Protein AF-A0A925LPU5-F1 (afdb_monomer)

Solvent-accessible surface area (backbone atoms only — not comparable to full-atom values): 39253 Å² total; per-residue (Å²): 142,77,83,46,75,65,58,56,45,50,60,49,49,61,54,56,73,70,46,54,72,48,54,43,48,53,47,34,47,30,20,54,40,55,28,72,38,41,56,64,62,49,24,53,23,36,39,66,48,67,43,41,38,95,88,70,44,72,41,41,58,76,67,44,48,67,52,48,54,50,36,37,73,66,61,53,26,48,76,59,95,74,18,40,24,35,29,72,83,50,20,57,61,41,35,53,50,28,49,77,69,68,46,38,66,55,41,53,50,21,40,49,72,70,66,54,65,43,85,50,96,90,39,80,41,59,95,46,68,50,58,44,49,22,54,31,50,49,25,55,78,68,67,36,62,71,54,30,58,52,39,52,48,48,40,46,71,79,31,49,69,56,34,72,77,60,35,66,53,65,73,71,55,39,84,77,49,63,59,72,66,44,66,75,46,58,65,74,58,40,50,53,48,33,50,50,45,52,53,49,18,60,56,67,36,37,65,39,66,49,41,53,52,50,52,51,52,60,62,70,77,42,96,74,76,57,67,67,59,50,50,51,50,40,52,48,27,48,43,31,46,41,39,55,61,31,52,54,51,56,66,75,37,73,92,49,96,48,35,42,59,52,13,38,50,28,43,33,57,63,38,35,68,63,12,48,56,29,34,52,53,35,50,52,51,51,29,66,77,67,70,41,92,79,80,76,64,73,57,73,46,34,54,47,48,39,48,27,27,43,68,64,61,44,70,71,39,19,51,48,24,33,56,52,29,58,53,45,60,71,39,84,90,46,68,63,42,67,31,39,46,52,50,19,37,48,20,37,35,77,72,67,37,64,67,38,42,52,55,46,55,55,56,44,58,41,79,72,99,61,47,52,68,38,42,50,44,44,42,50,53,32,66,76,42,86,91,59,54,56,67,55,43,48,60,52,28,52,52,39,23,54,30,18,51,72,30,53,24,42,36,54,15,25,47,26,27,42,52,40,18,69,68,38,67,92,44,44,75,62,20,53,65,27,52,49,50,27,63,75,47,63,38,46,54,91,81,48,80,71,97,79,69,68,62,62,55,51,55,47,50,56,51,53,74,67,68,76,74,79,86,72,80,82,75,87,73,78,90,64,62,44,43,68,35,38,29,39,44,76,58,60,89,47,69,49,80,46,47,31,40,25,41,63,49,101,90,42,72,45,98,50,44,80,55,56,59,61,53,42,60,78,44,40,90,76,43,85,58,56,51,76,58,52,49,53,31,39,67,28,50,42,82,45,68,49,95,57,104,76,43,58,78,45,66,46,70,42,52,69,63,25,52,60,46,37,39,76,41,92,53,30,26,24,60,91,43,80,86,42,62,29,49,32,41,79,46,76,54,29,39,38,37,41,82,52,97,77,22,41,37,38,30,56,39,70,75,78,59,93,88,54,79,54,50,45,45,70,56,75,88,44,30,41,28,44,36,66,73,48,76,63,48,51,51,52,38,70,73,40,52,89,58,34,78,41,56,66,92,49,46,72,63,49,52,54,52,50,62,73,44,48,93,73,36,50,77,48,60,80,65,84,72,94,81,63,100,61,87,88,71,86,79,70,83,65,75,44,72,51,77,42,87,50,101,88,50,76,46,79,47,81,46,81,118

Secondary structure (DSSP, 8-state):
----HHHHHHHHHHHHHTS-HHHHHHHHHHHHH-S-EEHHHHHHHHHHTT-B-TTSSBP-HHHHHHHHHHHHHTTSEEEETTEEEE-HHHHHHHHHHHHHTT-HHHHHHHHHHHSPPEEETTEEE-SSHHHHHHHHHHHHHTT-HHHHHHHHHHHHHH-HHHHHHS-HHHHHSPSSP-HHHHHTS-HHHHHHHHHHHHHHHHHHT---HHHHHHHHHHHHS-SS--HHHHHHHHHHHHHHT-HHHHHHHHHT-TTS--HHHHHHHHHHHT-HHHHHHHHHHHHHHHHHHH--SS----STHHHHHHHHHHHH--HHHHHHHHHHHHHHHTSTT-TTHHHHHHHHHHHHHHTT-HHHHHHHHHHHTS-----HHHHHHHHHHHHHSTT--HHHHHHHHHHHHHHHHHHT-HHHHHHHHHHHHHH-GGGGGGGHHHHHHHHHHT---TT-S-SSSHHHHHHHHHHHHH-------PPPPP--SEEEEEEEEE-SS-EEEEEEEEEEETTEE---EEPPHHHHHHHGGG-TT--HHHHHHHHTEEEEE-SSTT--EEEEE-HHHHHHHTTT-TTEEETTEEEEE-EEEE---EEEEEEETTEEEEEEESPPPTT-S-EEEEETTTEEEEE---HHHHHHHHHHTT-EEEEGGGHHHHHHHHHHHTTTSEEEESS--SS--S---------EEEEEEETTEEEEEEE--

Radius of gyration: 37.73 Å; Cα contacts (8 Å, |Δi|>4): 933; chains: 1; bounding box: 90×63×110 Å

Structure (mmCIF, N/CA/C/O backbone):
data_AF-A0A925LPU5-F1
#
_entry.id   AF-A0A925LPU5-F1
#
loop_
_atom_site.group_PDB
_atom_site.id
_atom_site.type_symbol
_atom_site.label_atom_id
_atom_site.label_alt_id
_atom_site.label_comp_id
_atom_site.label_asym_id
_atom_site.label_entity_id
_atom_site.label_seq_id
_atom_site.pdbx_PDB_ins_code
_atom_site.Cartn_x
_atom_site.Cartn_y
_atom_site.Cartn_z
_atom_site.occupancy
_atom_site.B_iso_or_equiv
_atom_site.auth_seq_id
_atom_site.auth_comp_id
_atom_site.auth_asym_id
_atom_site.auth_atom_id
_atom_site.pdbx_PDB_model_num
ATOM 1 N N . MET A 1 1 ? 3.453 -19.784 24.836 1.00 28.14 1 MET A N 1
ATOM 2 C CA . MET A 1 1 ? 2.704 -19.237 25.987 1.00 28.14 1 MET A CA 1
ATOM 3 C C . MET A 1 1 ? 1.873 -18.077 25.470 1.00 28.14 1 MET A C 1
ATOM 5 O O . MET A 1 1 ? 2.339 -16.950 25.454 1.00 28.14 1 MET A O 1
ATOM 9 N N . THR A 1 2 ? 0.707 -18.388 24.917 1.00 29.45 2 THR A N 1
ATOM 10 C CA . THR A 1 2 ? -0.176 -17.452 24.211 1.00 29.45 2 THR A CA 1
ATOM 11 C C . THR A 1 2 ? -1.538 -17.529 24.878 1.00 29.45 2 THR A C 1
ATOM 13 O O . THR A 1 2 ? -2.415 -18.247 24.414 1.00 29.45 2 THR A O 1
ATOM 16 N N . THR A 1 3 ? -1.694 -16.851 26.012 1.00 36.12 3 THR A N 1
ATOM 17 C CA . THR A 1 3 ? -3.024 -16.467 26.489 1.00 36.12 3 THR A CA 1
ATOM 18 C C . THR A 1 3 ? -3.574 -15.507 25.445 1.00 36.12 3 THR A C 1
ATOM 20 O O . THR A 1 3 ? -3.018 -14.425 25.240 1.00 36.12 3 THR A O 1
ATOM 23 N N . THR A 1 4 ? -4.577 -15.941 24.690 1.00 57.34 4 THR A N 1
ATOM 24 C CA . THR A 1 4 ? -5.143 -15.120 23.621 1.00 57.34 4 THR A CA 1
ATOM 25 C C . THR A 1 4 ? -5.945 -13.970 24.234 1.00 57.34 4 THR A C 1
ATOM 27 O O . THR A 1 4 ? -6.418 -14.045 25.368 1.00 57.34 4 THR A O 1
ATOM 30 N N . GLN A 1 5 ? -6.111 -12.869 23.500 1.00 63.53 5 GLN A N 1
ATOM 31 C CA . GLN A 1 5 ? -6.923 -11.725 23.938 1.00 63.53 5 GLN A CA 1
ATOM 32 C C . GLN A 1 5 ? -8.366 -12.135 24.312 1.00 63.53 5 GLN A C 1
ATOM 34 O O . GLN A 1 5 ? -8.967 -11.524 25.196 1.00 63.53 5 GLN A O 1
ATOM 39 N N . SER A 1 6 ? -8.877 -13.212 23.700 1.00 67.00 6 SER A N 1
ATOM 40 C CA . SER A 1 6 ? -10.169 -13.841 24.007 1.00 67.00 6 SER A CA 1
ATOM 41 C C . SER A 1 6 ? -10.209 -14.483 25.401 1.00 67.00 6 SER A C 1
ATOM 43 O O . SER A 1 6 ? -11.184 -14.308 26.136 1.00 67.00 6 SER A O 1
ATOM 45 N N . ASP A 1 7 ? -9.138 -15.172 25.809 1.00 73.88 7 ASP A N 1
ATOM 46 C CA . ASP A 1 7 ? -9.043 -15.790 27.141 1.00 73.88 7 ASP A CA 1
ATOM 47 C C . ASP A 1 7 ? -9.051 -14.713 28.235 1.00 73.88 7 ASP A C 1
ATOM 49 O O . ASP A 1 7 ? -9.748 -14.826 29.244 1.00 73.88 7 ASP A O 1
ATOM 53 N N . ASN A 1 8 ? -8.335 -13.611 27.989 1.00 83.56 8 ASN A N 1
ATOM 54 C CA . ASN A 1 8 ? -8.308 -12.465 28.895 1.00 83.56 8 ASN A CA 1
ATOM 55 C C . ASN A 1 8 ? -9.672 -11.767 28.990 1.00 83.56 8 ASN A C 1
ATOM 57 O O . ASN A 1 8 ? -10.080 -11.388 30.086 1.00 83.56 8 ASN A O 1
ATOM 61 N N . LEU A 1 9 ? -10.392 -11.601 27.875 1.00 86.50 9 LEU A N 1
ATOM 62 C CA . LEU A 1 9 ? -11.735 -11.016 27.895 1.00 86.50 9 LEU A CA 1
ATOM 63 C C . LEU A 1 9 ? -12.709 -11.882 28.704 1.00 86.50 9 LEU A C 1
ATOM 65 O O . LEU A 1 9 ? -13.443 -11.349 29.532 1.00 86.50 9 LEU A O 1
ATOM 69 N N . THR A 1 10 ? -12.676 -13.201 28.514 1.00 89.38 10 THR A N 1
ATOM 70 C CA . THR A 1 10 ? -13.555 -14.145 29.227 1.00 89.38 10 THR A CA 1
ATOM 71 C C . THR A 1 10 ? -13.364 -14.045 30.743 1.00 89.38 10 THR A C 1
ATOM 73 O O . THR A 1 10 ? -14.331 -13.851 31.476 1.00 89.38 10 THR A O 1
ATOM 76 N N . LEU A 1 11 ? -12.110 -14.038 31.210 1.00 91.81 11 LEU A N 1
ATOM 77 C CA . LEU A 1 11 ? -11.781 -13.870 32.632 1.00 91.81 11 LEU A CA 1
ATOM 78 C C . LEU A 1 11 ? -12.288 -12.542 33.214 1.00 91.81 11 LEU A C 1
ATOM 80 O O . LEU A 1 11 ? -12.729 -12.490 34.365 1.00 91.81 11 LEU A O 1
ATOM 84 N N . LEU A 1 12 ? -12.216 -11.456 32.439 1.00 94.31 12 LEU A N 1
ATOM 85 C CA . LEU A 1 12 ? -12.735 -10.157 32.865 1.00 94.31 12 LEU A CA 1
ATOM 86 C C . LEU A 1 12 ? -14.268 -10.171 32.939 1.00 94.31 12 LEU A C 1
ATOM 88 O O . LEU A 1 12 ? -14.829 -9.643 33.897 1.00 94.31 12 LEU A O 1
ATOM 92 N N . LEU A 1 13 ? -14.950 -10.797 31.975 1.00 93.81 13 LEU A N 1
ATOM 93 C CA . LEU A 1 13 ? -16.412 -10.908 31.960 1.00 93.81 13 LEU A CA 1
ATOM 94 C C . LEU A 1 13 ? -16.947 -11.730 33.139 1.00 93.81 13 LEU A C 1
ATOM 96 O O . LEU A 1 13 ? -17.923 -11.313 33.763 1.00 93.81 13 LEU A O 1
ATOM 100 N N . ASP A 1 14 ? -16.267 -12.812 33.521 1.00 93.56 14 ASP A N 1
ATOM 101 C CA . ASP A 1 14 ? -16.618 -13.586 34.718 1.00 93.56 14 ASP A CA 1
ATOM 102 C C . ASP A 1 14 ? -16.609 -12.708 35.976 1.00 93.56 14 ASP A C 1
ATOM 104 O O . ASP A 1 14 ? -17.503 -12.795 36.818 1.00 93.56 14 ASP A O 1
ATOM 108 N N . LYS A 1 15 ? -15.632 -11.799 36.093 1.00 95.06 15 LYS A N 1
ATOM 109 C CA . LYS A 1 15 ? -15.584 -10.828 37.194 1.00 95.06 15 LYS A CA 1
ATOM 110 C C . LYS A 1 15 ? -16.693 -9.787 37.099 1.00 95.06 15 LYS A C 1
ATOM 112 O O . LYS A 1 15 ? -17.285 -9.474 38.132 1.00 95.06 15 LYS A O 1
ATOM 117 N N . VAL A 1 16 ? -17.008 -9.290 35.901 1.00 95.38 16 VAL A N 1
ATOM 118 C CA . VAL A 1 16 ? -18.109 -8.332 35.684 1.00 95.38 16 VAL A CA 1
ATOM 119 C C . VAL A 1 16 ? -19.441 -8.889 36.192 1.00 95.38 16 VAL A C 1
ATOM 121 O O . VAL A 1 16 ? -20.189 -8.160 36.840 1.00 95.38 16 VAL A O 1
ATOM 124 N N . ILE A 1 17 ? -19.718 -10.179 35.975 1.00 93.38 17 ILE A N 1
ATOM 125 C CA . ILE A 1 17 ? -20.964 -10.833 36.417 1.00 93.38 17 ILE A CA 1
ATOM 126 C C . ILE A 1 17 ? -21.099 -10.844 37.950 1.00 93.38 17 ILE A C 1
ATOM 128 O O . ILE A 1 17 ? -22.211 -10.826 38.474 1.00 93.38 17 ILE A O 1
ATOM 132 N N . THR A 1 18 ? -19.983 -10.836 38.685 1.00 94.06 18 THR A N 1
ATOM 133 C CA . THR A 1 18 ? -19.987 -10.833 40.160 1.00 94.06 18 THR A CA 1
ATOM 134 C C . THR A 1 18 ? -20.165 -9.451 40.794 1.00 94.06 18 THR A C 1
ATOM 136 O O . THR A 1 18 ? -20.231 -9.347 42.021 1.00 94.06 18 THR A O 1
ATOM 139 N N . LEU A 1 19 ? -20.205 -8.384 39.991 1.00 94.31 19 LEU A N 1
ATOM 140 C CA . LEU A 1 19 ? -20.290 -7.016 40.495 1.00 94.31 19 LEU A CA 1
ATOM 141 C C . LEU A 1 19 ? -21.665 -6.697 41.086 1.00 94.31 19 LEU A C 1
ATOM 143 O O . LEU A 1 19 ? -22.706 -7.092 40.561 1.00 94.31 19 LEU A O 1
ATOM 147 N N . HIS A 1 20 ? -21.669 -5.894 42.150 1.00 92.31 20 HIS A N 1
ATOM 148 C CA . HIS A 1 20 ? -22.900 -5.298 42.665 1.00 92.31 20 HIS A CA 1
ATOM 149 C C . HIS A 1 20 ? -23.472 -4.295 41.631 1.00 92.31 20 HIS A C 1
ATOM 151 O O . HIS A 1 20 ? -22.692 -3.692 40.886 1.00 92.31 20 HIS A O 1
ATOM 157 N N . PRO A 1 21 ? -24.799 -4.046 41.564 1.00 91.06 21 PRO A N 1
ATOM 158 C CA . PRO A 1 21 ? -25.383 -3.168 40.544 1.00 91.06 21 PRO A CA 1
ATOM 159 C C . PRO A 1 21 ? -24.767 -1.765 40.462 1.00 91.06 21 PRO A C 1
ATOM 161 O O . PRO A 1 21 ? -24.633 -1.219 39.369 1.00 91.06 21 PRO A O 1
ATOM 164 N N . GLU A 1 22 ? -24.357 -1.171 41.586 1.00 91.38 22 GLU A N 1
ATOM 165 C CA . GLU A 1 22 ? -23.688 0.141 41.586 1.00 91.38 22 GLU A CA 1
ATOM 166 C C . GLU A 1 22 ? -22.298 0.093 40.921 1.00 91.38 22 GLU A C 1
ATOM 168 O O . GLU A 1 22 ? -21.945 0.993 40.162 1.00 91.38 22 GLU A O 1
ATOM 173 N N . GLU A 1 23 ? -21.542 -0.985 41.153 1.00 94.19 23 GLU A N 1
ATOM 174 C CA . GLU A 1 23 ? -20.200 -1.216 40.613 1.00 94.19 23 GLU A CA 1
ATOM 175 C C . GLU A 1 23 ? -20.291 -1.468 39.108 1.00 94.19 23 GLU A C 1
ATOM 177 O O . GLU A 1 23 ? -19.555 -0.869 38.323 1.00 94.19 23 GLU A O 1
ATOM 182 N N . HIS A 1 24 ? -21.261 -2.293 38.700 1.00 95.31 24 HIS A N 1
ATOM 183 C CA . HIS A 1 24 ? -21.554 -2.564 37.299 1.00 95.31 24 HIS A CA 1
ATOM 184 C C . HIS A 1 24 ? -21.969 -1.287 36.557 1.00 95.31 24 HIS A C 1
ATOM 186 O O . HIS A 1 24 ? -21.474 -1.012 35.463 1.00 95.31 24 HIS A O 1
ATOM 192 N N . ASN A 1 25 ? -22.849 -0.470 37.145 1.00 94.00 25 ASN A N 1
ATOM 193 C CA . ASN A 1 25 ? -23.289 0.790 36.545 1.00 94.00 25 ASN A CA 1
ATOM 194 C C . ASN A 1 25 ? -22.149 1.806 36.424 1.00 94.00 25 ASN A C 1
ATOM 196 O O . ASN A 1 25 ? -22.021 2.448 35.381 1.00 94.00 25 ASN A O 1
ATOM 200 N N . ALA A 1 26 ? -21.291 1.921 37.442 1.00 94.88 26 ALA A N 1
ATOM 201 C CA . ALA A 1 26 ? -20.122 2.794 37.388 1.00 94.88 26 ALA A CA 1
ATOM 202 C C . ALA A 1 26 ? -19.111 2.349 36.322 1.00 94.88 26 ALA A C 1
ATOM 204 O O . ALA A 1 26 ? -18.635 3.171 35.535 1.00 94.88 26 ALA A O 1
ATOM 205 N N . LEU A 1 27 ? -18.846 1.044 36.231 1.00 97.25 27 LEU A N 1
ATOM 206 C CA . LEU A 1 27 ? -17.998 0.474 35.190 1.00 97.25 27 LEU A CA 1
ATOM 207 C C . LEU A 1 27 ? -18.595 0.681 33.786 1.00 97.25 27 LEU A C 1
ATOM 209 O O . LEU A 1 27 ? -17.875 1.035 32.854 1.00 97.25 27 LEU A O 1
ATOM 213 N N . THR A 1 28 ? -19.912 0.519 33.639 1.00 97.12 28 THR A N 1
ATOM 214 C CA . THR A 1 28 ? -20.636 0.743 32.375 1.00 97.12 28 THR A CA 1
ATOM 215 C C . THR A 1 28 ? -20.573 2.209 31.945 1.00 97.12 28 THR A C 1
ATOM 217 O O . THR A 1 28 ? -20.332 2.503 30.775 1.00 97.12 28 THR A O 1
ATOM 220 N N . LEU A 1 29 ? -20.728 3.150 32.881 1.00 96.56 29 LEU A N 1
ATOM 221 C CA . LEU A 1 29 ? -20.561 4.574 32.595 1.00 96.56 29 LEU A CA 1
ATOM 222 C C . LEU A 1 29 ? -19.123 4.885 32.142 1.00 96.56 29 LEU A C 1
ATOM 224 O O . LEU A 1 29 ? -18.942 5.595 31.155 1.00 96.56 29 LEU A O 1
ATOM 228 N N . LEU A 1 30 ? -18.105 4.316 32.802 1.00 96.75 30 LEU A N 1
ATOM 229 C CA . LEU A 1 30 ? -16.702 4.443 32.379 1.00 96.75 30 LEU A CA 1
ATOM 230 C C . LEU A 1 30 ? -16.450 3.853 30.984 1.00 96.75 30 LEU A C 1
ATOM 232 O O . LEU A 1 30 ? -15.639 4.391 30.231 1.00 96.75 30 LEU A O 1
ATOM 236 N N . ALA A 1 31 ? -17.132 2.762 30.628 1.00 97.00 31 ALA A N 1
ATOM 237 C CA . ALA A 1 31 ? -17.043 2.151 29.303 1.00 97.00 31 ALA A CA 1
ATOM 238 C C . ALA A 1 31 ? -17.596 3.067 28.197 1.00 97.00 31 ALA A C 1
ATOM 240 O O . ALA A 1 31 ? -16.973 3.180 27.139 1.00 97.00 31 ALA A O 1
ATOM 241 N N . ILE A 1 32 ? -18.720 3.746 28.460 1.00 97.12 32 ILE A N 1
ATOM 242 C CA . ILE A 1 32 ? -19.324 4.734 27.549 1.00 97.12 32 ILE A CA 1
ATOM 243 C C . ILE A 1 32 ? -18.461 5.995 27.462 1.00 97.12 32 ILE A C 1
ATOM 245 O O . ILE A 1 32 ? -18.267 6.533 26.374 1.00 97.12 32 ILE A O 1
ATOM 249 N N . MET A 1 33 ? -17.928 6.451 28.597 1.00 95.06 33 MET A N 1
ATOM 250 C CA . MET A 1 33 ? -17.077 7.634 28.667 1.00 95.06 33 MET A CA 1
ATOM 251 C C . MET A 1 33 ? -15.762 7.444 27.911 1.00 95.06 33 MET A C 1
ATOM 253 O O . MET A 1 33 ? -15.345 8.346 27.198 1.00 95.06 33 MET A O 1
ATOM 257 N N . TYR A 1 34 ? -15.139 6.266 28.013 1.00 94.62 34 TYR A N 1
ATOM 258 C CA . TYR A 1 34 ? -13.917 5.857 27.307 1.00 94.62 34 TYR A CA 1
ATOM 259 C C . TYR A 1 34 ? -12.637 6.657 27.635 1.00 94.62 34 TYR A C 1
ATOM 261 O O . TYR A 1 34 ? -11.581 6.062 27.865 1.00 94.62 34 TYR A O 1
ATOM 269 N N . ALA A 1 35 ? -12.709 7.987 27.690 1.00 93.81 35 ALA A N 1
ATOM 270 C CA . ALA A 1 35 ? -11.630 8.863 28.112 1.00 93.81 35 ALA A CA 1
ATOM 271 C C . ALA A 1 35 ? -11.309 8.684 29.610 1.00 93.81 35 ALA A C 1
ATOM 273 O O . ALA A 1 35 ? -12.217 8.455 30.412 1.00 93.81 35 ALA A O 1
ATOM 274 N N . PRO A 1 36 ? -10.032 8.825 30.019 1.00 94.50 36 PRO A N 1
ATOM 275 C CA . PRO A 1 36 ? -9.682 8.893 31.432 1.00 94.50 36 PRO A CA 1
ATOM 276 C C . PRO A 1 36 ? -10.363 10.079 32.121 1.00 94.50 36 PRO A C 1
ATOM 278 O O . PRO A 1 36 ? -10.296 11.204 31.625 1.00 94.50 36 PRO A O 1
ATOM 281 N N . VAL A 1 37 ? -10.960 9.839 33.289 1.00 94.81 37 VAL A N 1
ATOM 282 C CA . VAL A 1 37 ? -11.737 10.840 34.026 1.00 94.81 37 VAL A CA 1
ATOM 283 C C . VAL A 1 37 ? -11.329 10.931 35.489 1.00 94.81 37 VAL A C 1
ATOM 285 O O . VAL A 1 37 ? -11.177 9.927 36.182 1.00 94.81 37 VAL A O 1
ATOM 288 N N . ALA A 1 38 ? -11.170 12.154 35.988 1.00 93.88 38 ALA A N 1
ATOM 289 C CA . ALA A 1 38 ? -10.896 12.380 37.401 1.00 93.88 38 ALA A CA 1
ATOM 290 C C . ALA A 1 38 ? -12.106 12.007 38.279 1.00 93.88 38 ALA A C 1
ATOM 292 O O . ALA A 1 38 ? -13.262 12.047 37.850 1.00 93.88 38 ALA A O 1
ATOM 293 N N . ARG A 1 39 ? -11.848 11.718 39.557 1.00 91.94 39 ARG A N 1
ATOM 294 C CA . ARG A 1 39 ? -12.875 11.286 40.523 1.00 91.94 39 ARG A CA 1
ATOM 295 C C . ARG A 1 39 ? -14.086 12.228 40.619 1.00 91.94 39 ARG A C 1
ATOM 297 O O . ARG A 1 39 ? -15.219 11.759 40.679 1.00 91.94 39 ARG A O 1
ATOM 304 N N . SER A 1 40 ? -13.871 13.548 40.636 1.00 92.56 40 SER A N 1
ATOM 305 C CA . SER A 1 40 ? -14.967 14.518 40.810 1.00 92.56 40 SER A CA 1
ATOM 306 C C . SER A 1 40 ? -15.913 14.592 39.597 1.00 92.56 40 SER A C 1
ATOM 308 O O . SER A 1 40 ? -17.117 14.443 39.807 1.00 92.56 40 SER A O 1
ATOM 310 N N . PRO A 1 41 ? -15.435 14.754 38.343 1.00 93.94 41 PRO A N 1
ATOM 311 C CA . PRO A 1 41 ? -16.301 14.648 37.164 1.00 93.94 41 PRO A CA 1
ATOM 312 C C . PRO A 1 41 ? -17.000 13.288 37.035 1.00 93.94 41 PRO A C 1
ATOM 314 O O . PRO A 1 41 ? -18.172 13.243 36.671 1.00 93.94 41 PRO A O 1
ATOM 317 N N . LEU A 1 42 ? -16.332 12.182 37.387 1.00 94.56 42 LEU A N 1
ATOM 318 C CA . LEU A 1 42 ? -16.960 10.858 37.362 1.00 94.56 42 LEU A CA 1
ATOM 319 C C . LEU A 1 42 ? -18.155 10.782 38.326 1.00 94.56 42 LEU A C 1
ATOM 321 O O . LEU A 1 42 ? -19.237 10.362 37.922 1.00 94.56 42 LEU A O 1
ATOM 325 N N . ALA A 1 43 ? -17.998 11.265 39.563 1.00 93.25 43 ALA A N 1
ATOM 326 C CA . ALA A 1 43 ? -19.100 11.343 40.523 1.00 93.25 43 ALA A CA 1
ATOM 327 C C . ALA A 1 43 ? -20.270 12.193 39.993 1.00 93.25 43 ALA A C 1
ATOM 329 O O . ALA A 1 43 ? -21.424 11.785 40.099 1.00 93.25 43 ALA A O 1
ATOM 330 N N . GLN A 1 44 ? -19.989 13.340 39.364 1.00 94.88 44 GLN A N 1
ATOM 331 C CA . GLN A 1 44 ? -21.025 14.190 38.761 1.00 94.88 44 GLN A CA 1
ATOM 332 C C . GLN A 1 44 ? -21.780 13.482 37.627 1.00 94.88 44 GLN A C 1
ATOM 334 O O . GLN A 1 44 ? -23.004 13.596 37.543 1.00 94.88 44 GLN A O 1
ATOM 339 N N . CYS A 1 45 ? -21.077 12.721 36.782 1.00 95.50 45 CYS A N 1
ATOM 340 C CA . CYS A 1 45 ? -21.710 11.930 35.726 1.00 95.50 45 CYS A CA 1
ATOM 341 C C . CYS A 1 45 ? -22.631 10.852 36.315 1.00 95.50 45 CYS A C 1
ATOM 343 O O . CYS A 1 45 ? -23.758 10.697 35.853 1.00 95.50 45 CYS A O 1
ATOM 345 N N . LEU A 1 46 ? -22.191 10.147 37.365 1.00 93.69 46 LEU A N 1
ATOM 346 C CA . LEU A 1 46 ? -22.987 9.115 38.046 1.00 93.69 46 LEU A CA 1
ATOM 347 C C . LEU A 1 46 ? -24.264 9.704 38.661 1.00 93.69 46 LEU A C 1
ATOM 349 O O . LEU A 1 46 ? -25.343 9.135 38.504 1.00 93.69 46 LEU A O 1
ATOM 353 N N . GLN A 1 47 ? -24.163 10.883 39.284 1.00 94.06 47 GLN A N 1
ATOM 354 C CA . GLN A 1 47 ? -25.316 11.610 39.826 1.00 94.06 47 GLN A CA 1
ATOM 355 C C . GLN A 1 47 ? -26.309 12.016 38.734 1.00 94.06 47 GLN A C 1
ATOM 357 O O . GLN A 1 47 ? -27.506 11.770 38.880 1.00 94.06 47 GLN A O 1
ATOM 362 N N . LYS A 1 48 ? -25.827 12.603 37.630 1.00 94.31 48 LYS A N 1
ATOM 363 C CA . LYS A 1 48 ? -26.672 12.998 36.489 1.00 94.31 48 LYS A CA 1
ATOM 364 C C . LYS A 1 48 ? -27.324 11.806 35.794 1.00 94.31 48 LYS A C 1
ATOM 366 O O . LYS A 1 48 ? -28.466 11.914 35.369 1.00 94.31 48 LYS A O 1
ATOM 371 N N . ALA A 1 49 ? -26.631 10.671 35.735 1.00 93.50 49 ALA A N 1
ATOM 372 C CA . ALA A 1 49 ? -27.174 9.415 35.231 1.00 93.50 49 ALA A CA 1
ATOM 373 C C . ALA A 1 49 ? -28.191 8.763 36.193 1.00 93.50 49 ALA A C 1
ATOM 375 O O . ALA A 1 49 ? -28.829 7.778 35.823 1.00 93.50 49 ALA A O 1
ATOM 376 N N . GLY A 1 50 ? -28.360 9.286 37.414 1.00 91.31 50 GLY A N 1
ATOM 377 C CA . GLY A 1 50 ? -29.280 8.747 38.418 1.00 91.31 50 GLY A CA 1
ATOM 378 C C . GLY A 1 50 ? -28.781 7.473 39.108 1.00 91.31 50 GLY A C 1
ATOM 379 O O . GLY A 1 50 ? -29.578 6.759 39.719 1.00 91.31 50 GLY A O 1
ATOM 380 N N . ILE A 1 51 ? -27.480 7.177 39.024 1.00 89.50 51 ILE A N 1
ATOM 381 C CA . ILE A 1 51 ? -26.872 5.993 39.635 1.00 89.50 51 ILE A CA 1
ATOM 382 C C . ILE A 1 51 ? -26.698 6.241 41.139 1.00 89.50 51 ILE A C 1
ATOM 384 O O . ILE A 1 51 ? -26.089 7.223 41.574 1.00 89.50 51 ILE A O 1
ATOM 388 N N . LYS A 1 52 ? -27.261 5.336 41.940 1.00 87.62 52 LYS A N 1
ATOM 389 C CA . LYS A 1 52 ? -27.255 5.386 43.406 1.00 87.62 52 LYS A CA 1
ATOM 390 C C . LYS A 1 52 ? -26.271 4.370 43.975 1.00 87.62 52 LYS A C 1
ATOM 392 O O . LYS A 1 52 ? -26.043 3.331 43.359 1.00 87.62 52 LYS A O 1
ATOM 397 N N . CYS A 1 53 ? -25.726 4.661 45.152 1.00 84.94 53 CYS A N 1
ATOM 398 C CA . CYS A 1 53 ? -24.936 3.690 45.901 1.00 84.94 53 CYS A CA 1
ATOM 399 C C . CYS A 1 53 ? -25.833 2.640 46.587 1.00 84.94 53 CYS A C 1
ATOM 401 O O . CYS A 1 53 ? -27.055 2.805 46.646 1.00 84.94 53 CYS A O 1
ATOM 403 N N . ALA A 1 54 ? -25.246 1.586 47.162 1.00 81.31 54 ALA A N 1
ATOM 404 C CA . ALA A 1 54 ? -25.953 0.513 47.869 1.00 81.31 54 ALA A CA 1
ATOM 405 C C . ALA A 1 54 ? -26.856 1.029 48.999 1.00 81.31 54 ALA A C 1
ATOM 407 O O . ALA A 1 54 ? -27.880 0.425 49.302 1.00 81.31 54 ALA A O 1
ATOM 408 N N . SER A 1 55 ? -26.516 2.180 49.591 1.00 81.62 55 SER A N 1
ATOM 409 C CA . SER A 1 55 ? -27.339 2.834 50.619 1.00 81.62 55 SER A CA 1
ATOM 410 C C . SER A 1 55 ? -28.548 3.612 50.065 1.00 81.62 55 SER A C 1
ATOM 412 O O . SER A 1 55 ? -29.300 4.213 50.831 1.00 81.62 55 SER A O 1
ATOM 414 N N . GLY A 1 56 ? -28.737 3.641 48.741 1.00 80.62 56 GLY A N 1
ATOM 415 C CA . GLY A 1 56 ? -29.827 4.340 48.053 1.00 80.62 56 GLY A CA 1
ATOM 416 C C . GLY A 1 56 ? -29.606 5.845 47.848 1.00 80.62 56 GLY A C 1
ATOM 417 O O . GLY A 1 56 ? -30.474 6.515 47.279 1.00 80.62 56 GLY A O 1
ATOM 418 N N . LYS A 1 57 ? -28.463 6.389 48.284 1.00 84.31 57 LYS A N 1
ATOM 419 C CA . LYS A 1 57 ? -28.081 7.799 48.100 1.00 84.31 57 LYS A CA 1
ATOM 420 C C . LYS A 1 57 ? -27.424 8.033 46.737 1.00 84.31 57 LYS A C 1
ATOM 422 O O . LYS A 1 57 ? -26.942 7.104 46.095 1.00 84.31 57 LYS A O 1
ATOM 427 N N . LEU A 1 58 ? -27.422 9.288 46.285 1.00 83.56 58 LEU A N 1
ATOM 428 C CA . LEU A 1 58 ? -26.673 9.698 45.095 1.00 83.56 58 LEU A CA 1
ATOM 429 C C . LEU A 1 58 ? -25.169 9.573 45.351 1.00 83.56 58 LEU A C 1
ATOM 431 O O . LEU A 1 58 ? -24.681 10.031 46.384 1.00 83.56 58 LEU A O 1
ATOM 435 N N . MET A 1 59 ? -24.450 9.001 44.387 1.00 83.00 59 MET A N 1
ATOM 436 C CA . MET A 1 59 ? -23.032 8.696 44.543 1.00 83.00 59 MET A CA 1
ATOM 437 C C . MET A 1 59 ? -22.186 9.970 44.668 1.00 83.00 59 MET A C 1
ATOM 439 O O . MET A 1 59 ? -22.274 10.868 43.831 1.00 83.00 59 MET A O 1
ATOM 443 N N . ASN A 1 60 ? -21.357 10.070 45.705 1.00 81.62 60 ASN A N 1
ATOM 444 C CA . ASN A 1 60 ? -20.440 11.198 45.924 1.00 81.62 60 ASN A CA 1
ATOM 445 C C . ASN A 1 60 ? -18.960 10.769 45.781 1.00 81.62 60 ASN A C 1
ATOM 447 O O . ASN A 1 60 ? -18.668 9.572 45.765 1.00 81.62 60 ASN A O 1
ATOM 451 N N . PRO A 1 61 ? -17.994 11.709 45.686 1.00 83.00 61 PRO A N 1
ATOM 452 C CA . PRO A 1 61 ? -16.584 11.356 45.492 1.00 83.00 61 PRO A CA 1
ATOM 453 C C . PRO A 1 61 ? -15.970 10.458 46.581 1.00 83.00 61 PRO A C 1
ATOM 455 O O . PRO A 1 61 ? -15.039 9.717 46.278 1.00 83.00 61 PRO A O 1
ATOM 458 N N . SER A 1 62 ? -16.450 10.516 47.829 1.00 82.94 62 SER A N 1
ATOM 459 C CA . SER A 1 62 ? -15.969 9.643 48.914 1.00 82.94 62 SER A CA 1
ATOM 460 C C . SER A 1 62 ? -16.502 8.214 48.809 1.00 82.94 62 SER A C 1
ATOM 462 O O . SER A 1 62 ? -15.756 7.279 49.069 1.00 82.94 62 SER A O 1
ATOM 464 N N . GLU A 1 63 ? -17.754 8.038 48.385 1.00 83.00 63 GLU A N 1
ATOM 465 C CA . GLU A 1 63 ? -18.361 6.722 48.131 1.00 83.00 63 GLU A CA 1
ATOM 466 C C . GLU A 1 63 ? -17.784 6.056 46.876 1.00 83.00 63 GLU A C 1
ATOM 468 O O . GLU A 1 63 ? -17.747 4.833 46.777 1.00 83.00 63 GLU A O 1
ATOM 473 N N . LEU A 1 64 ? -17.298 6.861 45.929 1.00 87.31 64 LEU A N 1
ATOM 474 C CA . LEU A 1 64 ? -16.723 6.376 44.680 1.00 87.31 64 LEU A CA 1
ATOM 475 C C . LEU A 1 64 ? -15.345 5.725 44.861 1.00 87.31 64 LEU A C 1
ATOM 477 O O . LEU A 1 64 ? -14.996 4.837 44.091 1.00 87.31 64 LEU A O 1
ATOM 481 N N . LEU A 1 65 ? -14.555 6.151 45.852 1.00 89.19 65 LEU A N 1
ATOM 482 C CA . LEU A 1 65 ? -13.176 5.675 46.010 1.00 89.19 65 LEU A CA 1
ATOM 483 C C . LEU A 1 65 ? -13.100 4.161 46.311 1.00 89.19 65 LEU A C 1
ATOM 485 O O . LEU A 1 65 ? -12.461 3.465 45.527 1.00 89.19 65 LEU A O 1
ATOM 489 N N . PRO A 1 66 ? -13.809 3.607 47.321 1.00 90.69 66 PRO A N 1
ATOM 490 C CA . PRO A 1 66 ? -13.777 2.163 47.584 1.00 90.69 66 PRO A CA 1
ATOM 491 C C . PRO A 1 66 ? -14.287 1.323 46.406 1.00 90.69 66 PRO A C 1
ATOM 493 O O . PRO A 1 66 ? -13.781 0.232 46.144 1.00 90.69 66 PRO A O 1
ATOM 496 N N . LEU A 1 67 ? -15.284 1.842 45.681 1.00 92.12 67 LEU A N 1
ATOM 497 C CA . LEU A 1 67 ? -15.820 1.212 44.478 1.00 92.12 67 LEU A CA 1
ATOM 498 C C . LEU A 1 67 ? -14.745 1.130 43.390 1.00 92.12 67 LEU A C 1
ATOM 500 O O . LEU A 1 67 ? -14.529 0.066 42.810 1.00 92.12 67 LEU A O 1
ATOM 504 N N . MET A 1 68 ? -14.059 2.243 43.117 1.00 94.50 68 MET A N 1
ATOM 505 C CA . MET A 1 68 ? -13.023 2.288 42.089 1.00 94.50 68 MET A CA 1
ATOM 506 C C . MET A 1 68 ? -11.801 1.450 42.461 1.00 94.50 68 MET A C 1
ATOM 508 O O . MET A 1 68 ? -11.303 0.737 41.594 1.00 94.50 68 MET A O 1
ATOM 512 N N . ASP A 1 69 ? -11.381 1.449 43.730 1.00 94.12 69 ASP A N 1
ATOM 513 C CA . ASP A 1 69 ? -10.289 0.597 44.221 1.00 94.12 69 ASP A CA 1
ATOM 514 C C . ASP A 1 69 ? -10.587 -0.886 43.964 1.00 94.12 69 ASP A C 1
ATOM 516 O O . ASP A 1 69 ? -9.718 -1.639 43.521 1.00 94.12 69 ASP A O 1
ATOM 520 N N . LYS A 1 70 ? -11.844 -1.306 44.158 1.00 94.94 70 LYS A N 1
ATOM 521 C CA . LYS A 1 70 ? -12.286 -2.669 43.849 1.00 94.94 70 LYS A CA 1
ATOM 522 C C . LYS A 1 70 ? -12.245 -2.963 42.347 1.00 94.94 70 LYS A C 1
ATOM 524 O O . LYS A 1 70 ? -11.719 -4.001 41.945 1.00 94.94 70 LYS A O 1
ATOM 529 N N . LEU A 1 71 ? -12.771 -2.065 41.507 1.00 96.62 71 LEU A N 1
ATOM 530 C CA . LEU A 1 71 ? -12.751 -2.241 40.047 1.00 96.62 71 LEU A CA 1
ATOM 531 C C . LEU A 1 71 ? -11.320 -2.292 39.492 1.00 96.62 71 LEU A C 1
ATOM 533 O O . LEU A 1 71 ? -11.041 -3.092 38.596 1.00 96.62 71 LEU A O 1
ATOM 537 N N . VAL A 1 72 ? -10.416 -1.473 40.035 1.00 96.56 72 VAL A N 1
ATOM 538 C CA . VAL A 1 72 ? -8.986 -1.486 39.703 1.00 96.56 72 VAL A CA 1
ATOM 539 C C . VAL A 1 72 ? -8.331 -2.776 40.195 1.00 96.56 72 VAL A C 1
ATOM 541 O O . VAL A 1 72 ? -7.633 -3.430 39.425 1.00 96.56 72 VAL A O 1
ATOM 544 N N . GLY A 1 73 ? -8.623 -3.212 41.423 1.00 95.50 73 GLY A N 1
ATOM 545 C CA . GLY A 1 73 ? -8.126 -4.476 41.975 1.00 95.50 73 GLY A CA 1
ATOM 546 C C . GLY A 1 73 ? -8.557 -5.713 41.176 1.00 95.50 73 GLY A C 1
ATOM 547 O O . GLY A 1 73 ? -7.822 -6.697 41.113 1.00 95.50 73 GLY A O 1
ATOM 548 N N . PHE A 1 74 ? -9.715 -5.663 40.514 1.00 95.62 74 PHE A N 1
ATOM 549 C CA . PHE A 1 74 ? -10.183 -6.707 39.594 1.00 95.62 74 PHE A CA 1
ATOM 550 C C . PHE A 1 74 ? -9.720 -6.529 38.140 1.00 95.62 74 PHE A C 1
ATOM 552 O O . PHE A 1 74 ? -10.118 -7.316 37.284 1.00 95.62 74 PHE A O 1
ATOM 559 N N . ASN A 1 75 ? -8.880 -5.532 37.841 1.00 95.69 75 ASN A N 1
ATOM 560 C CA . ASN A 1 75 ? -8.441 -5.175 36.485 1.00 95.69 75 ASN A CA 1
ATOM 561 C C . ASN A 1 75 ? -9.591 -4.824 35.517 1.00 95.69 75 ASN A C 1
ATOM 563 O O . ASN A 1 75 ? -9.431 -4.890 34.295 1.00 95.69 75 ASN A O 1
ATOM 567 N N . LEU A 1 76 ? -10.755 -4.436 36.046 1.00 97.25 76 LEU A N 1
ATOM 568 C CA . LEU A 1 76 ? -11.912 -3.995 35.259 1.00 97.25 76 LEU A CA 1
ATOM 569 C C . LEU A 1 76 ? -11.799 -2.513 34.878 1.00 97.25 76 LEU A C 1
ATOM 571 O O . LEU A 1 76 ? -12.335 -2.082 33.856 1.00 97.25 76 LEU A O 1
ATOM 575 N N . ALA A 1 77 ? -11.059 -1.743 35.673 1.00 97.12 77 ALA A N 1
ATOM 576 C CA . ALA A 1 77 ? -10.691 -0.361 35.406 1.00 97.12 77 ALA A CA 1
ATOM 577 C C . ALA A 1 77 ? -9.189 -0.146 35.644 1.00 97.12 77 ALA A C 1
ATOM 579 O O . ALA A 1 77 ? -8.535 -0.932 36.324 1.00 97.12 77 ALA A O 1
ATOM 580 N N . PHE A 1 78 ? -8.648 0.940 35.096 1.00 96.00 78 PHE A N 1
ATOM 581 C CA . PHE A 1 78 ? -7.275 1.379 35.333 1.00 96.00 78 PHE A CA 1
ATOM 582 C C . PHE A 1 78 ? -7.263 2.789 35.912 1.00 96.00 78 PHE A C 1
ATOM 584 O O . PHE A 1 78 ? -8.008 3.650 35.438 1.00 96.00 78 PHE A O 1
ATOM 591 N N . GLU A 1 79 ? -6.379 3.029 36.879 1.00 94.69 79 GLU A N 1
ATOM 592 C CA . GLU A 1 79 ? -6.087 4.359 37.411 1.00 94.69 79 GLU A CA 1
ATOM 593 C C . GLU A 1 79 ? -4.707 4.833 36.942 1.00 94.69 79 GLU A C 1
ATOM 595 O O . GLU A 1 79 ? -3.715 4.112 37.054 1.00 94.69 79 GLU A O 1
ATOM 600 N N . ALA A 1 80 ? -4.635 6.059 36.424 1.00 89.62 80 ALA A N 1
ATOM 601 C CA . ALA A 1 80 ? -3.377 6.736 36.130 1.00 89.62 80 ALA A CA 1
ATOM 602 C C . ALA A 1 80 ? -3.511 8.236 36.418 1.00 89.62 80 ALA A C 1
ATOM 604 O O . ALA A 1 80 ? -4.411 8.899 35.899 1.00 89.62 80 ALA A O 1
ATOM 605 N N . GLY A 1 81 ? -2.619 8.781 37.251 1.00 85.88 81 GLY A N 1
ATOM 606 C CA . GLY A 1 81 ? -2.603 10.212 37.577 1.00 85.88 81 GLY A CA 1
ATOM 607 C C . GLY A 1 81 ? -3.906 10.724 38.208 1.00 85.88 81 GLY A C 1
ATOM 608 O O . GLY A 1 81 ? -4.346 11.825 37.883 1.00 85.88 81 GLY A O 1
ATOM 609 N N . GLY A 1 82 ? -4.561 9.912 39.048 1.00 88.00 82 GLY A N 1
ATOM 610 C CA . GLY A 1 82 ? -5.839 10.249 39.691 1.00 88.00 82 GLY A CA 1
ATOM 611 C C . GLY A 1 82 ? -7.049 10.263 38.748 1.00 88.00 82 GLY A C 1
ATOM 612 O O . GLY A 1 82 ? -8.098 10.813 39.096 1.00 88.00 82 GLY A O 1
ATOM 613 N N . SER A 1 83 ? -6.900 9.703 37.543 1.00 94.00 83 SER A N 1
ATOM 614 C CA . SER A 1 83 ? -7.978 9.521 36.571 1.00 94.00 83 SER A CA 1
ATOM 615 C C . SER A 1 83 ? -8.238 8.041 36.318 1.00 94.00 83 SER A C 1
ATOM 617 O O . SER A 1 83 ? -7.302 7.254 36.189 1.00 94.00 83 SER A O 1
ATOM 619 N N . TYR A 1 84 ? -9.512 7.683 36.201 1.00 96.06 84 TYR A N 1
ATOM 620 C CA . TYR A 1 84 ? -9.980 6.325 35.963 1.00 96.06 84 TYR A CA 1
ATOM 621 C C . TYR A 1 84 ? -10.417 6.138 34.514 1.00 96.06 84 TYR A C 1
ATOM 623 O O . TYR A 1 84 ? -10.985 7.044 33.908 1.00 96.06 84 TYR A O 1
ATOM 631 N N . ARG A 1 85 ? -10.206 4.943 33.968 1.00 95.56 85 ARG A N 1
ATOM 632 C CA . ARG A 1 85 ? -10.787 4.503 32.692 1.00 95.56 85 ARG A CA 1
ATOM 633 C C . ARG A 1 85 ? -11.217 3.046 32.779 1.00 95.56 85 ARG A C 1
ATOM 635 O O . ARG A 1 85 ? -10.604 2.268 33.507 1.00 95.56 85 ARG A O 1
ATOM 642 N N . CYS A 1 86 ? -12.230 2.665 32.008 1.00 96.88 86 CYS A N 1
ATOM 643 C CA . CYS A 1 86 ? -12.586 1.256 31.840 1.00 96.88 86 CYS A CA 1
ATOM 644 C C . CYS A 1 86 ? -11.429 0.491 31.173 1.00 96.88 86 CYS A C 1
ATOM 646 O O . CYS A 1 86 ? -10.688 1.057 30.361 1.00 96.88 86 CYS A O 1
ATOM 648 N N . ASN A 1 87 ? -11.276 -0.796 31.494 1.00 95.25 87 ASN A N 1
ATOM 649 C CA . ASN A 1 87 ? -10.408 -1.680 30.728 1.00 95.25 87 ASN A CA 1
ATOM 650 C C . ASN A 1 87 ? -10.874 -1.692 29.252 1.00 95.25 87 ASN A C 1
ATOM 652 O O . ASN A 1 87 ? -12.033 -2.030 28.992 1.00 95.25 87 ASN A O 1
ATOM 656 N N . PRO A 1 88 ? -10.015 -1.336 28.272 1.00 91.56 88 PRO A N 1
ATOM 657 C CA . PRO A 1 88 ? -10.425 -1.216 26.873 1.00 91.56 88 PRO A CA 1
ATOM 658 C C . PRO A 1 88 ? -11.097 -2.471 26.306 1.00 91.56 88 PRO A C 1
ATOM 660 O O . PRO A 1 88 ? -12.040 -2.327 25.526 1.00 91.56 88 PRO A O 1
ATOM 663 N N . LEU A 1 89 ? -10.692 -3.667 26.759 1.00 92.00 89 LEU A N 1
ATOM 664 C CA . LEU A 1 89 ? -11.279 -4.949 26.344 1.00 92.00 89 LEU A CA 1
ATOM 665 C C . LEU A 1 89 ? -12.768 -5.068 26.703 1.00 92.00 89 LEU A C 1
ATOM 667 O O . LEU A 1 89 ? -13.531 -5.689 25.972 1.00 92.00 89 LEU A O 1
ATOM 671 N N . LEU A 1 90 ? -13.200 -4.440 27.800 1.00 94.75 90 LEU A N 1
ATOM 672 C CA . LEU A 1 90 ? -14.592 -4.464 28.261 1.00 94.75 90 LEU A CA 1
ATOM 673 C C . LEU A 1 90 ? -15.441 -3.359 27.640 1.00 94.75 90 LEU A C 1
ATOM 675 O O . LEU A 1 90 ? -16.669 -3.451 27.620 1.00 94.75 90 LEU A O 1
ATOM 679 N N . SER A 1 91 ? -14.796 -2.298 27.152 1.00 94.25 91 SER A N 1
ATOM 680 C CA . SER A 1 91 ? -15.480 -1.058 26.803 1.00 94.25 91 SER A CA 1
ATOM 681 C C . SER A 1 91 ? -16.596 -1.280 25.777 1.00 94.25 91 SER A C 1
ATOM 683 O O . SER A 1 91 ? -17.697 -0.758 25.945 1.00 94.25 91 SER A O 1
ATOM 685 N N . HIS A 1 92 ? -16.333 -2.037 24.706 1.00 94.44 92 HIS A N 1
ATOM 686 C CA . HIS A 1 92 ? -17.308 -2.274 23.638 1.00 94.44 92 HIS A CA 1
ATOM 687 C C . HIS A 1 92 ? -18.471 -3.147 24.124 1.00 94.44 92 HIS A C 1
ATOM 689 O O . HIS A 1 92 ? -19.629 -2.743 24.008 1.00 94.44 92 HIS A O 1
ATOM 695 N N . PHE A 1 93 ? -18.157 -4.269 24.780 1.00 93.88 93 PHE A N 1
ATOM 696 C CA . PHE A 1 93 ? -19.144 -5.192 25.341 1.00 93.88 93 PHE A CA 1
ATOM 697 C C . PHE A 1 93 ? -20.132 -4.493 26.288 1.00 93.88 93 PHE A C 1
ATOM 699 O O . PHE A 1 93 ? -21.345 -4.558 26.083 1.00 93.88 93 PHE A O 1
ATOM 706 N N . LEU A 1 94 ? -19.623 -3.759 27.283 1.00 96.62 94 LEU A N 1
ATOM 707 C CA . LEU A 1 94 ? -20.455 -3.048 28.260 1.00 96.62 94 LEU A CA 1
ATOM 708 C C . LEU A 1 94 ? -21.295 -1.946 27.607 1.00 96.62 94 LEU A C 1
ATOM 710 O O . LEU A 1 94 ? -22.446 -1.731 27.984 1.00 96.62 94 LEU A O 1
ATOM 714 N N . THR A 1 95 ? -20.752 -1.272 26.588 1.00 96.69 95 THR A N 1
ATOM 715 C CA . THR A 1 95 ? -21.505 -0.252 25.844 1.00 96.69 95 THR A CA 1
ATOM 716 C C . THR A 1 95 ? -22.676 -0.876 25.078 1.00 96.69 95 THR A C 1
ATOM 718 O O . THR A 1 95 ? -23.797 -0.370 25.151 1.00 96.69 95 THR A O 1
ATOM 721 N N . ARG A 1 96 ? -22.459 -2.008 24.391 1.00 94.62 96 ARG A N 1
ATOM 722 C CA . ARG A 1 96 ? -23.524 -2.741 23.681 1.00 94.62 96 ARG A CA 1
ATOM 723 C C . ARG A 1 96 ? -24.570 -3.302 24.641 1.00 94.62 96 ARG A C 1
ATOM 725 O O . ARG A 1 96 ? -25.763 -3.236 24.349 1.00 94.62 96 ARG A O 1
ATOM 732 N N . GLN A 1 97 ? -24.155 -3.792 25.808 1.00 94.81 97 GLN A N 1
ATOM 733 C CA . GLN A 1 97 ? -25.082 -4.220 26.856 1.00 94.81 97 GLN A CA 1
ATOM 734 C C . GLN A 1 97 ? -25.951 -3.049 27.343 1.00 94.81 97 GLN A C 1
ATOM 736 O O . GLN A 1 97 ? -27.168 -3.193 27.450 1.00 94.81 97 GLN A O 1
ATOM 741 N N . ALA A 1 98 ? -25.356 -1.870 27.557 1.00 96.44 98 ALA A N 1
ATOM 742 C CA . ALA A 1 98 ? -26.089 -0.665 27.941 1.00 96.44 98 ALA A CA 1
ATOM 743 C C . ALA A 1 98 ? -27.088 -0.204 26.866 1.00 96.44 98 ALA A C 1
ATOM 745 O O . ALA A 1 98 ? -28.171 0.265 27.215 1.00 96.44 98 ALA A O 1
ATOM 746 N N . GLN A 1 99 ? -26.761 -0.345 25.574 1.00 95.00 99 GLN A N 1
ATOM 747 C CA . GLN A 1 99 ? -27.707 -0.075 24.482 1.00 95.00 99 GLN A CA 1
ATOM 748 C C . GLN A 1 99 ? -28.897 -1.036 24.524 1.00 95.00 99 GLN A C 1
ATOM 750 O O . GLN A 1 99 ? -30.040 -0.584 24.527 1.00 95.00 99 GLN A O 1
ATOM 755 N N . LYS A 1 100 ? -28.637 -2.347 24.631 1.00 93.88 100 LYS A N 1
ATOM 756 C CA . LYS A 1 100 ? -29.688 -3.377 24.718 1.00 93.88 100 LYS A CA 1
ATOM 757 C C . LYS A 1 100 ? -30.590 -3.193 25.943 1.00 93.88 100 LYS A C 1
ATOM 759 O O . LYS A 1 100 ? -31.781 -3.463 25.866 1.00 93.88 100 LYS A O 1
ATOM 764 N N . ALA A 1 101 ? -30.036 -2.701 27.051 1.00 94.81 101 ALA A N 1
ATOM 765 C CA . ALA A 1 101 ? -30.773 -2.405 28.277 1.00 94.81 101 ALA A CA 1
ATOM 766 C C . ALA A 1 101 ? -31.483 -1.032 28.276 1.00 94.81 101 ALA A C 1
ATOM 768 O O . ALA A 1 101 ? -32.118 -0.682 29.267 1.00 94.81 101 ALA A O 1
ATOM 769 N N . GLY A 1 102 ? -31.354 -0.222 27.216 1.00 95.19 102 GLY A N 1
ATOM 770 C CA . GLY A 1 102 ? -31.942 1.123 27.147 1.00 95.19 102 GLY A CA 1
ATOM 771 C C . GLY A 1 102 ? -31.281 2.166 28.063 1.00 95.19 102 GLY A C 1
ATOM 772 O O . GLY A 1 102 ? -31.828 3.248 28.259 1.00 95.19 102 GLY A O 1
ATOM 773 N N . LEU A 1 103 ? -30.103 1.869 28.622 1.00 95.44 103 LEU A N 1
ATOM 774 C CA . LEU A 1 103 ? -29.378 2.740 29.559 1.00 95.44 103 LEU A CA 1
ATOM 775 C C . LEU A 1 103 ? -28.412 3.703 28.861 1.00 95.44 103 LEU A C 1
ATOM 777 O O . LEU A 1 103 ? -28.080 4.757 29.408 1.00 95.44 103 LEU A O 1
ATOM 781 N N . PHE A 1 104 ? -27.962 3.342 27.657 1.00 97.12 104 PHE A N 1
ATOM 782 C CA . PHE A 1 104 ? -26.905 4.051 26.937 1.00 97.12 104 PHE A CA 1
ATOM 783 C C . PHE A 1 104 ? -27.169 5.555 26.807 1.00 97.12 104 PHE A C 1
ATOM 785 O O . PHE A 1 104 ? -26.284 6.352 27.104 1.00 97.12 104 PHE A O 1
ATOM 792 N N . GLU A 1 105 ? -28.377 5.956 26.405 1.00 97.00 105 GLU A N 1
ATOM 793 C CA . GLU A 1 105 ? -28.633 7.356 26.057 1.00 97.00 105 GLU A CA 1
ATOM 794 C C . GLU A 1 105 ? -28.617 8.285 27.273 1.00 97.00 105 GLU A C 1
ATOM 796 O O . GLU A 1 105 ? -28.049 9.378 27.222 1.00 97.00 105 GLU A O 1
ATOM 801 N N . ASN A 1 106 ? -29.156 7.815 28.399 1.00 96.81 106 ASN A N 1
ATOM 802 C CA . ASN A 1 106 ? -29.080 8.526 29.671 1.00 96.81 106 ASN A CA 1
ATOM 803 C C . ASN A 1 106 ? -27.617 8.710 30.114 1.00 96.81 106 ASN A C 1
ATOM 805 O O . ASN A 1 106 ? -27.204 9.804 30.501 1.00 96.81 106 ASN A O 1
ATOM 809 N N . TYR A 1 107 ? -26.807 7.654 30.001 1.00 97.06 107 TYR A N 1
ATOM 810 C CA . TYR A 1 107 ? -25.404 7.677 30.418 1.00 97.06 107 TYR A CA 1
ATOM 811 C C . TYR A 1 107 ? -24.559 8.564 29.496 1.00 97.06 107 TYR A C 1
ATOM 813 O O . TYR A 1 107 ? -23.806 9.408 29.977 1.00 97.06 107 TYR A O 1
ATOM 821 N N . ALA A 1 108 ? -24.723 8.442 28.178 1.00 97.19 108 ALA A N 1
ATOM 822 C CA . ALA A 1 108 ? -24.027 9.267 27.196 1.00 97.19 108 ALA A CA 1
ATOM 823 C C . ALA A 1 108 ? -24.356 10.760 27.362 1.00 97.19 108 ALA A C 1
ATOM 825 O O . ALA A 1 108 ? -23.458 11.599 27.290 1.00 97.19 108 ALA A O 1
ATOM 826 N N . LYS A 1 109 ? -25.620 11.107 27.643 1.00 96.81 109 LYS A N 1
ATOM 827 C CA . LYS A 1 109 ? -26.020 12.490 27.941 1.00 96.81 109 LYS A CA 1
ATOM 828 C C . LYS A 1 109 ? -25.347 13.016 29.211 1.00 96.81 109 LYS A C 1
ATOM 830 O O . LYS A 1 109 ? -24.788 14.108 29.184 1.00 96.81 109 LYS A O 1
ATOM 835 N N . ALA A 1 110 ? -25.335 12.231 30.291 1.00 96.50 110 ALA A N 1
ATOM 836 C CA . ALA A 1 110 ? -24.657 12.614 31.529 1.00 96.50 110 ALA A CA 1
ATOM 837 C C . ALA A 1 110 ? -23.154 12.866 31.315 1.00 96.50 110 ALA A C 1
ATOM 839 O O . ALA A 1 110 ? -22.622 13.854 31.821 1.00 96.50 110 ALA A O 1
ATOM 840 N N . VAL A 1 111 ? -22.488 12.018 30.522 1.00 95.94 111 VAL A N 1
ATOM 841 C CA . VAL A 1 111 ? -21.075 12.185 30.150 1.00 95.94 111 VAL A CA 1
ATOM 842 C C . VAL A 1 111 ? -20.853 13.494 29.389 1.00 95.94 111 VAL A C 1
ATOM 844 O O . VAL A 1 111 ? -20.003 14.286 29.787 1.00 95.94 111 VAL A O 1
ATOM 847 N N . GLN A 1 112 ? -21.629 13.753 28.334 1.00 94.31 112 GLN A N 1
ATOM 848 C CA . GLN A 1 112 ? -21.439 14.936 27.484 1.00 94.31 112 GLN A CA 1
ATOM 849 C C . GLN A 1 112 ? -21.809 16.256 28.171 1.00 94.31 112 GLN A C 1
ATOM 851 O O . GLN A 1 112 ? -21.276 17.297 27.805 1.00 94.31 112 GLN A O 1
ATOM 856 N N . GLU A 1 113 ? -22.683 16.235 29.180 1.00 94.50 113 GLU A N 1
ATOM 857 C CA . GLU A 1 113 ? -22.998 17.426 29.979 1.00 94.50 113 GLU A CA 1
ATOM 858 C C . GLU A 1 113 ? -21.886 17.801 30.968 1.00 94.50 113 GLU A C 1
ATOM 860 O O . GLU A 1 113 ? -21.689 18.980 31.255 1.00 94.50 113 GLU A O 1
ATOM 865 N N . VAL A 1 114 ? -21.184 16.815 31.530 1.00 94.00 114 VAL A N 1
ATOM 866 C CA . VAL A 1 114 ? -20.130 17.048 32.535 1.00 94.00 114 VAL A CA 1
ATOM 867 C C . VAL A 1 114 ? -18.766 17.225 31.880 1.00 94.00 114 VAL A C 1
ATOM 869 O O . VAL A 1 114 ? -17.964 18.053 32.312 1.00 94.00 114 VAL A O 1
ATOM 872 N N . VAL A 1 115 ? -18.496 16.439 30.841 1.00 90.44 115 VAL A N 1
ATOM 873 C CA . VAL A 1 115 ? -17.223 16.381 30.123 1.00 90.44 115 VAL A CA 1
ATOM 874 C C . VAL A 1 115 ? -17.436 16.906 28.701 1.00 90.44 115 VAL A C 1
ATOM 876 O O . VAL A 1 115 ? -17.237 16.195 27.719 1.00 90.44 115 VAL A O 1
ATOM 879 N N . ALA A 1 116 ? -17.890 18.156 28.606 1.00 87.56 116 ALA A N 1
ATOM 880 C CA . ALA A 1 116 ? -18.159 18.825 27.337 1.00 87.56 116 ALA A CA 1
ATOM 881 C C . ALA A 1 116 ? -16.871 19.378 26.689 1.00 87.56 116 ALA A C 1
ATOM 883 O O . ALA A 1 116 ? -15.972 19.843 27.409 1.00 87.56 116 ALA A O 1
ATOM 884 N N . PRO A 1 117 ? -16.773 19.396 25.344 1.00 87.94 117 PRO A N 1
ATOM 885 C CA . PRO A 1 117 ? -15.755 20.183 24.657 1.00 87.94 117 PRO A CA 1
ATOM 886 C C . PRO A 1 117 ? -15.922 21.676 24.967 1.00 87.94 117 PRO A C 1
ATOM 888 O O . PRO A 1 117 ? -16.997 22.145 25.345 1.00 87.94 117 PRO A O 1
ATOM 891 N N . ARG A 1 118 ? -14.841 22.445 24.818 1.00 86.44 118 ARG A N 1
ATOM 892 C CA . ARG A 1 118 ? -14.920 23.908 24.918 1.00 86.44 118 ARG A CA 1
ATOM 893 C C . ARG A 1 118 ? -15.338 24.475 23.571 1.00 86.44 118 ARG A C 1
ATOM 895 O O . ARG A 1 118 ? -14.841 24.015 22.551 1.00 86.44 118 ARG A O 1
ATOM 902 N N . ASP A 1 119 ? -16.159 25.515 23.572 1.00 81.75 119 ASP A N 1
ATOM 903 C CA . ASP A 1 119 ? -16.365 26.296 22.356 1.00 81.75 119 ASP A CA 1
ATOM 904 C C . ASP A 1 119 ? -15.094 27.098 22.029 1.00 81.75 119 ASP A C 1
ATOM 906 O O . ASP A 1 119 ? -14.504 27.751 22.897 1.00 81.75 119 ASP A O 1
ATOM 910 N N . SER A 1 120 ? -14.651 27.023 20.777 1.00 74.31 120 SER A N 1
ATOM 911 C CA . SER A 1 120 ? -13.581 27.850 20.233 1.00 74.31 120 SER A CA 1
ATOM 912 C C . SER A 1 120 ? -13.993 28.346 18.854 1.00 74.31 120 SER A C 1
ATOM 914 O O . SER A 1 120 ? -13.911 27.619 17.866 1.00 74.31 120 SER A O 1
ATOM 916 N N . TRP A 1 121 ? -14.458 29.596 18.794 1.00 72.94 121 TRP A N 1
ATOM 917 C CA . TRP A 1 121 ? -14.864 30.262 17.549 1.00 72.94 121 TRP A CA 1
ATOM 918 C C . TRP A 1 121 ? -15.940 29.493 16.761 1.00 72.94 121 TRP A C 1
ATOM 920 O O . TRP A 1 121 ? -15.883 29.430 15.534 1.00 72.94 121 TRP A O 1
ATOM 930 N N . GLY A 1 122 ? -16.914 28.896 17.458 1.00 71.38 122 GLY A N 1
ATOM 931 C CA . GLY A 1 122 ? -17.973 28.099 16.832 1.00 71.38 122 GLY A CA 1
ATOM 932 C C . GLY A 1 122 ? -17.534 26.694 16.408 1.00 71.38 122 GLY A C 1
ATOM 933 O O . GLY A 1 122 ? -18.217 26.057 15.606 1.00 71.38 122 GLY A O 1
ATOM 934 N N . THR A 1 123 ? -16.397 26.210 16.919 1.00 72.50 123 THR A N 1
ATOM 935 C CA . THR A 1 123 ? -15.923 24.833 16.732 1.00 72.50 123 THR A CA 1
ATOM 936 C C . THR A 1 123 ? -15.614 24.166 18.071 1.00 72.50 123 THR A C 1
ATOM 938 O O . THR A 1 123 ? -15.127 24.814 18.999 1.00 72.50 123 THR A O 1
ATOM 941 N N . ASP A 1 124 ? -15.885 22.861 18.165 1.00 81.19 124 ASP A N 1
ATOM 942 C CA . ASP A 1 124 ? -15.586 22.065 19.358 1.00 81.19 124 ASP A CA 1
ATOM 943 C C . ASP A 1 124 ? -14.067 21.934 19.543 1.00 81.19 124 ASP A C 1
ATOM 945 O O . ASP A 1 124 ? -13.379 21.270 18.763 1.00 81.19 124 ASP A O 1
ATOM 949 N N . TYR A 1 125 ? -13.538 22.534 20.607 1.00 87.50 125 TYR A N 1
ATOM 950 C CA . TYR A 1 125 ? -12.161 22.359 21.046 1.00 87.50 125 TYR A CA 1
ATOM 951 C C . TYR A 1 125 ? -12.075 21.285 22.130 1.00 87.50 125 TYR A C 1
ATOM 953 O O . TYR A 1 125 ? -12.547 21.446 23.264 1.00 87.50 125 TYR A O 1
ATOM 961 N N . TYR A 1 126 ? -11.389 20.197 21.795 1.00 91.31 126 TYR A N 1
ATOM 962 C CA . TYR A 1 126 ? -11.043 19.140 22.735 1.00 91.31 126 TYR A CA 1
ATOM 963 C C . TYR A 1 126 ? -9.699 19.446 23.403 1.00 91.31 126 TYR A C 1
ATOM 965 O O . TYR A 1 126 ? -8.770 19.964 22.787 1.00 91.31 126 TYR A O 1
ATOM 973 N N . ARG A 1 127 ? -9.568 19.131 24.697 1.00 86.75 127 ARG A N 1
ATOM 974 C CA . ARG A 1 127 ? -8.299 19.328 25.422 1.00 86.75 127 ARG A CA 1
ATOM 975 C C . ARG A 1 127 ? -7.273 18.245 25.091 1.00 86.75 127 ARG A C 1
ATOM 977 O O . ARG A 1 127 ? -6.077 18.514 25.091 1.00 86.75 127 ARG A O 1
ATOM 984 N N . THR A 1 128 ? -7.735 17.018 24.861 1.00 92.31 128 THR A N 1
ATOM 985 C CA . THR A 1 128 ? -6.886 15.867 24.537 1.00 92.31 128 THR A CA 1
ATOM 986 C C . THR A 1 128 ? -7.576 14.967 23.518 1.00 92.31 128 THR A C 1
ATOM 988 O O . THR A 1 128 ? -8.807 14.943 23.441 1.00 92.31 128 THR A O 1
ATOM 991 N N . TYR A 1 129 ? -6.783 14.164 22.802 1.00 95.31 129 TYR A N 1
ATOM 992 C CA . TYR A 1 129 ? -7.283 13.173 21.849 1.00 95.31 129 TYR A CA 1
ATOM 993 C C . TYR A 1 129 ? -8.317 12.222 22.471 1.00 95.31 129 TYR A C 1
ATOM 995 O O . TYR A 1 129 ? -9.358 11.970 21.875 1.00 95.31 129 TYR A O 1
ATOM 1003 N N . ALA A 1 130 ? -8.100 11.777 23.714 1.00 93.94 130 ALA A N 1
ATOM 1004 C CA . ALA A 1 130 ? -9.034 10.901 24.424 1.00 93.94 130 ALA A CA 1
ATOM 1005 C C . ALA A 1 130 ? -10.445 11.504 24.574 1.00 93.94 130 ALA A C 1
ATOM 1007 O O . ALA A 1 130 ? -11.427 10.779 24.448 1.00 93.94 130 ALA A O 1
ATOM 1008 N N . HIS A 1 131 ? -10.563 12.820 24.784 1.00 93.06 131 HIS A N 1
ATOM 1009 C CA . HIS A 1 131 ? -11.869 13.485 24.855 1.00 93.06 131 HIS A CA 1
ATOM 1010 C C . HIS A 1 131 ? -12.526 13.624 23.468 1.00 93.06 131 HIS A C 1
ATOM 1012 O O . HIS A 1 131 ? -13.741 13.493 23.372 1.00 93.06 131 HIS A O 1
ATOM 1018 N N . CYS A 1 132 ? -11.744 13.810 22.391 1.00 95.19 132 CYS A N 1
ATOM 1019 C CA . CYS A 1 132 ? -12.265 13.713 21.013 1.00 95.19 132 CYS A CA 1
ATOM 1020 C C . CYS A 1 132 ? -12.806 12.297 20.747 1.00 95.19 132 CYS A C 1
ATOM 1022 O O . CYS A 1 132 ? -13.912 12.131 20.236 1.00 95.19 132 CYS A O 1
ATOM 1024 N N . LEU A 1 133 ? -12.060 11.267 21.168 1.00 95.81 133 LEU A N 1
ATOM 1025 C CA . LEU A 1 133 ? -12.467 9.867 21.048 1.00 95.81 133 LEU A CA 1
ATOM 1026 C C . LEU A 1 133 ? -13.751 9.547 21.822 1.00 95.81 133 LEU A C 1
ATOM 1028 O O . LEU A 1 133 ? -14.564 8.788 21.308 1.00 95.81 133 LEU A O 1
ATOM 1032 N N . GLN A 1 134 ? -13.951 10.110 23.018 1.00 95.44 134 GLN A N 1
ATOM 1033 C CA . GLN A 1 134 ? -15.193 9.949 23.786 1.00 95.44 134 GLN A CA 1
ATOM 1034 C C . GLN A 1 134 ? -16.415 10.358 22.954 1.00 95.44 134 GLN A C 1
ATOM 1036 O O . GLN A 1 134 ? -17.328 9.556 22.757 1.00 95.44 134 GLN A O 1
ATOM 1041 N N . ASP A 1 135 ? -16.425 11.587 22.434 1.00 95.56 135 ASP A N 1
ATOM 1042 C CA . ASP A 1 135 ? -17.572 12.093 21.676 1.00 95.56 135 ASP A CA 1
ATOM 1043 C C . ASP A 1 135 ? -17.728 11.395 20.329 1.00 95.56 135 ASP A C 1
ATOM 1045 O O . ASP A 1 135 ? -18.853 11.110 19.914 1.00 95.56 135 ASP A O 1
ATOM 1049 N N . LEU A 1 136 ? -16.614 11.058 19.670 1.00 95.88 136 LEU A N 1
ATOM 1050 C CA . LEU A 1 136 ? -16.631 10.293 18.427 1.00 95.88 136 LEU A CA 1
ATOM 1051 C C . LEU A 1 136 ? -17.243 8.907 18.646 1.00 95.88 136 LEU A C 1
ATOM 1053 O O . LEU A 1 136 ? -18.100 8.476 17.875 1.00 95.88 136 LEU A O 1
ATOM 1057 N N . ARG A 1 137 ? -16.842 8.225 19.721 1.00 95.44 137 ARG A N 1
ATOM 1058 C CA . ARG A 1 137 ? -17.375 6.917 20.097 1.00 95.44 137 ARG A CA 1
ATOM 1059 C C . ARG A 1 137 ? -18.865 7.016 20.409 1.00 95.44 137 ARG A C 1
ATOM 1061 O O . ARG A 1 137 ? -19.643 6.249 19.855 1.00 95.44 137 ARG A O 1
ATOM 1068 N N . ILE A 1 138 ? -19.289 7.983 21.225 1.00 96.25 138 ILE A N 1
ATOM 1069 C CA . ILE A 1 138 ? -20.714 8.209 21.519 1.00 96.25 138 ILE A CA 1
ATOM 1070 C C . ILE A 1 138 ? -21.506 8.485 20.232 1.00 96.25 138 ILE A C 1
ATOM 1072 O O . ILE A 1 138 ? -22.584 7.922 20.045 1.00 96.25 138 ILE A O 1
ATOM 1076 N N . ALA A 1 139 ? -20.986 9.317 19.324 1.00 94.94 139 ALA A N 1
ATOM 1077 C CA . ALA A 1 139 ? -21.616 9.584 18.032 1.00 94.94 139 ALA A CA 1
ATOM 1078 C C . ALA A 1 139 ? -21.756 8.316 17.177 1.00 94.94 139 ALA A C 1
ATOM 1080 O O . ALA A 1 139 ? -22.806 8.122 16.562 1.00 94.94 139 ALA A O 1
ATOM 1081 N N . LEU A 1 140 ? -20.746 7.440 17.192 1.00 94.62 140 LEU A N 1
ATOM 1082 C CA . LEU A 1 140 ? -20.765 6.156 16.494 1.00 94.62 140 LEU A CA 1
ATOM 1083 C C . LEU A 1 140 ? -21.872 5.238 17.031 1.00 94.62 140 LEU A C 1
ATOM 1085 O O . LEU A 1 140 ? -22.699 4.773 16.253 1.00 94.62 140 LEU A O 1
ATOM 1089 N N . TYR A 1 141 ? -21.965 5.052 18.353 1.00 94.62 141 TYR A N 1
ATOM 1090 C CA . TYR A 1 141 ? -23.031 4.241 18.965 1.00 94.62 141 TYR A CA 1
ATOM 1091 C C . TYR A 1 141 ? -24.433 4.834 18.774 1.00 94.62 141 TYR A C 1
ATOM 1093 O O . TYR A 1 141 ? -25.401 4.084 18.694 1.00 94.62 141 TYR A O 1
ATOM 1101 N N . ARG A 1 142 ? -24.563 6.163 18.678 1.00 93.19 142 ARG A N 1
ATOM 1102 C CA . ARG A 1 142 ? -25.844 6.830 18.385 1.00 93.19 142 ARG A CA 1
ATOM 1103 C C . ARG A 1 142 ? -26.259 6.773 16.912 1.00 93.19 142 ARG A C 1
ATOM 1105 O O . ARG A 1 142 ? -27.342 7.250 16.594 1.00 93.19 142 ARG A O 1
ATOM 1112 N N . GLY A 1 143 ? -25.403 6.296 16.008 1.00 89.94 143 GLY A N 1
ATOM 1113 C CA . GLY A 1 143 ? -25.666 6.389 14.571 1.00 89.94 143 GLY A CA 1
ATOM 1114 C C . GLY A 1 143 ? -25.724 7.839 14.063 1.00 89.94 143 GLY A C 1
ATOM 1115 O O . GLY A 1 143 ? -26.477 8.170 13.152 1.00 89.94 143 GLY A O 1
ATOM 1116 N N . ARG A 1 144 ? -24.958 8.762 14.662 1.00 91.50 144 ARG A N 1
ATOM 1117 C CA . ARG A 1 144 ? -24.892 10.163 14.207 1.00 91.50 144 ARG A CA 1
ATOM 1118 C C . ARG A 1 144 ? -23.764 10.341 13.198 1.00 91.50 144 ARG A C 1
ATOM 1120 O O . ARG A 1 144 ? -22.707 10.878 13.506 1.00 91.50 144 ARG A O 1
ATOM 1127 N N . HIS A 1 145 ? -23.978 9.872 11.975 1.00 84.19 145 HIS A N 1
ATOM 1128 C CA . HIS A 1 145 ? -22.917 9.748 10.960 1.00 84.19 145 HIS A CA 1
ATOM 1129 C C . HIS A 1 145 ? -22.281 11.075 10.536 1.00 84.19 145 HIS A C 1
ATOM 1131 O O . HIS A 1 145 ? -21.078 11.126 10.283 1.00 84.19 145 HIS A O 1
ATOM 1137 N N . VAL A 1 146 ? -23.062 12.158 10.523 1.00 87.56 146 VAL A N 1
ATOM 1138 C CA . VAL A 1 146 ? -22.540 13.512 10.275 1.00 87.56 146 VAL A CA 1
ATOM 1139 C C . VAL A 1 146 ? -21.545 13.912 11.370 1.00 87.56 146 VAL A C 1
ATOM 1141 O O . VAL A 1 146 ? -20.456 14.399 11.065 1.00 87.56 146 VAL A O 1
ATOM 1144 N N . ASP A 1 147 ? -21.871 13.627 12.635 1.00 91.19 147 ASP A N 1
ATOM 1145 C CA . ASP A 1 147 ? -20.972 13.873 13.766 1.00 91.19 147 ASP A CA 1
ATOM 1146 C C . ASP A 1 147 ? -19.733 12.979 13.704 1.00 91.19 147 ASP A C 1
ATOM 1148 O O . ASP A 1 147 ? -18.633 13.460 13.956 1.00 91.19 147 ASP A O 1
ATOM 1152 N N . VAL A 1 148 ? -19.877 11.709 13.308 1.00 92.00 148 VAL A N 1
ATOM 1153 C CA . VAL A 1 148 ? -18.741 10.786 13.139 1.00 92.00 148 VAL A CA 1
ATOM 1154 C C . VAL A 1 148 ? -17.734 11.339 12.128 1.00 92.00 148 VAL A C 1
ATOM 1156 O O . VAL A 1 148 ? -16.552 11.452 12.445 1.00 92.00 148 VAL A O 1
ATOM 1159 N N . SER A 1 149 ? -18.185 11.747 10.937 1.00 90.25 149 SER A N 1
ATOM 1160 C CA . SER A 1 149 ? -17.292 12.301 9.908 1.00 90.25 149 SER A CA 1
ATOM 1161 C C . SER A 1 149 ? -16.611 13.595 10.369 1.00 90.25 149 SER A C 1
ATOM 1163 O O . SER A 1 149 ? -15.412 13.798 10.143 1.00 90.25 149 SER A O 1
ATOM 1165 N N . ARG A 1 150 ? -17.363 14.477 11.038 1.00 91.69 150 ARG A N 1
ATOM 1166 C CA . ARG A 1 150 ? -16.838 15.728 11.595 1.00 91.69 150 ARG A CA 1
ATOM 1167 C C . ARG A 1 150 ? -15.776 15.459 12.663 1.00 91.69 150 ARG A C 1
ATOM 1169 O O . ARG A 1 150 ? -14.690 16.026 12.596 1.00 91.69 150 ARG A O 1
ATOM 1176 N N . LEU A 1 151 ? -16.054 14.570 13.613 1.00 93.88 151 LEU A N 1
ATOM 1177 C CA . LEU A 1 151 ? -15.158 14.261 14.728 1.00 93.88 151 LEU A CA 1
ATOM 1178 C C . LEU A 1 151 ? -13.919 13.472 14.285 1.00 93.88 151 LEU A C 1
ATOM 1180 O O . LEU A 1 151 ? -12.835 13.732 14.798 1.00 93.88 151 LEU A O 1
ATOM 1184 N N . LEU A 1 152 ? -14.021 12.602 13.274 1.00 93.38 152 LEU A N 1
ATOM 1185 C CA . LEU A 1 152 ? -12.849 12.000 12.618 1.00 93.38 152 LEU A CA 1
ATOM 1186 C C . LEU A 1 152 ? -11.926 13.069 12.013 1.00 93.38 152 LEU A C 1
ATOM 1188 O O . LEU A 1 152 ? -10.700 12.995 12.141 1.00 93.38 152 LEU A O 1
ATOM 1192 N N . THR A 1 153 ? -12.508 14.103 11.401 1.00 93.00 153 THR A N 1
ATOM 1193 C CA . THR A 1 153 ? -11.748 15.237 10.855 1.00 93.00 153 THR A CA 1
ATOM 1194 C C . THR A 1 153 ? -11.057 16.023 11.969 1.00 93.00 153 THR A C 1
ATOM 1196 O O . THR A 1 153 ? -9.868 16.312 11.867 1.00 93.00 153 THR A O 1
ATOM 1199 N N . VAL A 1 154 ? -11.755 16.321 13.069 1.00 93.00 154 VAL A N 1
ATOM 1200 C CA . VAL A 1 154 ? -11.161 16.991 14.243 1.00 93.00 154 VAL A CA 1
ATOM 1201 C C . VAL A 1 154 ? -10.005 16.173 14.819 1.00 93.00 154 VAL A C 1
ATOM 1203 O O . VAL A 1 154 ? -8.906 16.692 14.996 1.00 93.00 154 VAL A O 1
ATOM 1206 N N . CYS A 1 155 ? -10.224 14.881 15.052 1.00 94.31 155 CYS A N 1
ATOM 1207 C CA . CYS A 1 155 ? -9.221 13.973 15.587 1.00 94.31 155 CYS A CA 1
ATOM 1208 C C . CYS A 1 155 ? -7.962 13.902 14.686 1.00 94.31 155 CYS A C 1
ATOM 1210 O O . CYS A 1 155 ? -6.850 14.034 15.192 1.00 94.31 155 CYS A O 1
ATOM 1212 N N . SER A 1 156 ? -8.110 13.797 13.359 1.00 94.06 156 SER A N 1
ATOM 1213 C CA . SER A 1 156 ? -6.967 13.748 12.423 1.00 94.06 156 SER A CA 1
ATOM 1214 C C . SER A 1 156 ? -6.239 15.086 12.243 1.00 94.06 156 SER A C 1
ATOM 1216 O O . SER A 1 156 ? -5.026 15.102 12.037 1.00 94.06 156 SER A O 1
ATOM 1218 N N . THR A 1 157 ? -6.947 16.215 12.331 1.00 92.31 157 THR A N 1
ATOM 1219 C CA . THR A 1 157 ? -6.360 17.551 12.119 1.00 92.31 157 THR A CA 1
ATOM 1220 C C . THR A 1 157 ? -5.731 18.136 13.377 1.00 92.31 157 THR A C 1
ATOM 1222 O O . THR A 1 157 ? -4.648 18.713 13.303 1.00 92.31 157 THR A O 1
ATOM 1225 N N . SER A 1 158 ? -6.382 17.978 14.530 1.00 92.81 158 SER A N 1
ATOM 1226 C CA . SER A 1 158 ? -5.899 18.510 15.809 1.00 92.81 158 SER A CA 1
ATOM 1227 C C . SER A 1 158 ? -4.887 17.589 16.490 1.00 92.81 158 SER A C 1
ATOM 1229 O O . SER A 1 158 ? -4.037 18.074 17.233 1.00 92.81 158 SER A O 1
ATOM 1231 N N . TYR A 1 159 ? -4.942 16.279 16.218 1.00 94.94 159 TYR A N 1
ATOM 1232 C CA . TYR A 1 159 ? -4.069 15.277 16.843 1.00 94.94 159 TYR A CA 1
ATOM 1233 C C . TYR A 1 159 ? -3.474 14.291 15.822 1.00 94.94 159 TYR A C 1
ATOM 1235 O O . TYR A 1 159 ? -3.632 13.080 15.969 1.00 94.94 159 TYR A O 1
ATOM 1243 N N . PRO A 1 160 ? -2.760 14.762 14.782 1.00 93.62 160 PRO A N 1
ATOM 1244 C CA . PRO A 1 160 ? -2.312 13.906 13.680 1.00 93.62 160 PRO A CA 1
ATOM 1245 C C . PRO A 1 160 ? -1.403 12.747 14.123 1.00 93.62 160 PRO A C 1
ATOM 1247 O O . PRO A 1 160 ? -1.485 11.658 13.560 1.00 93.62 160 PRO A O 1
ATOM 1250 N N . GLY A 1 161 ? -0.553 12.959 15.136 1.00 93.69 161 GLY A N 1
ATOM 1251 C CA . GLY A 1 161 ? 0.330 11.917 15.671 1.00 93.69 161 GLY A CA 1
ATOM 1252 C C . GLY A 1 161 ? -0.435 10.810 16.398 1.00 93.69 161 GLY A C 1
ATOM 1253 O O . GLY A 1 161 ? -0.265 9.634 16.078 1.00 93.69 161 GLY A O 1
ATOM 1254 N N . ASP A 1 162 ? -1.316 11.188 17.330 1.00 95.69 162 ASP A N 1
ATOM 1255 C CA . ASP A 1 162 ? -2.158 10.236 18.062 1.00 95.69 162 ASP A CA 1
ATOM 1256 C C . ASP A 1 162 ? -3.138 9.518 17.133 1.00 95.69 162 ASP A C 1
ATOM 1258 O O . ASP A 1 162 ? -3.334 8.315 17.273 1.00 95.69 162 ASP A O 1
ATOM 1262 N N . PHE A 1 163 ? -3.711 10.224 16.154 1.00 94.44 163 PHE A N 1
ATOM 1263 C CA . PHE A 1 163 ? -4.623 9.649 15.169 1.00 94.44 163 PHE A CA 1
ATOM 1264 C C . PHE A 1 163 ? -3.950 8.577 14.307 1.00 94.44 163 PHE A C 1
ATOM 1266 O O . PHE A 1 163 ? -4.548 7.535 14.048 1.00 94.44 163 PHE A O 1
ATOM 1273 N N . ALA A 1 164 ? -2.700 8.803 13.888 1.00 89.44 164 ALA A N 1
ATOM 1274 C CA . ALA A 1 164 ? -1.948 7.832 13.098 1.00 89.44 164 ALA A CA 1
ATOM 1275 C C . ALA A 1 164 ? -1.586 6.568 13.899 1.00 89.44 164 ALA A C 1
ATOM 1277 O O . ALA A 1 164 ? -1.595 5.473 13.344 1.00 89.44 164 ALA A O 1
ATOM 1278 N N . GLN A 1 165 ? -1.267 6.707 15.191 1.00 90.50 165 GLN A N 1
ATOM 1279 C CA . GLN A 1 165 ? -0.885 5.576 16.049 1.00 90.50 165 GLN A CA 1
ATOM 1280 C C . GLN A 1 165 ? -2.092 4.832 16.632 1.00 90.50 165 GLN A C 1
ATOM 1282 O O . GLN A 1 165 ? -2.062 3.615 16.782 1.00 90.50 165 GLN A O 1
ATOM 1287 N N . ASN A 1 166 ? -3.150 5.566 16.971 1.00 93.06 166 ASN A N 1
ATOM 1288 C CA . ASN A 1 166 ? -4.317 5.091 17.706 1.00 93.06 166 ASN A CA 1
ATOM 1289 C C . ASN A 1 166 ? -5.593 5.486 16.955 1.00 93.06 166 ASN A C 1
ATOM 1291 O O . ASN A 1 166 ? -6.430 6.236 17.470 1.00 93.06 166 ASN A O 1
ATOM 1295 N N . HIS A 1 167 ? -5.711 5.030 15.708 1.00 95.31 167 HIS A N 1
ATOM 1296 C CA . HIS A 1 167 ? -6.842 5.366 14.850 1.00 95.31 167 HIS A CA 1
ATOM 1297 C C . HIS A 1 167 ? -8.183 4.983 15.511 1.00 95.31 167 HIS A C 1
ATOM 1299 O O . HIS A 1 167 ? -8.294 3.899 16.084 1.00 95.31 167 HIS A O 1
ATOM 1305 N N . PRO A 1 168 ? -9.242 5.808 15.426 1.00 95.88 168 PRO A N 1
ATOM 1306 C CA . PRO A 1 168 ? -10.487 5.532 16.144 1.00 95.88 168 PRO A CA 1
ATOM 1307 C C . PRO A 1 168 ? -11.114 4.170 15.818 1.00 95.88 168 PRO A C 1
ATOM 1309 O O . PRO A 1 168 ? -11.613 3.496 16.715 1.00 95.88 168 PRO A O 1
ATOM 1312 N N . PHE A 1 169 ? -11.043 3.721 14.562 1.00 95.19 169 PHE A N 1
ATOM 1313 C CA . PHE A 1 169 ? -11.585 2.413 14.179 1.00 95.19 169 PHE A CA 1
ATOM 1314 C C . PHE A 1 169 ? -10.784 1.231 14.741 1.00 95.19 169 PHE A C 1
ATOM 1316 O O . PHE A 1 169 ? -11.410 0.262 15.152 1.00 95.19 169 PHE A O 1
ATOM 1323 N N . SER A 1 170 ? -9.453 1.320 14.901 1.00 93.31 170 SER A N 1
ATOM 1324 C CA . SER A 1 170 ? -8.703 0.242 15.576 1.00 93.31 170 SER A CA 1
ATOM 1325 C C . SER A 1 170 ? -9.018 0.155 17.068 1.00 93.31 170 SER A C 1
ATOM 1327 O O . SER A 1 170 ? -8.884 -0.910 17.664 1.00 93.31 170 SER A O 1
ATOM 1329 N N . LEU A 1 171 ? -9.447 1.264 17.673 1.00 93.19 171 LEU A N 1
ATOM 1330 C CA . LEU A 1 171 ? -9.812 1.330 19.084 1.00 93.19 171 LEU A CA 1
ATOM 1331 C C . LEU A 1 171 ? -11.251 0.879 19.360 1.00 93.19 171 LEU A C 1
ATOM 1333 O O . LEU A 1 171 ? -11.513 0.243 20.380 1.00 93.19 171 LEU A O 1
ATOM 1337 N N . PHE A 1 172 ? -12.198 1.269 18.506 1.00 93.69 172 PHE A N 1
ATOM 1338 C CA . PHE A 1 172 ? -13.630 1.048 18.744 1.00 93.69 172 PHE A CA 1
ATOM 1339 C C . PHE A 1 172 ? -14.156 -0.222 18.093 1.00 93.69 172 PHE A C 1
ATOM 1341 O O . PHE A 1 172 ? -15.099 -0.814 18.615 1.00 93.69 172 PHE A O 1
ATOM 1348 N N . CYS A 1 173 ? -13.543 -0.620 16.981 1.00 93.50 173 CYS A N 1
ATOM 1349 C CA . CYS A 1 173 ? -13.929 -1.762 16.171 1.00 93.50 173 CYS A CA 1
ATOM 1350 C C . CYS A 1 173 ? -12.705 -2.675 15.957 1.00 93.50 173 CYS A C 1
ATOM 1352 O O . CYS A 1 173 ? -12.320 -2.888 14.818 1.00 93.50 173 CYS A O 1
ATOM 1354 N N . PRO A 1 174 ? -12.012 -3.166 17.002 1.00 91.88 174 PRO A N 1
ATOM 1355 C CA . PRO A 1 174 ? -10.843 -4.023 16.796 1.00 91.88 174 PRO A CA 1
ATOM 1356 C C . PRO A 1 174 ? -11.226 -5.339 16.096 1.00 91.88 174 PRO A C 1
ATOM 1358 O O . PRO A 1 174 ? -12.353 -5.805 16.229 1.00 91.88 174 PRO A O 1
ATOM 1361 N N . GLU A 1 175 ? -10.278 -5.957 15.389 1.00 89.62 175 GLU A N 1
ATOM 1362 C CA . GLU A 1 175 ? -10.443 -7.316 14.849 1.00 89.62 175 GLU A CA 1
ATOM 1363 C C . GLU A 1 175 ? -10.398 -8.371 15.982 1.00 89.62 175 GLU A C 1
ATOM 1365 O O . GLU A 1 175 ? -9.570 -8.234 16.892 1.00 89.62 175 GLU A O 1
ATOM 1370 N N . PRO A 1 176 ? -11.226 -9.439 15.933 1.00 92.50 176 PRO A N 1
ATOM 1371 C CA . PRO A 1 176 ? -12.348 -9.634 15.010 1.00 92.50 176 PRO A CA 1
ATOM 1372 C C . PRO A 1 176 ? -13.511 -8.666 15.293 1.00 92.50 176 PRO A C 1
ATOM 1374 O O . PRO A 1 176 ? -13.860 -8.418 16.446 1.00 92.50 176 PRO A O 1
ATOM 1377 N N . LEU A 1 177 ? -14.122 -8.144 14.228 1.00 94.12 177 LEU A N 1
ATOM 1378 C CA . LEU A 1 177 ? -15.194 -7.152 14.270 1.00 94.12 177 LEU A CA 1
ATOM 1379 C C . LEU A 1 177 ? -16.499 -7.713 14.868 1.00 94.12 177 LEU A C 1
ATOM 1381 O O . LEU A 1 177 ? -16.895 -8.842 14.573 1.00 94.12 177 LEU A O 1
ATOM 1385 N N . ASP A 1 178 ? -17.248 -6.878 15.605 1.00 93.62 178 ASP A N 1
ATOM 1386 C CA . ASP A 1 178 ? -18.680 -7.111 15.873 1.00 93.62 178 ASP A CA 1
ATOM 1387 C C . ASP A 1 178 ? -19.476 -6.821 14.589 1.00 93.62 178 ASP A C 1
ATOM 1389 O O . ASP A 1 178 ? -19.984 -5.719 14.364 1.00 93.62 178 ASP A O 1
ATOM 1393 N N . VAL A 1 179 ? -19.517 -7.820 13.705 1.00 93.69 179 VAL A N 1
ATOM 1394 C CA . VAL A 1 179 ? -20.144 -7.738 12.378 1.00 93.69 179 VAL A CA 1
ATOM 1395 C C . VAL A 1 179 ? -21.617 -7.340 12.468 1.00 93.69 179 VAL A C 1
ATOM 1397 O O . VAL A 1 179 ? -22.088 -6.548 11.651 1.00 93.69 179 VAL A O 1
ATOM 1400 N N . GLU A 1 180 ? -22.342 -7.847 13.463 1.00 92.81 180 GLU A N 1
ATOM 1401 C CA . GLU A 1 180 ? -23.768 -7.559 13.619 1.00 92.81 180 GLU A CA 1
ATOM 1402 C C . GLU A 1 180 ? -23.993 -6.101 14.021 1.00 92.81 180 GLU A C 1
ATOM 1404 O O . GLU A 1 180 ? -24.856 -5.438 13.452 1.00 92.81 180 GLU A O 1
ATOM 1409 N N . TRP A 1 181 ? -23.163 -5.553 14.914 1.00 92.88 181 TRP A N 1
ATOM 1410 C CA . TRP A 1 181 ? -23.215 -4.126 15.228 1.00 92.88 181 TRP A CA 1
ATOM 1411 C C . TRP A 1 181 ? -22.829 -3.240 14.040 1.00 92.88 181 TRP A C 1
ATOM 1413 O O . TRP A 1 181 ? -23.471 -2.218 13.800 1.00 92.88 181 TRP A O 1
ATOM 1423 N N . ILE A 1 182 ? -21.807 -3.613 13.268 1.00 93.81 182 ILE A N 1
ATOM 1424 C CA . ILE A 1 182 ? -21.395 -2.818 12.104 1.00 93.81 182 ILE A CA 1
ATOM 1425 C C . ILE A 1 182 ? -22.502 -2.797 11.041 1.00 93.81 182 ILE A C 1
ATOM 1427 O O . ILE A 1 182 ? -22.757 -1.742 10.461 1.00 93.81 182 ILE A O 1
ATOM 1431 N N . LYS A 1 183 ? -23.222 -3.907 10.834 1.00 91.56 183 LYS A N 1
ATOM 1432 C CA . LYS A 1 183 ? -24.368 -3.972 9.908 1.00 91.56 183 LYS A CA 1
ATOM 1433 C C . LYS A 1 183 ? -25.516 -3.028 10.277 1.00 91.56 183 LYS A C 1
ATOM 1435 O O . LYS A 1 183 ? -26.260 -2.628 9.386 1.00 91.56 183 LYS A O 1
ATOM 1440 N N . GLU A 1 184 ? -25.650 -2.643 11.550 1.00 89.94 184 GLU A N 1
ATOM 1441 C CA . GLU A 1 184 ? -26.636 -1.645 11.999 1.00 89.94 184 GLU A CA 1
ATOM 1442 C C . GLU A 1 184 ? -26.296 -0.220 11.508 1.00 89.94 184 GLU A C 1
ATOM 1444 O O . GLU A 1 184 ? -27.157 0.661 11.513 1.00 89.94 184 GLU A O 1
ATOM 1449 N N . MET A 1 185 ? -25.052 0.036 11.084 1.00 89.88 185 MET A N 1
ATOM 1450 C CA . MET A 1 185 ? -24.593 1.349 10.618 1.00 89.88 185 MET A CA 1
ATOM 1451 C C . MET A 1 185 ? -24.902 1.567 9.124 1.00 89.88 185 MET A C 1
ATOM 1453 O O . MET A 1 185 ? -25.046 0.609 8.373 1.00 89.88 185 MET A O 1
ATOM 1457 N N . PRO A 1 186 ? -24.928 2.807 8.608 1.00 87.44 186 PRO A N 1
ATOM 1458 C CA . PRO A 1 186 ? -24.963 3.074 7.183 1.00 87.44 186 PRO A CA 1
ATOM 1459 C C . PRO A 1 186 ? -23.700 2.595 6.501 1.00 87.44 186 PRO A C 1
ATOM 1461 O O . PRO A 1 186 ? -22.595 2.658 7.044 1.00 87.44 186 PRO A O 1
ATOM 1464 N N . GLU A 1 187 ? -23.874 2.229 5.242 1.00 84.94 187 GLU A N 1
ATOM 1465 C CA . GLU A 1 187 ? -22.825 1.705 4.380 1.00 84.94 187 GLU A CA 1
ATOM 1466 C C . GLU A 1 187 ? -21.570 2.573 4.323 1.00 84.94 187 GLU A C 1
ATOM 1468 O O . GLU A 1 187 ? -20.469 2.036 4.282 1.00 84.94 187 GLU A O 1
ATOM 1473 N N . THR A 1 188 ? -21.704 3.899 4.329 1.00 85.44 188 THR A N 1
ATOM 1474 C CA . THR A 1 188 ? -20.542 4.796 4.274 1.00 85.44 188 THR A CA 1
ATOM 1475 C C . THR A 1 188 ? -19.621 4.601 5.477 1.00 85.44 188 THR A C 1
ATOM 1477 O O . THR A 1 188 ? -18.402 4.623 5.326 1.00 85.44 188 THR A O 1
ATOM 1480 N N . VAL A 1 189 ? -20.187 4.344 6.660 1.00 89.06 189 VAL A N 1
ATOM 1481 C CA . VAL A 1 189 ? -19.418 4.046 7.874 1.00 89.06 189 VAL A CA 1
ATOM 1482 C C . VAL A 1 189 ? -18.915 2.608 7.867 1.00 89.06 189 VAL A C 1
ATOM 1484 O O . VAL A 1 189 ? -17.749 2.394 8.190 1.00 89.06 189 VAL A O 1
ATOM 1487 N N . GLN A 1 190 ? -19.739 1.644 7.439 1.00 91.69 190 GLN A N 1
ATOM 1488 C CA . GLN A 1 190 ? -19.297 0.251 7.284 1.00 91.69 190 GLN A CA 1
ATOM 1489 C C . GLN A 1 190 ? -18.069 0.167 6.369 1.00 91.69 190 GLN A C 1
ATOM 1491 O O . GLN A 1 190 ? -17.039 -0.376 6.755 1.00 91.69 190 GLN A O 1
ATOM 1496 N N . THR A 1 191 ? -18.150 0.787 5.191 1.00 90.81 191 THR A N 1
ATOM 1497 C CA . THR A 1 191 ? -17.074 0.822 4.196 1.00 90.81 191 THR A CA 1
ATOM 1498 C C . THR A 1 191 ? -15.838 1.519 4.755 1.00 90.81 191 THR A C 1
ATOM 1500 O O . THR A 1 191 ? -14.738 1.016 4.580 1.00 90.81 191 THR A O 1
ATOM 1503 N N . ALA A 1 192 ? -15.986 2.626 5.490 1.00 91.75 192 ALA A N 1
ATOM 1504 C CA . ALA A 1 192 ? -14.846 3.308 6.105 1.00 91.75 192 ALA A CA 1
ATOM 1505 C C . ALA A 1 192 ? -14.120 2.442 7.155 1.00 91.75 192 ALA A C 1
ATOM 1507 O O . ALA A 1 192 ? -12.889 2.451 7.203 1.00 91.75 192 ALA A O 1
ATOM 1508 N N . ILE A 1 193 ? -14.864 1.684 7.970 1.00 94.69 193 ILE A N 1
ATOM 1509 C CA . ILE A 1 193 ? -14.296 0.730 8.935 1.00 94.69 193 ILE A CA 1
ATOM 1510 C C . ILE A 1 193 ? -13.572 -0.391 8.180 1.00 94.69 193 ILE A C 1
ATOM 1512 O O . ILE A 1 193 ? -12.390 -0.623 8.418 1.00 94.69 193 ILE A O 1
ATOM 1516 N N . ILE A 1 194 ? -14.247 -1.034 7.225 1.00 96.44 194 ILE A N 1
ATOM 1517 C CA . ILE A 1 194 ? -13.697 -2.133 6.419 1.00 96.44 194 ILE A CA 1
ATOM 1518 C C . ILE A 1 194 ? -12.409 -1.703 5.706 1.00 96.44 194 ILE A C 1
ATOM 1520 O O . ILE A 1 194 ? -11.383 -2.363 5.857 1.00 96.44 194 ILE A O 1
ATOM 1524 N N . THR A 1 195 ? -12.430 -0.576 4.988 1.00 95.44 195 THR A N 1
ATOM 1525 C CA . THR A 1 195 ? -11.254 -0.034 4.291 1.00 95.44 195 THR A CA 1
ATOM 1526 C C . THR A 1 195 ? -10.096 0.187 5.257 1.00 95.44 195 THR A C 1
ATOM 1528 O O . THR A 1 195 ? -8.984 -0.249 4.974 1.00 95.44 195 THR A O 1
ATOM 1531 N N . PHE A 1 196 ? -10.347 0.786 6.427 1.00 95.31 196 PHE A N 1
ATOM 1532 C CA . PHE A 1 196 ? -9.304 0.988 7.431 1.00 95.31 196 PHE A CA 1
ATOM 1533 C C . PHE A 1 196 ? -8.665 -0.334 7.883 1.00 95.31 196 PHE A C 1
ATOM 1535 O O . PHE A 1 196 ? -7.438 -0.427 7.934 1.00 95.31 196 PHE A O 1
ATOM 1542 N N . HIS A 1 197 ? -9.468 -1.352 8.207 1.00 97.12 197 HIS A N 1
ATOM 1543 C CA . HIS A 1 197 ? -8.939 -2.636 8.679 1.00 97.12 197 HIS A CA 1
ATOM 1544 C C . HIS A 1 197 ? -8.167 -3.380 7.595 1.00 97.12 197 HIS A C 1
ATOM 1546 O O . HIS A 1 197 ? -7.119 -3.950 7.891 1.00 97.12 197 HIS A O 1
ATOM 1552 N N . LEU A 1 198 ? -8.627 -3.331 6.346 1.00 97.19 198 LEU A N 1
ATOM 1553 C CA . LEU A 1 198 ? -7.936 -3.952 5.218 1.00 97.19 198 LEU A CA 1
ATOM 1554 C C . LEU A 1 198 ? -6.623 -3.232 4.878 1.00 97.19 198 LEU A C 1
ATOM 1556 O O . LEU A 1 198 ? -5.601 -3.889 4.687 1.00 97.19 198 LEU A O 1
ATOM 1560 N N . ASP A 1 199 ? -6.608 -1.898 4.889 1.00 94.25 199 ASP A N 1
ATOM 1561 C CA . ASP A 1 199 ? -5.382 -1.116 4.700 1.00 94.25 199 ASP A CA 1
ATOM 1562 C C . ASP A 1 199 ? -4.378 -1.383 5.830 1.00 94.25 199 ASP A C 1
ATOM 1564 O O . ASP A 1 199 ? -3.197 -1.641 5.585 1.00 94.25 199 ASP A O 1
ATOM 1568 N N . HIS A 1 200 ? -4.843 -1.373 7.083 1.00 93.69 200 HIS A N 1
ATOM 1569 C CA . HIS A 1 200 ? -4.008 -1.673 8.244 1.00 93.69 200 HIS A CA 1
ATOM 1570 C C . HIS A 1 200 ? -3.476 -3.112 8.201 1.00 93.69 200 HIS A C 1
ATOM 1572 O O . HIS A 1 200 ? -2.299 -3.346 8.478 1.00 93.69 200 HIS A O 1
ATOM 1578 N N . SER A 1 201 ? -4.318 -4.069 7.808 1.00 96.06 201 SER A N 1
ATOM 1579 C CA . SER A 1 201 ? -3.958 -5.471 7.600 1.00 96.06 201 SER A CA 1
ATOM 1580 C C . SER A 1 201 ? -2.851 -5.619 6.562 1.00 96.06 201 SER A C 1
ATOM 1582 O O . SER A 1 201 ? -1.863 -6.294 6.835 1.00 96.06 201 SER A O 1
ATOM 1584 N N . LEU A 1 202 ? -2.952 -4.943 5.416 1.00 95.44 202 LEU A N 1
ATOM 1585 C CA . LEU A 1 202 ? -1.929 -4.979 4.372 1.00 95.44 202 LEU A CA 1
ATOM 1586 C C . LEU A 1 202 ? -0.610 -4.336 4.821 1.00 95.44 202 LEU A C 1
ATOM 1588 O O . LEU A 1 202 ? 0.465 -4.829 4.486 1.00 95.44 202 LEU A O 1
ATOM 1592 N N . VAL A 1 203 ? -0.670 -3.237 5.580 1.00 92.88 203 VAL A N 1
ATOM 1593 C CA . VAL A 1 203 ? 0.528 -2.531 6.064 1.00 92.88 203 VAL A CA 1
ATOM 1594 C C . VAL A 1 203 ? 1.243 -3.310 7.171 1.00 92.88 203 VAL A C 1
ATOM 1596 O O . VAL A 1 203 ? 2.472 -3.334 7.187 1.00 92.88 203 VAL A O 1
ATOM 1599 N N . GLN A 1 204 ? 0.497 -3.939 8.083 1.00 93.62 204 GLN A N 1
ATOM 1600 C CA . GLN A 1 204 ? 1.040 -4.640 9.257 1.00 93.62 204 GLN A CA 1
ATOM 1601 C C . GLN A 1 204 ? 1.137 -6.163 9.088 1.00 93.62 204 GLN A C 1
ATOM 1603 O O . GLN A 1 204 ? 1.642 -6.843 9.983 1.00 93.62 204 GLN A O 1
ATOM 1608 N N . LEU A 1 205 ? 0.634 -6.702 7.972 1.00 96.19 205 LEU A N 1
ATOM 1609 C CA . LEU A 1 205 ? 0.475 -8.139 7.720 1.00 96.19 205 LEU A CA 1
ATOM 1610 C C . LEU A 1 205 ? -0.207 -8.855 8.893 1.00 96.19 205 LEU A C 1
ATOM 1612 O O . LEU A 1 205 ? 0.279 -9.864 9.398 1.00 96.19 205 LEU A O 1
ATOM 1616 N N . GLN A 1 206 ? -1.325 -8.289 9.349 1.00 93.56 206 GLN A N 1
ATOM 1617 C CA . GLN A 1 206 ? -2.174 -8.881 10.384 1.00 93.56 206 GLN A CA 1
ATOM 1618 C C . GLN A 1 206 ? -3.473 -9.405 9.766 1.00 93.56 206 GLN A C 1
ATOM 1620 O O . GLN A 1 206 ? -3.978 -8.767 8.837 1.00 93.56 206 GLN A O 1
ATOM 1625 N N . PRO A 1 207 ? -4.041 -10.516 10.265 1.00 93.44 207 PRO A N 1
ATOM 1626 C CA . PRO A 1 207 ? -5.334 -11.007 9.801 1.00 93.44 207 PRO A CA 1
ATOM 1627 C C . PRO A 1 207 ? -6.439 -9.955 9.956 1.00 93.44 207 PRO A C 1
ATOM 1629 O O . PRO A 1 207 ? -6.483 -9.222 10.944 1.00 93.44 207 PRO A O 1
ATOM 1632 N N . ALA A 1 208 ? -7.328 -9.899 8.969 1.00 95.25 208 ALA A N 1
ATOM 1633 C CA . ALA A 1 208 ? -8.534 -9.068 8.975 1.00 95.25 208 ALA A CA 1
ATOM 1634 C C . ALA A 1 208 ? -9.696 -9.836 8.331 1.00 95.25 208 ALA A C 1
ATOM 1636 O O . ALA A 1 208 ? -10.371 -9.358 7.415 1.00 95.25 208 ALA A O 1
ATOM 1637 N N . ASP A 1 209 ? -9.854 -11.092 8.755 1.00 94.56 209 ASP A N 1
ATOM 1638 C CA . ASP A 1 209 ? -10.789 -12.043 8.151 1.00 94.56 209 ASP A CA 1
ATOM 1639 C C . ASP A 1 209 ? -12.237 -11.577 8.300 1.00 94.56 209 ASP A C 1
ATOM 1641 O O . ASP A 1 209 ? -13.042 -11.758 7.388 1.00 94.56 209 ASP A O 1
ATOM 1645 N N . SER A 1 210 ? -12.570 -10.919 9.416 1.00 96.00 210 SER A N 1
ATOM 1646 C CA . SER A 1 210 ? -13.923 -10.413 9.634 1.00 96.00 210 SER A CA 1
ATOM 1647 C C . SER A 1 210 ? -14.222 -9.171 8.787 1.00 96.00 210 SER A C 1
ATOM 1649 O O . SER A 1 210 ? -15.309 -9.096 8.211 1.00 96.00 210 SER A O 1
ATOM 1651 N N . ALA A 1 211 ? -13.267 -8.245 8.609 1.00 97.12 211 ALA A N 1
ATOM 1652 C CA . ALA A 1 211 ? -13.418 -7.132 7.670 1.00 97.12 211 ALA A CA 1
ATOM 1653 C C . ALA A 1 211 ? -13.546 -7.612 6.218 1.00 97.12 211 ALA A C 1
ATOM 1655 O O . ALA A 1 211 ? -14.417 -7.133 5.490 1.00 97.12 211 ALA A O 1
ATOM 1656 N N . PHE A 1 212 ? -12.714 -8.570 5.792 1.00 97.25 212 PHE A N 1
ATOM 1657 C CA . PHE A 1 212 ? -12.793 -9.129 4.441 1.00 97.25 212 PHE A CA 1
ATOM 1658 C C . PHE A 1 212 ? -14.095 -9.914 4.220 1.00 97.25 212 PHE A C 1
ATOM 1660 O O . PHE A 1 212 ? -14.765 -9.714 3.209 1.00 97.25 212 PHE A O 1
ATOM 1667 N N . GLY A 1 213 ? -14.508 -10.735 5.188 1.00 96.00 213 GLY A N 1
ATOM 1668 C CA . GLY A 1 213 ? -15.777 -11.460 5.133 1.00 96.00 213 GLY A CA 1
ATOM 1669 C C . GLY A 1 213 ? -16.992 -10.528 5.111 1.00 96.00 213 GLY A C 1
ATOM 1670 O O . GLY A 1 213 ? -17.951 -10.778 4.382 1.00 96.00 213 GLY A O 1
ATOM 1671 N N . LEU A 1 214 ? -16.953 -9.413 5.849 1.00 95.19 214 LEU A N 1
ATOM 1672 C CA . LEU A 1 214 ? -18.005 -8.398 5.785 1.00 95.19 214 LEU A CA 1
ATOM 1673 C C . LEU A 1 214 ? -18.028 -7.683 4.425 1.00 95.19 214 LEU A C 1
ATOM 1675 O O . LEU A 1 214 ? -19.108 -7.442 3.888 1.00 95.19 214 LEU A O 1
ATOM 1679 N N . LEU A 1 215 ? -16.864 -7.384 3.838 1.00 95.75 215 LEU A N 1
ATOM 1680 C CA . LEU A 1 215 ? -16.783 -6.835 2.482 1.00 95.75 215 LEU A CA 1
ATOM 1681 C C . LEU A 1 215 ? -17.423 -7.778 1.453 1.00 95.75 215 LEU A C 1
ATOM 1683 O O . LEU A 1 215 ? -18.192 -7.327 0.608 1.00 95.75 215 LEU A O 1
ATOM 1687 N N . GLU A 1 216 ? -17.153 -9.079 1.551 1.00 94.06 216 GLU A N 1
ATOM 1688 C CA . GLU A 1 216 ? -17.750 -10.093 0.679 1.00 94.06 216 GLU A CA 1
ATOM 1689 C C . GLU A 1 216 ? -19.277 -10.158 0.840 1.00 94.06 216 GLU A C 1
ATOM 1691 O O . GLU A 1 216 ? -20.008 -10.069 -0.147 1.00 94.06 216 GLU A O 1
ATOM 1696 N N . GLN A 1 217 ? -19.781 -10.164 2.080 1.00 91.81 217 GLN A N 1
ATOM 1697 C CA . GLN A 1 217 ? -21.224 -10.106 2.350 1.00 91.81 217 GLN A CA 1
ATOM 1698 C C . GLN A 1 217 ? -21.884 -8.853 1.752 1.00 91.81 217 GLN A C 1
ATOM 1700 O O . GLN A 1 217 ? -23.006 -8.925 1.241 1.00 91.81 217 GLN A O 1
ATOM 1705 N N . LEU A 1 218 ? -21.207 -7.699 1.790 1.00 89.56 218 LEU A N 1
ATOM 1706 C CA . LEU A 1 218 ? -21.710 -6.464 1.182 1.00 89.56 218 LEU A CA 1
ATOM 1707 C C . LEU A 1 218 ? -21.778 -6.547 -0.348 1.00 89.56 218 LEU A C 1
ATOM 1709 O O . LEU A 1 218 ? -22.677 -5.950 -0.936 1.00 89.56 218 LEU A O 1
ATOM 1713 N N . ILE A 1 219 ? -20.869 -7.277 -0.993 1.00 90.06 219 ILE A N 1
ATOM 1714 C CA . ILE A 1 219 ? -20.870 -7.475 -2.449 1.00 90.06 219 ILE A CA 1
ATOM 1715 C C . ILE A 1 219 ? -21.957 -8.464 -2.894 1.00 90.06 219 ILE A C 1
ATOM 1717 O O . ILE A 1 219 ? -22.581 -8.243 -3.939 1.00 90.06 219 ILE A O 1
ATOM 1721 N N . ASP A 1 220 ? -22.193 -9.518 -2.110 1.00 87.75 220 ASP A N 1
ATOM 1722 C CA . ASP A 1 220 ? -23.139 -10.595 -2.436 1.00 87.75 220 ASP A CA 1
ATOM 1723 C C . ASP A 1 220 ? -24.600 -10.226 -2.159 1.00 87.75 220 ASP A C 1
ATOM 1725 O O . ASP A 1 220 ? -25.498 -10.605 -2.909 1.00 87.75 220 ASP A O 1
ATOM 1729 N N . SER A 1 221 ? -24.859 -9.462 -1.097 1.00 81.56 221 SER A N 1
ATOM 1730 C CA . SER A 1 221 ? -26.223 -9.127 -0.658 1.00 81.56 221 SER A CA 1
ATOM 1731 C C . SER A 1 221 ? -26.944 -8.089 -1.529 1.00 81.56 221 SER A C 1
ATOM 1733 O O . SER A 1 221 ? -28.109 -7.780 -1.272 1.00 81.56 221 SER A O 1
ATOM 1735 N N . ARG A 1 222 ? -26.288 -7.525 -2.551 1.00 71.69 222 ARG A N 1
ATOM 1736 C CA . ARG A 1 222 ? -26.767 -6.325 -3.251 1.00 71.69 222 ARG A CA 1
ATOM 1737 C C . ARG A 1 222 ? -27.083 -6.554 -4.722 1.00 71.69 222 ARG A C 1
ATOM 1739 O O . ARG A 1 222 ? -26.272 -7.098 -5.465 1.00 71.69 222 ARG A O 1
ATOM 1746 N N . GLN A 1 223 ? -28.230 -6.020 -5.150 1.00 64.19 223 GLN A N 1
ATOM 1747 C CA . GLN A 1 223 ? -28.591 -5.909 -6.568 1.00 64.19 223 GLN A CA 1
ATOM 1748 C C . GLN A 1 223 ? -27.753 -4.847 -7.301 1.00 64.19 223 GLN A C 1
ATOM 1750 O O . GLN A 1 223 ? -27.340 -5.088 -8.431 1.00 64.19 223 GLN A O 1
ATOM 1755 N N . GLU A 1 224 ? -27.448 -3.714 -6.655 1.00 70.00 224 GLU A N 1
ATOM 1756 C CA . GLU A 1 224 ? -26.571 -2.664 -7.194 1.00 70.00 224 GLU A CA 1
ATOM 1757 C C . GLU A 1 224 ? -25.386 -2.414 -6.253 1.00 70.00 224 GLU A C 1
ATOM 1759 O O . GLU A 1 224 ? -25.546 -2.159 -5.056 1.00 70.00 224 GLU A O 1
ATOM 1764 N N . ARG A 1 225 ? -24.170 -2.518 -6.797 1.00 75.88 225 ARG A N 1
ATOM 1765 C CA . ARG A 1 225 ? -22.911 -2.415 -6.049 1.00 75.88 225 ARG A CA 1
ATOM 1766 C C . ARG A 1 225 ? -22.340 -1.007 -6.181 1.00 75.88 225 ARG A C 1
ATOM 1768 O O . ARG A 1 225 ? -22.222 -0.499 -7.294 1.00 75.88 225 ARG A O 1
ATOM 1775 N N . SER A 1 226 ? -21.913 -0.409 -5.067 1.00 85.75 226 SER A N 1
ATOM 1776 C CA . SER A 1 226 ? -21.067 0.788 -5.121 1.00 85.75 226 SER A CA 1
ATOM 1777 C C . SER A 1 226 ? -19.773 0.466 -5.874 1.00 85.75 226 SER A C 1
ATOM 1779 O O . SER A 1 226 ? -19.134 -0.558 -5.611 1.00 85.75 226 SER A O 1
ATOM 1781 N N . VAL A 1 227 ? -19.380 1.343 -6.802 1.00 88.25 227 VAL A N 1
ATOM 1782 C CA . VAL A 1 227 ? -18.155 1.176 -7.602 1.00 88.25 227 VAL A CA 1
ATOM 1783 C C . VAL A 1 227 ? -16.921 1.120 -6.700 1.00 88.25 227 VAL A C 1
ATOM 1785 O O . VAL A 1 227 ? -16.044 0.292 -6.926 1.00 88.25 227 VAL A O 1
ATOM 1788 N N . ASP A 1 228 ? -16.875 1.934 -5.645 1.00 88.50 228 ASP A N 1
ATOM 1789 C CA . ASP A 1 228 ? -15.734 1.980 -4.725 1.00 88.50 228 ASP A CA 1
ATOM 1790 C C . ASP A 1 228 ? -15.630 0.706 -3.879 1.00 88.50 228 ASP A C 1
ATOM 1792 O O . ASP A 1 228 ? -14.542 0.152 -3.722 1.00 88.50 228 ASP A O 1
ATOM 1796 N N . THR A 1 229 ? -16.762 0.179 -3.403 1.00 90.75 229 THR A N 1
ATOM 1797 C CA . THR A 1 229 ? -16.806 -1.094 -2.666 1.00 90.75 229 THR A CA 1
ATOM 1798 C C . THR A 1 229 ? -16.386 -2.257 -3.562 1.00 90.75 229 THR A C 1
ATOM 1800 O O . THR A 1 229 ? -15.617 -3.122 -3.141 1.00 90.75 229 THR A O 1
ATOM 1803 N N . LEU A 1 230 ? -16.829 -2.258 -4.825 1.00 93.25 230 LEU A N 1
ATOM 1804 C CA . LEU A 1 230 ? -16.414 -3.253 -5.812 1.00 93.25 230 LEU A CA 1
ATOM 1805 C C . LEU A 1 230 ? -14.909 -3.167 -6.106 1.00 93.25 230 LEU A C 1
ATOM 1807 O O . LEU A 1 230 ? -14.239 -4.198 -6.128 1.00 93.25 230 LEU A O 1
ATOM 1811 N N . ARG A 1 231 ? -14.360 -1.959 -6.284 1.00 94.31 231 ARG A N 1
ATOM 1812 C CA . ARG A 1 231 ? -12.916 -1.743 -6.482 1.00 94.31 231 ARG A CA 1
ATOM 1813 C C . ARG A 1 231 ? -12.094 -2.232 -5.295 1.00 94.31 231 ARG A C 1
ATOM 1815 O O . ARG A 1 231 ? -11.078 -2.899 -5.499 1.00 94.31 231 ARG A O 1
ATOM 1822 N N . LEU A 1 232 ? -12.536 -1.939 -4.072 1.00 95.19 232 LEU A N 1
ATOM 1823 C CA . LEU A 1 232 ? -11.887 -2.417 -2.852 1.00 95.19 232 LEU A CA 1
ATOM 1824 C C . LEU A 1 232 ? -11.877 -3.948 -2.802 1.00 95.19 232 LEU A C 1
ATOM 1826 O O . LEU A 1 232 ? -10.828 -4.544 -2.567 1.00 95.19 232 LEU A O 1
ATOM 1830 N N . TYR A 1 233 ? -13.017 -4.586 -3.077 1.00 96.56 233 TYR A N 1
ATOM 1831 C CA . TYR A 1 233 ? -13.127 -6.044 -3.075 1.00 96.56 233 TYR A CA 1
ATOM 1832 C C . TYR A 1 233 ? -12.237 -6.697 -4.133 1.00 96.56 233 TYR A C 1
ATOM 1834 O O . TYR A 1 233 ? -11.469 -7.600 -3.817 1.00 96.56 233 TYR A O 1
ATOM 1842 N N . LEU A 1 234 ? -12.261 -6.191 -5.368 1.00 97.31 234 LEU A N 1
ATOM 1843 C CA . LEU A 1 234 ? -11.391 -6.673 -6.441 1.00 97.31 234 LEU A CA 1
ATOM 1844 C C . LEU A 1 234 ? -9.907 -6.504 -6.096 1.00 97.31 234 LEU A C 1
ATOM 1846 O O . LEU A 1 234 ? -9.130 -7.431 -6.295 1.00 97.31 234 LEU A O 1
ATOM 1850 N N . THR A 1 235 ? -9.521 -5.364 -5.518 1.00 97.25 235 THR A N 1
ATOM 1851 C CA . THR A 1 235 ? -8.146 -5.131 -5.046 1.00 97.25 235 THR A CA 1
ATOM 1852 C C . THR A 1 235 ? -7.738 -6.165 -3.996 1.00 97.25 235 THR A C 1
ATOM 1854 O O . THR A 1 235 ? -6.634 -6.702 -4.053 1.00 97.25 235 THR A O 1
ATOM 1857 N N . GLN A 1 236 ? -8.630 -6.484 -3.054 1.00 97.88 236 GLN A N 1
ATOM 1858 C CA . GLN A 1 236 ? -8.372 -7.512 -2.048 1.00 97.88 236 GLN A CA 1
ATOM 1859 C C . GLN A 1 236 ? -8.239 -8.905 -2.660 1.00 97.88 236 GLN A C 1
ATOM 1861 O O . GLN A 1 236 ? -7.302 -9.610 -2.305 1.00 97.88 236 GLN A O 1
ATOM 1866 N N . LEU A 1 237 ? -9.102 -9.285 -3.607 1.00 98.25 237 LEU A N 1
ATOM 1867 C CA . LEU A 1 237 ? -8.974 -10.563 -4.316 1.00 98.25 237 LEU A CA 1
ATOM 1868 C C . LEU A 1 237 ? -7.614 -10.675 -5.023 1.00 98.25 237 LEU A C 1
ATOM 1870 O O . LEU A 1 237 ? -6.929 -11.684 -4.875 1.00 98.25 237 LEU A O 1
ATOM 1874 N N . LEU A 1 238 ? -7.175 -9.613 -5.712 1.00 98.06 238 LEU A N 1
ATOM 1875 C CA . LEU A 1 238 ? -5.866 -9.584 -6.374 1.00 98.06 238 LEU A CA 1
ATOM 1876 C C . LEU A 1 238 ? -4.707 -9.762 -5.378 1.00 98.06 238 LEU A C 1
ATOM 1878 O O . LEU A 1 238 ? -3.811 -10.567 -5.613 1.00 98.06 238 LEU A O 1
ATOM 1882 N N . LEU A 1 239 ? -4.733 -9.060 -4.241 1.00 97.69 239 LEU A N 1
ATOM 1883 C CA . LEU A 1 239 ? -3.686 -9.149 -3.211 1.00 97.69 239 LEU A CA 1
ATOM 1884 C C . LEU A 1 239 ? -3.682 -10.486 -2.453 1.00 97.69 239 LEU A C 1
ATOM 1886 O O . LEU A 1 239 ? -2.631 -10.931 -1.982 1.00 97.69 239 LEU A O 1
ATOM 1890 N N . ARG A 1 240 ? -4.852 -11.115 -2.309 1.00 97.44 240 ARG A N 1
ATOM 1891 C CA . ARG A 1 240 ? -5.028 -12.414 -1.644 1.00 97.44 240 ARG A CA 1
ATOM 1892 C C . ARG A 1 240 ? -4.713 -13.594 -2.559 1.00 97.44 240 ARG A C 1
ATOM 1894 O O . ARG A 1 240 ? -4.375 -14.659 -2.056 1.00 97.44 240 ARG A O 1
ATOM 1901 N N . GLY A 1 241 ? -4.672 -13.369 -3.872 1.00 97.06 241 GLY A N 1
ATOM 1902 C CA . GLY A 1 241 ? -4.372 -14.392 -4.874 1.00 97.06 241 GLY A CA 1
ATOM 1903 C C . GLY A 1 241 ? -5.605 -15.066 -5.467 1.00 97.06 241 GLY A C 1
ATOM 1904 O O . GLY A 1 241 ? -5.452 -16.024 -6.207 1.00 97.06 241 GLY A O 1
ATOM 1905 N N . ASP A 1 242 ? -6.806 -14.544 -5.219 1.00 97.38 242 ASP A N 1
ATOM 1906 C CA . ASP A 1 242 ? -8.063 -15.028 -5.801 1.00 97.38 242 ASP A CA 1
ATOM 1907 C C . ASP A 1 242 ? -8.286 -14.426 -7.205 1.00 97.38 242 ASP A C 1
ATOM 1909 O O . ASP A 1 242 ? -9.297 -13.766 -7.492 1.00 97.38 242 ASP A O 1
ATOM 1913 N N . ILE A 1 243 ? -7.305 -14.595 -8.094 1.00 97.50 243 ILE A N 1
ATOM 1914 C CA . ILE A 1 243 ? -7.226 -13.852 -9.356 1.00 97.50 243 ILE A CA 1
ATOM 1915 C C . ILE A 1 243 ? -8.334 -14.258 -10.319 1.00 97.50 243 ILE A C 1
ATOM 1917 O O . ILE A 1 243 ? -8.987 -13.394 -10.902 1.00 97.50 243 ILE A O 1
ATOM 1921 N N . ARG A 1 244 ? -8.615 -15.555 -10.464 1.00 97.12 244 ARG A N 1
ATOM 1922 C CA . ARG A 1 244 ? -9.694 -16.054 -11.330 1.00 97.12 244 ARG A CA 1
ATOM 1923 C C . ARG A 1 244 ? -11.055 -15.517 -10.909 1.00 97.12 244 ARG A C 1
ATOM 1925 O O . ARG A 1 244 ? -11.877 -15.186 -11.766 1.00 97.12 244 ARG A O 1
ATOM 1932 N N . LYS A 1 245 ? -11.289 -15.391 -9.599 1.00 96.88 245 LYS A N 1
ATOM 1933 C CA . LYS A 1 245 ? -12.515 -14.793 -9.054 1.00 96.88 245 LYS A CA 1
ATOM 1934 C C . LYS A 1 245 ? -12.585 -13.305 -9.398 1.00 96.88 245 LYS A C 1
ATOM 1936 O O . LYS A 1 245 ? -13.615 -12.853 -9.899 1.00 96.88 245 LYS A O 1
ATOM 1941 N N . ALA A 1 246 ? -11.489 -12.564 -9.220 1.00 97.19 246 ALA A N 1
ATOM 1942 C CA . ALA A 1 246 ? -11.408 -11.159 -9.621 1.00 97.19 246 ALA A CA 1
ATOM 1943 C C . ALA A 1 246 ? -11.652 -10.978 -11.131 1.00 97.19 246 ALA A C 1
ATOM 1945 O O . ALA A 1 246 ? -12.492 -10.170 -11.528 1.00 97.19 246 ALA A O 1
ATOM 1946 N N . ALA A 1 247 ? -10.990 -11.779 -11.970 1.00 96.44 247 ALA A N 1
ATOM 1947 C CA . ALA A 1 247 ? -11.128 -11.769 -13.423 1.00 96.44 247 ALA A CA 1
ATOM 1948 C C . ALA A 1 247 ? -12.570 -12.050 -13.866 1.00 96.44 247 ALA A C 1
ATOM 1950 O O . ALA A 1 247 ? -13.118 -11.333 -14.706 1.00 96.44 247 ALA A O 1
ATOM 1951 N N . PHE A 1 248 ? -13.223 -13.048 -13.259 1.00 95.88 248 PHE A N 1
ATOM 1952 C CA . PHE A 1 248 ? -14.627 -13.353 -13.521 1.00 95.88 248 PHE A CA 1
ATOM 1953 C C . PHE A 1 248 ? -15.540 -12.166 -13.190 1.00 95.88 248 PHE A C 1
ATOM 1955 O O . PHE A 1 248 ? -16.400 -11.804 -13.994 1.00 95.88 248 PHE A O 1
ATOM 1962 N N . ILE A 1 249 ? -15.354 -11.524 -12.035 1.00 94.69 249 ILE A N 1
ATOM 1963 C CA . ILE A 1 249 ? -16.172 -10.373 -11.631 1.00 94.69 249 ILE A CA 1
ATOM 1964 C C . ILE A 1 249 ? -15.929 -9.173 -12.559 1.00 94.69 249 ILE A C 1
ATOM 1966 O O . ILE A 1 249 ? -16.891 -8.543 -13.003 1.00 94.69 249 ILE A O 1
ATOM 1970 N N . ILE A 1 250 ? -14.670 -8.875 -12.898 1.00 94.06 250 ILE A N 1
ATOM 1971 C CA . ILE A 1 250 ? -14.287 -7.778 -13.805 1.00 94.06 250 ILE A CA 1
ATOM 1972 C C . ILE A 1 250 ? -14.896 -7.971 -15.197 1.00 94.06 250 ILE A C 1
ATOM 1974 O O . ILE A 1 250 ? -15.423 -7.013 -15.777 1.00 94.06 250 ILE A O 1
ATOM 1978 N N . LYS A 1 251 ? -14.854 -9.204 -15.716 1.00 92.62 251 LYS A N 1
ATOM 1979 C CA . LYS A 1 251 ? -15.448 -9.569 -17.007 1.00 92.62 251 LYS A CA 1
ATOM 1980 C C . LYS A 1 251 ? -16.962 -9.373 -17.012 1.00 92.62 251 LYS A C 1
ATOM 1982 O O . LYS A 1 251 ? -17.500 -8.877 -17.987 1.00 92.62 251 LYS A O 1
ATOM 1987 N N . ASN A 1 252 ? -17.643 -9.695 -15.915 1.00 90.81 252 ASN A N 1
ATOM 1988 C CA . ASN A 1 252 ? -19.091 -9.505 -15.788 1.00 90.81 252 ASN A CA 1
ATOM 1989 C C . ASN A 1 252 ? -19.496 -8.079 -15.349 1.00 90.81 252 ASN A C 1
ATOM 1991 O O . ASN A 1 252 ? -20.671 -7.833 -15.089 1.00 90.81 252 ASN A O 1
ATOM 1995 N N . SER A 1 253 ? -18.549 -7.136 -15.269 1.00 89.69 253 SER A N 1
ATOM 1996 C CA . SER A 1 253 ? -18.782 -5.739 -14.864 1.00 89.69 253 SER A CA 1
ATOM 1997 C C . SER A 1 253 ? -18.392 -4.751 -15.974 1.00 89.69 253 SER A C 1
ATOM 1999 O O . SER A 1 253 ? -17.730 -3.743 -15.718 1.00 89.69 253 SER A O 1
ATOM 2001 N N . GLU A 1 254 ? -18.740 -5.043 -17.233 1.00 81.44 254 GLU A N 1
ATOM 2002 C CA . GLU A 1 254 ? -18.286 -4.267 -18.405 1.00 81.44 254 GLU A CA 1
ATOM 2003 C C . GLU A 1 254 ? -18.709 -2.791 -18.378 1.00 81.44 254 GLU A C 1
ATOM 2005 O O . GLU A 1 254 ? -17.953 -1.924 -18.809 1.00 81.44 254 GLU A O 1
ATOM 2010 N N . THR A 1 255 ? -19.885 -2.490 -17.824 1.00 84.81 255 THR A N 1
ATOM 2011 C CA . THR A 1 255 ? -20.415 -1.121 -17.717 1.00 84.81 255 THR A CA 1
ATOM 2012 C C . THR A 1 255 ? -19.766 -0.302 -16.598 1.00 84.81 255 THR A C 1
ATOM 2014 O O . THR A 1 255 ? -19.965 0.911 -16.535 1.00 84.81 255 THR A O 1
ATOM 2017 N N . VAL A 1 256 ? -18.978 -0.938 -15.724 1.00 88.69 256 VAL A N 1
ATOM 2018 C CA . VAL A 1 256 ? -18.300 -0.288 -14.598 1.00 88.69 256 VAL A CA 1
ATOM 2019 C C . VAL A 1 256 ? -16.891 0.163 -15.025 1.00 88.69 256 VAL A C 1
ATOM 2021 O O . VAL A 1 256 ? -16.144 -0.630 -15.622 1.00 88.69 256 VAL A O 1
ATOM 2024 N N . PRO A 1 257 ? -16.481 1.413 -14.718 1.00 89.44 257 PRO A N 1
ATOM 2025 C CA . PRO A 1 257 ? -15.162 1.938 -15.075 1.00 89.44 257 PRO A CA 1
ATOM 2026 C C . PRO A 1 257 ? -14.063 1.335 -14.183 1.00 89.44 257 PRO A C 1
ATOM 2028 O O . PRO A 1 257 ? -13.650 1.934 -13.196 1.00 89.44 257 PRO A O 1
ATOM 2031 N N . LEU A 1 258 ? -13.617 0.127 -14.532 1.00 93.75 258 LEU A N 1
ATOM 2032 C CA . LEU A 1 258 ? -12.590 -0.662 -13.832 1.00 93.75 258 LEU A CA 1
ATOM 2033 C C . LEU A 1 258 ? -11.341 -0.869 -14.706 1.00 93.75 258 LEU A C 1
ATOM 2035 O O . LEU A 1 258 ? -10.684 -1.906 -14.621 1.00 93.75 258 LEU A O 1
ATOM 2039 N N . ASP A 1 259 ? -11.056 0.0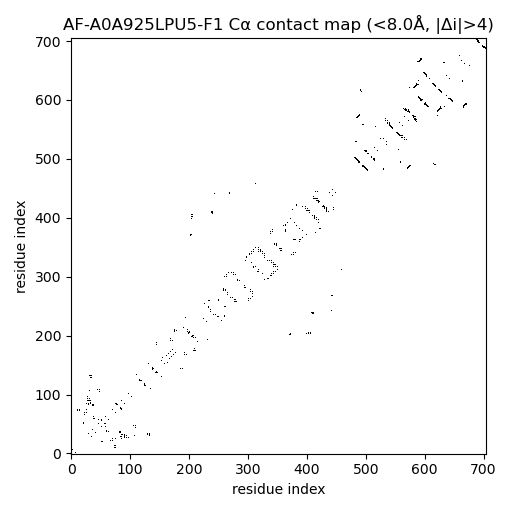55 -15.628 1.00 95.38 259 ASP A N 1
ATOM 2040 C CA . ASP A 1 259 ? -9.950 -0.083 -16.588 1.00 95.38 259 ASP A CA 1
ATOM 2041 C C . ASP A 1 259 ? -8.584 -0.195 -15.880 1.00 95.38 259 ASP A C 1
ATOM 2043 O O . ASP A 1 259 ? -7.716 -0.939 -16.326 1.00 95.38 259 ASP A O 1
ATOM 2047 N N . GLU A 1 260 ? -8.419 0.452 -14.725 1.00 95.88 260 GLU A N 1
ATOM 2048 C CA . GLU A 1 260 ? -7.236 0.345 -13.869 1.00 95.88 260 GLU A CA 1
ATOM 2049 C C . GLU A 1 260 ? -7.023 -1.067 -13.300 1.00 95.88 260 GLU A C 1
ATOM 2051 O O . GLU A 1 260 ? -5.905 -1.580 -13.307 1.00 95.88 260 GLU A O 1
ATOM 2056 N N . LEU A 1 261 ? -8.096 -1.742 -12.881 1.00 97.25 261 LEU A N 1
ATOM 2057 C CA . LEU A 1 261 ? -8.028 -3.112 -12.364 1.00 97.25 261 LEU A CA 1
ATOM 2058 C C . LEU A 1 261 ? -7.896 -4.140 -13.490 1.00 97.25 261 LEU A C 1
ATOM 2060 O O . LEU A 1 261 ? -7.222 -5.152 -13.315 1.00 97.25 261 LEU A O 1
ATOM 2064 N N . ARG A 1 262 ? -8.483 -3.865 -14.663 1.00 96.88 262 ARG A N 1
ATOM 2065 C CA . ARG A 1 262 ? -8.241 -4.645 -15.889 1.00 96.88 262 ARG A CA 1
ATOM 2066 C C . ARG A 1 262 ? -6.767 -4.575 -16.284 1.00 96.88 262 ARG A C 1
ATOM 2068 O O . ARG A 1 262 ? -6.176 -5.603 -16.591 1.00 96.88 262 ARG A O 1
ATOM 2075 N N . GLY A 1 263 ? -6.176 -3.379 -16.237 1.00 97.44 263 GLY A N 1
ATOM 2076 C CA . GLY A 1 263 ? -4.753 -3.178 -16.502 1.00 97.44 263 GLY A CA 1
ATOM 2077 C C . GLY A 1 263 ? -3.878 -3.948 -15.517 1.00 97.44 263 GLY A C 1
ATOM 2078 O O . GLY A 1 263 ? -2.960 -4.645 -15.935 1.00 97.44 263 GLY A O 1
ATOM 2079 N N . TRP A 1 264 ? -4.196 -3.898 -14.219 1.00 97.88 264 TRP A N 1
ATOM 2080 C CA . TRP A 1 264 ? -3.486 -4.690 -13.210 1.00 97.88 264 TRP A CA 1
ATOM 2081 C C . TRP A 1 264 ? -3.587 -6.192 -13.510 1.00 97.88 264 TRP A C 1
ATOM 2083 O O . TRP A 1 264 ? -2.559 -6.864 -13.575 1.00 97.88 264 TRP A O 1
ATOM 2093 N N . LEU A 1 265 ? -4.785 -6.717 -13.775 1.00 97.12 265 LEU A N 1
ATOM 2094 C CA . LEU A 1 265 ? -4.965 -8.126 -14.131 1.00 97.12 265 LEU A CA 1
ATOM 2095 C C . LEU A 1 265 ? -4.099 -8.534 -15.338 1.00 97.12 265 LEU A C 1
ATOM 2097 O O . LEU A 1 265 ? -3.387 -9.530 -15.252 1.00 97.12 265 LEU A O 1
ATOM 2101 N N . ALA A 1 266 ? -4.067 -7.722 -16.399 1.00 95.81 266 ALA A N 1
ATOM 2102 C CA . ALA A 1 266 ? -3.236 -7.979 -17.577 1.00 95.81 266 ALA A CA 1
ATOM 2103 C C . ALA A 1 266 ? -1.725 -8.021 -17.253 1.00 95.81 266 ALA A C 1
ATOM 2105 O O . ALA A 1 266 ? -1.000 -8.859 -17.791 1.00 95.81 266 ALA A O 1
ATOM 2106 N N . VAL A 1 267 ? -1.237 -7.198 -16.309 1.00 95.75 267 VAL A N 1
ATOM 2107 C CA . VAL A 1 267 ? 0.155 -7.300 -15.812 1.00 95.75 267 VAL A CA 1
ATOM 2108 C C . VAL A 1 267 ? 0.414 -8.656 -15.156 1.00 95.75 267 VAL A C 1
ATOM 2110 O O . VAL A 1 267 ? 1.471 -9.252 -15.381 1.00 95.75 267 VAL A O 1
ATOM 2113 N N . LEU A 1 268 ? -0.537 -9.151 -14.357 1.00 95.50 268 LEU A N 1
ATOM 2114 C CA . LEU A 1 268 ? -0.426 -10.461 -13.710 1.00 95.50 268 LEU A CA 1
ATOM 2115 C C . LEU A 1 268 ? -0.520 -11.607 -14.721 1.00 95.50 268 LEU A C 1
ATOM 2117 O O . LEU A 1 268 ? 0.129 -12.624 -14.535 1.00 95.50 268 LEU A O 1
ATOM 2121 N N . GLU A 1 269 ? -1.25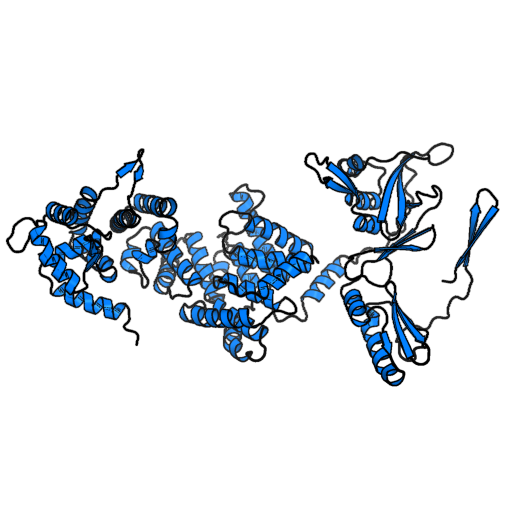2 -11.449 -15.819 1.00 92.50 269 GLU A N 1
ATOM 2122 C CA . GLU A 1 269 ? -1.285 -12.418 -16.926 1.00 92.50 269 GLU A CA 1
ATOM 2123 C C . GLU A 1 269 ? 0.008 -12.386 -17.773 1.00 92.50 269 GLU A C 1
ATOM 2125 O O . GLU A 1 269 ? 0.319 -13.328 -18.506 1.00 92.50 269 GLU A O 1
ATOM 2130 N N . GLY A 1 270 ? 0.816 -11.330 -17.621 1.00 89.50 270 GLY A N 1
ATOM 2131 C CA . GLY A 1 270 ? 2.073 -11.121 -18.338 1.00 89.50 270 GLY A CA 1
ATOM 2132 C C . GLY A 1 270 ? 1.930 -10.361 -19.660 1.00 89.50 270 GLY A C 1
ATOM 2133 O O . GLY A 1 270 ? 2.898 -10.306 -20.421 1.00 89.50 270 GLY A O 1
ATOM 2134 N N . ASP A 1 271 ? 0.764 -9.768 -19.922 1.00 90.69 271 ASP A N 1
ATOM 2135 C CA . ASP A 1 271 ? 0.468 -8.961 -21.106 1.00 90.69 271 ASP A CA 1
ATOM 2136 C C . ASP A 1 271 ? 0.626 -7.459 -20.803 1.00 90.69 271 ASP A C 1
ATOM 2138 O O . ASP A 1 271 ? -0.337 -6.710 -20.620 1.00 90.69 271 ASP A O 1
ATOM 2142 N N . ASP A 1 272 ? 1.884 -7.015 -20.718 1.00 88.69 272 ASP A N 1
ATOM 2143 C CA . ASP A 1 272 ? 2.218 -5.620 -20.401 1.00 88.69 272 ASP A CA 1
ATOM 2144 C C . ASP A 1 272 ? 1.700 -4.625 -21.465 1.00 88.69 272 ASP A C 1
ATOM 2146 O O . ASP A 1 272 ? 1.373 -3.486 -21.136 1.00 88.69 272 ASP A O 1
ATOM 2150 N N . GLU A 1 273 ? 1.599 -5.030 -22.737 1.00 87.69 273 GLU A N 1
ATOM 2151 C CA . GLU A 1 273 ? 1.142 -4.158 -23.831 1.00 87.69 273 GLU A CA 1
ATOM 2152 C C . GLU A 1 273 ? -0.360 -3.873 -23.718 1.00 87.69 273 GLU A C 1
ATOM 2154 O O . GLU A 1 273 ? -0.797 -2.713 -23.762 1.00 87.69 273 GLU A O 1
ATOM 2159 N N . HIS A 1 274 ? -1.153 -4.923 -23.490 1.00 92.62 274 HIS A N 1
ATOM 2160 C CA . HIS A 1 274 ? -2.574 -4.764 -23.221 1.00 92.62 274 HIS A CA 1
ATOM 2161 C C . HIS A 1 274 ? -2.814 -4.002 -21.912 1.00 92.62 274 HIS A C 1
ATOM 2163 O O . HIS A 1 274 ? -3.662 -3.104 -21.868 1.00 92.62 274 HIS A O 1
ATOM 2169 N N . ALA A 1 275 ? -2.021 -4.287 -20.872 1.00 96.38 275 ALA A N 1
ATOM 2170 C CA . ALA A 1 275 ? -2.093 -3.583 -19.598 1.00 96.38 275 ALA A CA 1
ATOM 2171 C C . ALA A 1 275 ? -1.911 -2.068 -19.761 1.00 96.38 275 ALA A C 1
ATOM 2173 O O . ALA A 1 275 ? -2.732 -1.296 -19.263 1.00 96.38 275 ALA A O 1
ATOM 2174 N N . ILE A 1 276 ? -0.877 -1.629 -20.491 1.00 95.69 276 ILE A N 1
ATOM 2175 C CA . ILE A 1 276 ? -0.614 -0.203 -20.751 1.00 95.69 276 ILE A CA 1
ATOM 2176 C C . ILE A 1 276 ? -1.816 0.452 -21.435 1.00 95.69 276 ILE A C 1
ATOM 2178 O O . ILE A 1 276 ? -2.270 1.505 -20.986 1.00 95.69 276 ILE A O 1
ATOM 2182 N N . THR A 1 277 ? -2.388 -0.197 -22.452 1.00 96.56 277 THR A N 1
ATOM 2183 C CA . THR A 1 277 ? -3.572 0.314 -23.164 1.00 96.56 277 THR A CA 1
ATOM 2184 C C . THR A 1 277 ? -4.760 0.524 -22.215 1.00 96.56 277 THR A C 1
ATOM 2186 O O . THR A 1 277 ? -5.439 1.555 -22.264 1.00 96.56 277 THR A O 1
ATOM 2189 N N . LEU A 1 278 ? -5.008 -0.433 -21.317 1.00 97.25 278 LEU A N 1
ATOM 2190 C CA . LEU A 1 278 ? -6.080 -0.355 -20.322 1.00 97.25 278 LEU A CA 1
ATOM 2191 C C . LEU A 1 278 ? -5.833 0.763 -19.299 1.00 97.25 278 LEU A C 1
ATOM 2193 O O . LEU A 1 278 ? -6.739 1.549 -19.012 1.00 97.25 278 LEU A O 1
ATOM 2197 N N . PHE A 1 279 ? -4.604 0.905 -18.802 1.00 98.00 279 PHE A N 1
ATOM 2198 C CA . PHE A 1 279 ? -4.250 1.993 -17.891 1.00 98.00 279 PHE A CA 1
ATOM 2199 C C . PHE A 1 279 ? -4.401 3.371 -18.539 1.00 98.00 279 PHE A C 1
ATOM 2201 O O . PHE A 1 279 ? -4.955 4.284 -17.923 1.00 98.00 279 PHE A O 1
ATOM 2208 N N . GLU A 1 280 ? -3.958 3.540 -19.785 1.00 96.00 280 GLU A N 1
ATOM 2209 C CA . GLU A 1 280 ? -4.105 4.797 -20.524 1.00 96.00 280 GLU A CA 1
ATOM 2210 C C . GLU A 1 280 ? -5.576 5.162 -20.745 1.00 96.00 280 GLU A C 1
ATOM 2212 O O . GLU A 1 280 ? -5.957 6.327 -20.573 1.00 96.00 280 GLU A O 1
ATOM 2217 N N . LYS A 1 281 ? -6.422 4.166 -21.037 1.00 95.50 281 LYS A N 1
ATOM 2218 C CA . LYS A 1 281 ? -7.877 4.333 -21.109 1.00 95.50 281 LYS A CA 1
ATOM 2219 C C . LYS A 1 281 ? -8.458 4.792 -19.767 1.00 95.50 281 LYS A C 1
ATOM 2221 O O . LYS A 1 281 ? -9.193 5.781 -19.737 1.00 95.50 281 LYS A O 1
ATOM 2226 N N . GLY A 1 282 ? -8.074 4.158 -18.657 1.00 94.81 282 GLY A N 1
ATOM 2227 C CA . GLY A 1 282 ? -8.500 4.566 -17.313 1.00 94.81 282 GLY A CA 1
ATOM 2228 C C . GLY A 1 282 ? -8.062 5.994 -16.959 1.00 94.81 282 GLY A C 1
ATOM 2229 O O . GLY A 1 282 ? -8.861 6.803 -16.482 1.00 94.81 282 GLY A O 1
ATOM 2230 N N . LEU A 1 283 ? -6.821 6.376 -17.282 1.00 94.94 283 LEU A N 1
ATOM 2231 C CA . LEU A 1 283 ? -6.347 7.750 -17.086 1.00 94.94 283 LEU A CA 1
ATOM 2232 C C . LEU A 1 283 ? -7.111 8.757 -17.951 1.00 94.94 283 LEU A C 1
ATOM 2234 O O . LEU A 1 283 ? -7.347 9.879 -17.501 1.00 94.94 283 LEU A O 1
ATOM 2238 N N . ALA A 1 284 ? -7.506 8.396 -19.175 1.00 94.31 284 ALA A N 1
ATOM 2239 C CA . ALA A 1 284 ? -8.312 9.261 -20.034 1.00 94.31 284 ALA A CA 1
ATOM 2240 C C . ALA A 1 284 ? -9.693 9.557 -19.421 1.00 94.31 284 ALA A C 1
ATOM 2242 O O . ALA A 1 284 ? -10.144 10.706 -19.471 1.00 94.31 284 ALA A O 1
ATOM 2243 N N . VAL A 1 285 ? -10.320 8.566 -18.775 1.00 91.69 285 VAL A N 1
ATOM 2244 C CA . VAL A 1 285 ? -11.571 8.751 -18.018 1.00 91.69 285 VAL A CA 1
ATOM 2245 C C . VAL A 1 285 ? -11.357 9.731 -16.863 1.00 91.69 285 VAL A C 1
ATOM 2247 O O . VAL A 1 285 ? -12.055 10.742 -16.788 1.00 91.69 285 VAL A O 1
ATOM 2250 N N . ILE A 1 286 ? -10.317 9.533 -16.046 1.00 91.12 286 ILE A N 1
ATOM 2251 C CA . ILE A 1 286 ? -10.011 10.432 -14.918 1.00 91.12 286 ILE A CA 1
ATOM 2252 C C . ILE A 1 286 ? -9.732 11.866 -15.402 1.00 91.12 286 ILE A C 1
ATOM 2254 O O . ILE A 1 286 ? -10.174 12.834 -14.777 1.00 91.12 286 ILE A O 1
ATOM 2258 N N . LYS A 1 287 ? -9.022 12.052 -16.526 1.00 93.25 287 LYS A N 1
ATOM 2259 C CA . LYS A 1 287 ? -8.796 13.387 -17.122 1.00 93.25 287 LYS A CA 1
ATOM 2260 C C . LYS A 1 287 ? -10.112 14.056 -17.509 1.00 93.25 287 LYS A C 1
ATOM 2262 O O . LYS A 1 287 ? -10.276 15.248 -17.257 1.00 93.25 287 LYS A O 1
ATOM 2267 N N . LYS A 1 288 ? -11.037 13.300 -18.107 1.00 92.06 288 LYS A N 1
ATOM 2268 C CA . LYS A 1 288 ? -12.351 13.797 -18.529 1.00 92.06 288 LYS A CA 1
ATOM 2269 C C . LYS A 1 288 ? -13.216 14.194 -17.332 1.00 92.06 288 LYS A C 1
ATOM 2271 O O . LYS A 1 288 ? -13.823 15.257 -17.367 1.00 92.06 288 LYS A O 1
ATOM 2276 N N . GLU A 1 289 ? -13.234 13.382 -16.280 1.00 90.06 289 GLU A N 1
ATOM 2277 C CA . GLU A 1 289 ? -14.031 13.634 -15.071 1.00 90.06 289 GLU A CA 1
ATOM 2278 C C . GLU A 1 289 ? -13.480 14.790 -14.230 1.00 90.06 289 GLU A C 1
ATOM 2280 O O . GLU A 1 289 ? -14.232 15.618 -13.724 1.00 90.06 289 GLU A O 1
ATOM 2285 N N . THR A 1 290 ? -12.155 14.877 -14.090 1.00 90.44 290 THR A N 1
ATOM 2286 C CA . THR A 1 290 ? -11.514 15.887 -13.229 1.00 90.44 290 THR A CA 1
ATOM 2287 C C . THR A 1 290 ? -11.181 17.194 -13.949 1.00 90.44 290 THR A C 1
ATOM 2289 O O . THR A 1 290 ? -10.841 18.179 -13.294 1.00 90.44 290 THR A O 1
ATOM 2292 N N . GLY A 1 291 ? -11.177 17.203 -15.287 1.00 90.94 291 GLY A N 1
ATOM 2293 C CA . GLY A 1 291 ? -10.691 18.316 -16.110 1.00 90.94 291 GLY A CA 1
ATOM 2294 C C . GLY A 1 291 ? -9.180 18.579 -15.999 1.00 90.94 291 GLY A C 1
ATOM 2295 O O . GLY A 1 291 ? -8.669 19.547 -16.570 1.00 90.94 291 GLY A O 1
ATOM 2296 N N . LYS A 1 292 ? -8.430 17.750 -15.258 1.00 89.31 292 LYS A N 1
ATOM 2297 C CA . LYS A 1 292 ? -6.993 17.943 -15.026 1.00 89.31 292 LYS A CA 1
ATOM 2298 C C . LYS A 1 292 ? -6.176 17.374 -16.181 1.00 89.31 292 LYS A C 1
ATOM 2300 O O . LYS A 1 292 ? -6.356 16.234 -16.593 1.00 89.31 292 LYS A O 1
ATOM 2305 N N . ARG A 1 293 ? -5.194 18.150 -16.655 1.00 83.44 293 ARG A N 1
ATOM 2306 C CA . ARG A 1 293 ? -4.283 17.729 -17.739 1.00 83.44 293 ARG A CA 1
ATOM 2307 C C . ARG A 1 293 ? -3.309 16.623 -17.312 1.00 83.44 293 ARG A C 1
ATOM 2309 O O . ARG A 1 293 ? -3.004 15.743 -18.112 1.00 83.44 293 ARG A O 1
ATOM 2316 N N . LYS A 1 294 ? -2.825 16.665 -16.064 1.00 87.81 294 LYS A N 1
ATOM 2317 C CA . LYS A 1 294 ? -1.941 15.648 -15.470 1.00 87.81 294 LYS A CA 1
ATOM 2318 C C . LYS A 1 294 ? -2.674 14.927 -14.343 1.00 87.81 294 LYS A C 1
ATOM 2320 O O . LYS A 1 294 ? -3.078 15.567 -13.373 1.00 87.81 294 LYS A O 1
ATOM 2325 N N . VAL A 1 295 ? -2.843 13.618 -14.501 1.00 91.06 295 VAL A N 1
ATOM 2326 C CA . VAL A 1 295 ? -3.480 12.718 -13.534 1.00 91.06 295 VAL A CA 1
ATOM 2327 C C . VAL A 1 295 ? -2.700 11.410 -13.486 1.00 91.06 295 VAL A C 1
ATOM 2329 O O . VAL A 1 295 ? -2.029 11.055 -14.454 1.00 91.06 295 VAL A O 1
ATOM 2332 N N . PHE A 1 296 ? -2.797 10.716 -12.360 1.00 94.62 296 PHE A N 1
ATOM 2333 C CA . PHE A 1 296 ? -2.173 9.421 -12.123 1.00 94.62 296 PHE A CA 1
ATOM 2334 C C . PHE A 1 296 ? -3.000 8.664 -11.078 1.00 94.62 296 PHE A C 1
ATOM 2336 O O . PHE A 1 296 ? -3.635 9.306 -10.230 1.00 94.62 296 PHE A O 1
ATOM 2343 N N . PHE A 1 297 ? -3.003 7.332 -11.135 1.00 94.50 297 PHE A N 1
ATOM 2344 C CA . PHE A 1 297 ? -3.711 6.502 -10.161 1.00 94.50 297 PHE A CA 1
ATOM 2345 C C . PHE A 1 297 ? -3.073 6.659 -8.780 1.00 94.50 297 PHE A C 1
ATOM 2347 O O . PHE A 1 297 ? -1.851 6.609 -8.638 1.00 94.50 297 PHE A O 1
ATOM 2354 N N . ARG A 1 298 ? -3.904 6.904 -7.763 1.00 91.50 298 ARG A N 1
ATOM 2355 C CA . ARG A 1 298 ? -3.451 7.049 -6.368 1.00 91.50 298 ARG A CA 1
ATOM 2356 C C . ARG A 1 298 ? -3.522 5.738 -5.583 1.00 91.50 298 ARG A C 1
ATOM 2358 O O . ARG A 1 298 ? -2.984 5.684 -4.483 1.00 91.50 298 ARG A O 1
ATOM 2365 N N . ASP A 1 299 ? -4.188 4.728 -6.130 1.00 91.94 299 ASP A N 1
ATOM 2366 C CA . ASP A 1 299 ? -4.239 3.370 -5.596 1.00 91.94 299 ASP A CA 1
ATOM 2367 C C . ASP A 1 299 ? -3.066 2.516 -6.119 1.00 91.94 299 ASP A C 1
ATOM 2369 O O . ASP A 1 299 ? -2.151 3.004 -6.793 1.00 91.94 299 ASP A O 1
ATOM 2373 N N . LEU A 1 300 ? -3.078 1.225 -5.782 1.00 94.81 300 LEU A N 1
ATOM 2374 C CA . LEU A 1 300 ? -2.018 0.289 -6.149 1.00 94.81 300 LEU A CA 1
ATOM 2375 C C . LEU A 1 300 ? -1.887 0.080 -7.662 1.00 94.81 300 LEU A C 1
ATOM 2377 O O . LEU A 1 300 ? -0.783 -0.210 -8.119 1.00 94.81 300 LEU A O 1
ATOM 2381 N N . SER A 1 301 ? -2.939 0.317 -8.449 1.00 96.44 301 SER A N 1
ATOM 2382 C CA . SER A 1 301 ? -2.917 0.197 -9.913 1.00 96.44 301 SER A CA 1
ATOM 2383 C C . SER A 1 301 ? -1.868 1.121 -10.540 1.00 96.44 301 SER A C 1
ATOM 2385 O O . SER A 1 301 ? -1.277 0.784 -11.562 1.00 96.44 301 SER A O 1
ATOM 2387 N N . GLY A 1 302 ? -1.551 2.254 -9.896 1.00 96.38 302 GLY A N 1
ATOM 2388 C CA . GLY A 1 302 ? -0.463 3.138 -10.323 1.00 96.38 302 GLY A CA 1
ATOM 2389 C C . GLY A 1 302 ? 0.913 2.464 -10.306 1.00 96.38 302 GLY A C 1
ATOM 2390 O O . GLY A 1 302 ? 1.725 2.711 -11.198 1.00 96.38 302 GLY A O 1
ATOM 2391 N N . LEU A 1 303 ? 1.173 1.573 -9.342 1.00 96.94 303 LEU A N 1
ATOM 2392 C CA . LEU A 1 303 ? 2.420 0.802 -9.290 1.00 96.94 303 LEU A CA 1
ATOM 2393 C C . LEU A 1 303 ? 2.504 -0.198 -10.443 1.00 96.94 303 LEU A C 1
ATOM 2395 O O . LEU A 1 303 ? 3.541 -0.287 -11.094 1.00 96.94 303 LEU A O 1
ATOM 2399 N N . PHE A 1 304 ? 1.412 -0.914 -10.719 1.00 97.62 304 PHE A N 1
ATOM 2400 C CA . PHE A 1 304 ? 1.359 -1.894 -11.808 1.00 97.62 304 PHE A CA 1
ATOM 2401 C C . PHE A 1 304 ? 1.413 -1.227 -13.183 1.00 97.62 304 PHE A C 1
ATOM 2403 O O . PHE A 1 304 ? 2.042 -1.763 -14.091 1.00 97.62 304 PHE A O 1
ATOM 2410 N N . TYR A 1 305 ? 0.866 -0.017 -13.320 1.00 98.00 305 TYR A N 1
ATOM 2411 C CA . TYR A 1 305 ? 1.031 0.765 -14.539 1.00 98.00 305 TYR A CA 1
ATOM 2412 C C . TYR A 1 305 ? 2.494 1.151 -14.785 1.00 98.00 305 TYR A C 1
ATOM 2414 O O . TYR A 1 305 ? 3.023 0.917 -15.871 1.00 98.00 305 TYR A O 1
ATOM 2422 N N . LEU A 1 306 ? 3.183 1.689 -13.770 1.00 97.56 306 LEU A N 1
ATOM 2423 C CA . LEU A 1 306 ? 4.613 1.999 -13.889 1.00 97.56 306 LEU A CA 1
ATOM 2424 C C . LEU A 1 306 ? 5.445 0.745 -14.155 1.00 97.56 306 LEU A C 1
ATOM 2426 O O . LEU A 1 306 ? 6.367 0.789 -14.963 1.00 97.56 306 LEU A O 1
ATOM 2430 N N . LEU A 1 307 ? 5.105 -0.371 -13.512 1.00 96.75 307 LEU A N 1
ATOM 2431 C CA . LEU A 1 307 ? 5.746 -1.659 -13.741 1.00 96.75 307 LEU A CA 1
ATOM 2432 C C . LEU A 1 307 ? 5.612 -2.108 -15.205 1.00 96.75 307 LEU A C 1
ATOM 2434 O O . LEU A 1 307 ? 6.617 -2.491 -15.799 1.00 96.75 307 LEU A O 1
ATOM 2438 N N . ALA A 1 308 ? 4.416 -2.018 -15.793 1.00 95.62 308 ALA A N 1
ATOM 2439 C CA . ALA A 1 308 ? 4.180 -2.379 -17.192 1.00 95.62 308 ALA A CA 1
ATOM 2440 C C . ALA A 1 308 ? 4.997 -1.496 -18.154 1.00 95.62 308 ALA A C 1
ATOM 2442 O O . ALA A 1 308 ? 5.701 -2.009 -19.027 1.00 95.62 308 ALA A O 1
ATOM 2443 N N . LEU A 1 309 ? 4.990 -0.171 -17.941 1.00 94.19 309 LEU A N 1
ATOM 2444 C CA . LEU A 1 309 ? 5.791 0.781 -18.725 1.00 94.19 309 LEU A CA 1
ATOM 2445 C C . LEU A 1 309 ? 7.296 0.478 -18.645 1.00 94.19 309 LEU A C 1
ATOM 2447 O O . LEU A 1 309 ? 8.001 0.527 -19.653 1.00 94.19 309 LEU A O 1
ATOM 2451 N N . VAL A 1 310 ? 7.787 0.153 -17.446 1.00 91.94 310 VAL A N 1
ATOM 2452 C CA . VAL A 1 310 ? 9.188 -0.213 -17.204 1.00 91.94 310 VAL A CA 1
ATOM 2453 C C . VAL A 1 310 ? 9.551 -1.527 -17.898 1.00 91.94 310 VAL A C 1
ATOM 2455 O O . VAL A 1 310 ? 10.609 -1.614 -18.523 1.00 91.94 310 VAL A O 1
ATOM 2458 N N . ARG A 1 311 ? 8.687 -2.544 -17.800 1.00 87.88 311 ARG A N 1
ATOM 2459 C CA . ARG A 1 311 ? 8.922 -3.880 -18.368 1.00 87.88 311 ARG A CA 1
ATOM 2460 C C . ARG A 1 311 ? 8.922 -3.896 -19.889 1.00 87.88 311 ARG A C 1
ATOM 2462 O O . ARG A 1 311 ? 9.724 -4.630 -20.461 1.00 87.88 311 ARG A O 1
ATOM 2469 N N . SER A 1 312 ? 8.091 -3.068 -20.520 1.00 82.75 312 SER A N 1
ATOM 2470 C CA . SER A 1 312 ? 8.061 -2.925 -21.977 1.00 82.75 312 SER A CA 1
ATOM 2471 C C . SER A 1 312 ? 9.411 -2.497 -22.563 1.00 82.75 312 SER A C 1
ATOM 2473 O O . SER A 1 312 ? 9.803 -2.942 -23.641 1.00 82.75 312 SER A O 1
ATOM 2475 N N . GLY A 1 313 ? 10.152 -1.638 -21.856 1.00 70.81 313 GLY A N 1
ATOM 2476 C CA . GLY A 1 313 ? 11.492 -1.216 -22.269 1.00 70.81 313 GLY A CA 1
ATOM 2477 C C . GLY A 1 313 ? 11.539 -0.261 -23.470 1.00 70.81 313 GLY A C 1
ATOM 2478 O O . GLY A 1 313 ? 12.620 0.223 -23.804 1.00 70.81 313 GLY A O 1
ATOM 2479 N N . LEU A 1 314 ? 10.400 0.064 -24.095 1.00 75.62 314 LEU A N 1
ATOM 2480 C CA . LEU A 1 314 ? 10.333 1.043 -25.182 1.00 75.62 314 LEU A CA 1
ATOM 2481 C C . LEU A 1 314 ? 10.696 2.452 -24.673 1.00 75.62 314 LEU A C 1
ATOM 2483 O O . LEU A 1 314 ? 10.112 2.899 -23.681 1.00 75.62 314 LEU A O 1
ATOM 2487 N N . PRO A 1 315 ? 11.575 3.213 -25.361 1.00 74.31 315 PRO A N 1
ATOM 2488 C CA . PRO A 1 315 ? 12.041 4.519 -24.880 1.00 74.31 315 PRO A CA 1
ATOM 2489 C C . PRO A 1 315 ? 10.921 5.505 -24.519 1.00 74.31 315 PRO A C 1
ATOM 2491 O O . PRO A 1 315 ? 11.001 6.182 -23.497 1.00 74.31 315 PRO A O 1
ATOM 2494 N N . GLN A 1 316 ? 9.842 5.553 -25.308 1.00 78.19 316 GLN A N 1
ATOM 2495 C CA . GLN A 1 316 ? 8.693 6.429 -25.048 1.00 78.19 316 GLN A CA 1
ATOM 2496 C C . GLN A 1 316 ? 7.934 6.047 -23.766 1.00 78.19 316 GLN A C 1
ATOM 2498 O O . GLN A 1 316 ? 7.480 6.918 -23.019 1.00 78.19 316 GLN A O 1
ATOM 2503 N N . GLN A 1 317 ? 7.799 4.750 -23.493 1.00 84.38 317 GLN A N 1
ATOM 2504 C CA . GLN A 1 317 ? 7.099 4.245 -22.312 1.00 84.38 317 GLN A CA 1
ATOM 2505 C C . GLN A 1 317 ? 7.964 4.376 -21.057 1.00 84.38 317 GLN A C 1
ATOM 2507 O O . GLN A 1 317 ? 7.462 4.797 -20.017 1.00 84.38 317 GLN A O 1
ATOM 2512 N N . LEU A 1 318 ? 9.277 4.155 -21.174 1.00 80.75 318 LEU A N 1
ATOM 2513 C CA . LEU A 1 318 ? 10.241 4.473 -20.118 1.00 80.75 318 LEU A CA 1
ATOM 2514 C C . LEU A 1 318 ? 10.202 5.964 -19.762 1.00 80.75 318 LEU A C 1
ATOM 2516 O O . LEU A 1 318 ? 10.094 6.310 -18.588 1.00 80.75 318 LEU A O 1
ATOM 2520 N N . GLN A 1 319 ? 10.203 6.851 -20.761 1.00 85.94 319 GLN A N 1
ATOM 2521 C CA . GLN A 1 319 ? 10.077 8.295 -20.544 1.00 85.94 319 GLN A CA 1
ATOM 2522 C C . GLN A 1 319 ? 8.739 8.657 -19.876 1.00 85.94 319 GLN A C 1
ATOM 2524 O O . GLN A 1 319 ? 8.701 9.483 -18.965 1.00 85.94 319 GLN A O 1
ATOM 2529 N N . SER A 1 320 ? 7.649 7.987 -20.257 1.00 92.75 320 SER A N 1
ATOM 2530 C CA . SER A 1 320 ? 6.344 8.158 -19.606 1.00 92.75 320 SER A CA 1
ATOM 2531 C C . SER A 1 320 ? 6.373 7.718 -18.137 1.00 92.75 320 SER A C 1
ATOM 2533 O O . SER A 1 320 ? 5.834 8.420 -17.280 1.00 92.75 320 SER A O 1
ATOM 2535 N N . ALA A 1 321 ? 7.045 6.604 -17.816 1.00 94.94 321 ALA A N 1
ATOM 2536 C CA . ALA A 1 321 ? 7.221 6.145 -16.438 1.00 94.94 321 ALA A CA 1
ATOM 2537 C C . ALA A 1 321 ? 7.993 7.170 -15.593 1.00 94.94 321 ALA A C 1
ATOM 2539 O O . ALA A 1 321 ? 7.591 7.455 -14.463 1.00 94.94 321 ALA A O 1
ATOM 2540 N N . VAL A 1 322 ? 9.047 7.775 -16.157 1.00 94.69 322 VAL A N 1
ATOM 2541 C CA . VAL A 1 322 ? 9.806 8.867 -15.526 1.00 94.69 322 VAL A CA 1
ATOM 2542 C C . VAL A 1 322 ? 8.906 10.064 -15.230 1.00 94.69 322 VAL A C 1
ATOM 2544 O O . VAL A 1 322 ? 8.826 10.510 -14.087 1.00 94.69 322 VAL A O 1
ATOM 2547 N N . GLU A 1 323 ? 8.187 10.573 -16.230 1.00 95.38 323 GLU A N 1
ATOM 2548 C CA . GLU A 1 323 ? 7.363 11.776 -16.080 1.00 95.38 323 GLU A CA 1
ATOM 2549 C C . GLU A 1 323 ? 6.233 11.606 -15.061 1.00 95.38 323 GLU A C 1
ATOM 2551 O O . GLU A 1 323 ? 5.969 12.510 -14.258 1.00 95.38 323 GLU A O 1
ATOM 2556 N N . LEU A 1 324 ? 5.566 10.450 -15.086 1.00 95.44 324 LEU A N 1
ATOM 2557 C CA . LEU A 1 324 ? 4.488 10.122 -14.157 1.00 95.44 324 LEU A CA 1
ATOM 2558 C C . LEU A 1 324 ? 5.023 9.895 -12.742 1.00 95.44 324 LEU A C 1
ATOM 2560 O O . LEU A 1 324 ? 4.488 10.473 -11.792 1.00 95.44 324 LEU A O 1
ATOM 2564 N N . GLY A 1 325 ? 6.091 9.105 -12.606 1.00 95.44 325 GLY A N 1
ATOM 2565 C CA . GLY A 1 325 ? 6.712 8.801 -11.322 1.00 95.44 325 GLY A CA 1
ATOM 2566 C C . GLY A 1 325 ? 7.250 10.050 -10.633 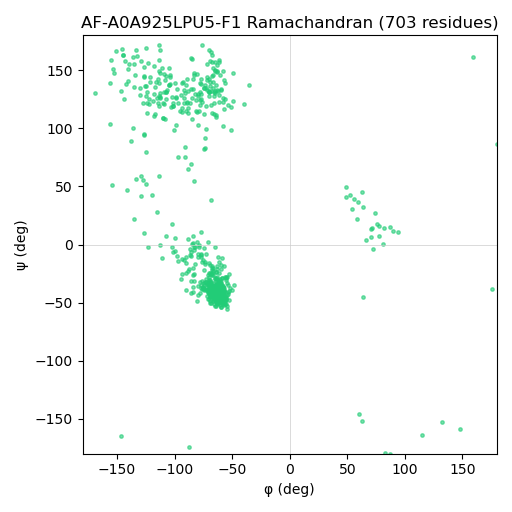1.00 95.44 325 GLY A C 1
ATOM 2567 O O . GLY A 1 325 ? 6.904 10.312 -9.479 1.00 95.44 325 GLY A O 1
ATOM 2568 N N . GLU A 1 326 ? 7.999 10.888 -11.356 1.00 94.62 326 GLU A N 1
ATOM 2569 C CA . GLU A 1 326 ? 8.484 12.169 -10.841 1.00 94.62 326 GLU A CA 1
ATOM 2570 C C . GLU A 1 326 ? 7.345 13.090 -10.401 1.00 94.62 326 GLU A C 1
ATOM 2572 O O . GLU A 1 326 ? 7.437 13.760 -9.368 1.00 94.62 326 GLU A O 1
ATOM 2577 N N . TRP A 1 327 ? 6.280 13.178 -11.200 1.00 94.38 327 TRP A N 1
ATOM 2578 C CA . TRP A 1 327 ? 5.140 14.018 -10.860 1.00 94.38 327 TRP A CA 1
ATOM 2579 C C . TRP A 1 327 ? 4.441 13.521 -9.591 1.00 94.38 327 TRP A C 1
ATOM 2581 O O . TRP A 1 327 ? 4.092 14.345 -8.741 1.00 94.38 327 TRP A O 1
ATOM 2591 N N . ALA A 1 328 ? 4.271 12.203 -9.452 1.00 93.56 328 ALA A N 1
ATOM 2592 C CA . ALA A 1 328 ? 3.611 11.571 -8.315 1.00 93.56 328 ALA A CA 1
ATOM 2593 C C . ALA A 1 328 ? 4.393 11.780 -7.010 1.00 93.56 328 ALA A C 1
ATOM 2595 O O . ALA A 1 328 ? 3.807 12.210 -6.014 1.00 93.56 328 ALA A O 1
ATOM 2596 N N . ILE A 1 329 ? 5.718 11.579 -7.008 1.00 93.25 329 ILE A N 1
ATOM 2597 C CA . ILE A 1 329 ? 6.530 11.760 -5.791 1.00 93.25 329 ILE A CA 1
ATOM 2598 C C . ILE A 1 329 ? 6.621 13.221 -5.328 1.00 93.25 329 ILE A C 1
ATOM 2600 O O . ILE A 1 329 ? 6.815 13.478 -4.143 1.00 93.25 329 ILE A O 1
ATOM 2604 N N . LYS A 1 330 ? 6.435 14.187 -6.240 1.00 92.69 330 LYS A N 1
ATOM 2605 C CA . LYS A 1 330 ? 6.382 15.624 -5.919 1.00 92.69 330 LYS A CA 1
ATOM 2606 C C . LYS A 1 330 ? 5.053 16.031 -5.268 1.00 92.69 330 LYS A C 1
ATOM 2608 O O . LYS A 1 330 ? 4.956 17.130 -4.725 1.00 92.69 330 LYS A O 1
ATOM 2613 N N . GLN A 1 331 ? 4.025 15.178 -5.306 1.00 90.00 331 GLN A N 1
ATOM 2614 C CA . GLN A 1 331 ? 2.760 15.450 -4.624 1.00 90.00 331 GLN A CA 1
ATOM 2615 C C . GLN A 1 331 ? 2.882 15.180 -3.123 1.00 90.00 331 GLN A C 1
ATOM 2617 O O . GLN A 1 331 ? 3.435 14.168 -2.691 1.00 90.00 331 GLN A O 1
ATOM 2622 N N . ARG A 1 332 ? 2.291 16.057 -2.310 1.00 85.62 332 ARG A N 1
ATOM 2623 C CA . ARG A 1 332 ? 2.221 15.867 -0.858 1.00 85.62 332 ARG A CA 1
ATOM 2624 C C . ARG A 1 332 ? 1.414 14.605 -0.523 1.00 85.62 332 ARG A C 1
ATOM 2626 O O . ARG A 1 332 ? 0.305 14.434 -1.032 1.00 85.62 332 ARG A O 1
ATOM 2633 N N . ASN A 1 333 ? 1.954 13.767 0.366 1.00 81.38 333 ASN A N 1
ATOM 2634 C CA . ASN A 1 333 ? 1.313 12.549 0.878 1.00 81.38 333 ASN A CA 1
ATOM 2635 C C . ASN A 1 333 ? 0.805 11.612 -0.238 1.00 81.38 333 ASN A C 1
ATOM 2637 O O . ASN A 1 333 ? -0.327 11.127 -0.182 1.00 81.38 333 ASN A O 1
ATOM 2641 N N . PHE A 1 334 ? 1.594 11.408 -1.299 1.00 87.81 334 PHE A N 1
ATOM 2642 C CA . PHE A 1 334 ? 1.235 10.430 -2.327 1.00 87.81 334 PHE A CA 1
ATOM 2643 C C . PHE A 1 334 ? 1.467 9.004 -1.780 1.00 87.81 334 PHE A C 1
ATOM 2645 O O . PHE A 1 334 ? 2.498 8.770 -1.145 1.00 87.81 334 PHE A O 1
ATOM 2652 N N . PRO A 1 335 ? 0.542 8.048 -1.966 1.00 87.81 335 PRO A N 1
ATOM 2653 C CA . PRO A 1 335 ? 0.743 6.675 -1.499 1.00 87.81 335 PRO A CA 1
ATOM 2654 C C . PRO A 1 335 ? 1.923 5.990 -2.198 1.00 87.81 335 PRO A C 1
ATOM 2656 O O . PRO A 1 335 ? 2.208 6.270 -3.357 1.00 87.81 335 PRO A O 1
ATOM 2659 N N . GLN A 1 336 ? 2.609 5.075 -1.506 1.00 91.12 336 GLN A N 1
ATOM 2660 C CA . GLN A 1 336 ? 3.665 4.228 -2.089 1.00 91.12 336 GLN A CA 1
ATOM 2661 C C . GLN A 1 336 ? 4.795 5.000 -2.808 1.00 91.12 336 GLN A C 1
ATOM 2663 O O . GLN A 1 336 ? 5.409 4.487 -3.743 1.00 91.12 336 GLN A O 1
ATOM 2668 N N . GLN A 1 337 ? 5.110 6.222 -2.356 1.00 93.94 337 GLN A N 1
ATOM 2669 C CA . GLN A 1 337 ? 6.148 7.080 -2.952 1.00 93.94 337 GLN A CA 1
ATOM 2670 C C . GLN A 1 337 ? 7.490 6.372 -3.146 1.00 93.94 337 GLN A C 1
ATOM 2672 O O . GLN A 1 337 ? 8.135 6.582 -4.168 1.00 93.94 337 GLN A O 1
ATOM 2677 N N . PHE A 1 338 ? 7.896 5.525 -2.196 1.00 94.69 338 PHE A N 1
ATOM 2678 C CA . PHE A 1 338 ? 9.149 4.783 -2.296 1.00 94.69 338 PHE A CA 1
ATOM 2679 C C . PHE A 1 338 ? 9.131 3.776 -3.457 1.00 94.69 338 PHE A C 1
ATOM 2681 O O . PHE A 1 338 ? 10.052 3.764 -4.264 1.00 94.69 338 PHE A O 1
ATOM 2688 N N . ALA A 1 339 ? 8.068 2.976 -3.595 1.00 96.12 339 ALA A N 1
ATOM 2689 C CA . ALA A 1 339 ? 7.932 2.024 -4.702 1.00 96.12 339 ALA A CA 1
ATOM 2690 C C . ALA A 1 339 ? 7.851 2.731 -6.065 1.00 96.12 339 ALA A C 1
ATOM 2692 O O . ALA A 1 339 ? 8.520 2.322 -7.013 1.00 96.12 339 ALA A O 1
ATOM 2693 N N . ILE A 1 340 ? 7.092 3.831 -6.145 1.00 97.12 340 ILE A N 1
ATOM 2694 C CA . ILE A 1 340 ? 7.031 4.685 -7.341 1.00 97.12 340 ILE A CA 1
ATOM 2695 C C . ILE A 1 340 ? 8.431 5.195 -7.693 1.00 97.12 340 ILE A C 1
ATOM 2697 O O . ILE A 1 340 ? 8.835 5.121 -8.854 1.00 97.12 340 ILE A O 1
ATOM 2701 N N . TRP A 1 341 ? 9.177 5.675 -6.691 1.00 96.50 341 TRP A N 1
ATOM 2702 C CA . TRP A 1 341 ? 10.547 6.149 -6.857 1.00 96.50 341 TRP A CA 1
ATOM 2703 C C . TRP A 1 341 ? 11.474 5.070 -7.412 1.00 96.50 341 TRP A C 1
ATOM 2705 O O . TRP A 1 341 ? 12.155 5.320 -8.402 1.00 96.50 341 TRP A O 1
ATOM 2715 N N . MET A 1 342 ? 11.437 3.859 -6.851 1.00 95.56 342 MET A N 1
ATOM 2716 C CA . MET A 1 342 ? 12.235 2.730 -7.338 1.00 95.56 342 MET A CA 1
ATOM 2717 C C . MET A 1 342 ? 11.969 2.438 -8.824 1.00 95.56 342 MET A C 1
ATOM 2719 O O . MET A 1 342 ? 12.913 2.293 -9.599 1.00 95.56 342 MET A O 1
ATOM 2723 N N . LEU A 1 343 ? 10.696 2.384 -9.236 1.00 96.56 343 LEU A N 1
ATOM 2724 C CA . LEU A 1 343 ? 10.310 2.056 -10.613 1.00 96.56 343 LEU A CA 1
ATOM 2725 C C . LEU A 1 343 ? 10.735 3.133 -11.614 1.00 96.56 343 LEU A C 1
ATOM 2727 O O . LEU A 1 343 ? 11.339 2.812 -12.638 1.00 96.56 343 LEU A O 1
ATOM 2731 N N . TYR A 1 344 ? 10.456 4.410 -11.333 1.00 95.25 344 TYR A N 1
ATOM 2732 C CA . TYR A 1 344 ? 10.795 5.464 -12.290 1.00 95.25 344 TYR A CA 1
ATOM 2733 C C . TYR A 1 344 ? 12.309 5.710 -12.348 1.00 95.25 344 TYR A C 1
ATOM 2735 O O . TYR A 1 344 ? 12.838 5.967 -13.424 1.00 95.25 344 TYR A O 1
ATOM 2743 N N . GLN A 1 345 ? 13.037 5.575 -11.232 1.00 94.75 345 GLN A N 1
ATOM 2744 C CA . GLN A 1 345 ? 14.502 5.617 -11.260 1.00 94.75 345 GLN A CA 1
ATOM 2745 C C . GLN A 1 345 ? 15.072 4.454 -12.070 1.00 94.75 345 GLN A C 1
ATOM 2747 O O . GLN A 1 345 ? 16.063 4.617 -12.774 1.00 94.75 345 GLN A O 1
ATOM 2752 N N . TYR A 1 346 ? 14.443 3.277 -12.023 1.00 94.12 346 TYR A N 1
ATOM 2753 C CA . TYR A 1 346 ? 14.888 2.158 -12.846 1.00 94.12 346 TYR A CA 1
ATOM 2754 C C . TYR A 1 346 ? 14.616 2.419 -14.336 1.00 94.12 346 TYR A C 1
ATOM 2756 O O . TYR A 1 346 ? 15.457 2.094 -15.176 1.00 94.12 346 TYR A O 1
ATOM 2764 N N . ALA A 1 347 ? 13.516 3.104 -14.671 1.00 90.62 347 ALA A N 1
ATOM 2765 C CA . ALA A 1 347 ? 13.299 3.623 -16.022 1.00 90.62 347 ALA A CA 1
ATOM 2766 C C . ALA A 1 347 ? 14.417 4.594 -16.448 1.00 90.62 347 ALA A C 1
ATOM 2768 O O . ALA A 1 347 ? 14.943 4.470 -17.553 1.00 90.62 347 ALA A O 1
ATOM 2769 N N . GLU A 1 348 ? 14.858 5.493 -15.559 1.00 87.00 348 GLU A N 1
ATOM 2770 C CA . GLU A 1 348 ? 15.998 6.388 -15.816 1.00 87.00 348 GLU A CA 1
ATOM 2771 C C . GLU A 1 348 ? 17.307 5.627 -16.076 1.00 87.00 348 GLU A C 1
ATOM 2773 O O . GLU A 1 348 ? 18.095 6.007 -16.945 1.00 87.00 348 GLU A O 1
ATOM 2778 N N . VAL A 1 349 ? 17.536 4.517 -15.365 1.00 84.06 349 VAL A N 1
ATOM 2779 C CA . VAL A 1 349 ? 18.677 3.627 -15.625 1.00 84.06 349 VAL A CA 1
ATOM 2780 C C . VAL A 1 349 ? 18.581 2.993 -17.008 1.00 84.06 349 VAL A C 1
ATOM 2782 O O . VAL A 1 349 ? 19.577 2.979 -17.732 1.00 84.06 349 VAL A O 1
ATOM 2785 N N . LYS A 1 350 ? 17.398 2.506 -17.407 1.00 78.50 350 LYS A N 1
ATOM 2786 C CA . LYS A 1 350 ? 17.165 1.945 -18.751 1.00 78.50 350 LYS A CA 1
ATOM 2787 C C . LYS A 1 350 ? 17.335 2.989 -19.860 1.00 78.50 350 LYS A C 1
ATOM 2789 O O . LYS A 1 350 ? 17.774 2.633 -20.948 1.00 78.50 350 LYS A O 1
ATOM 2794 N N . LEU A 1 351 ? 17.080 4.265 -19.568 1.00 76.62 351 LEU A N 1
ATOM 2795 C CA . LEU A 1 351 ? 17.364 5.405 -20.450 1.00 76.62 351 LEU A CA 1
ATOM 2796 C C . LEU A 1 351 ? 18.839 5.862 -20.417 1.00 76.62 351 LEU A C 1
ATOM 2798 O O . LEU A 1 351 ? 19.200 6.832 -21.081 1.00 76.62 351 LEU A O 1
ATOM 2802 N N . GLY A 1 352 ? 19.710 5.182 -19.662 1.00 66.88 352 GLY A N 1
ATOM 2803 C CA . GLY A 1 352 ? 21.152 5.439 -19.637 1.00 66.88 352 GLY A CA 1
ATOM 2804 C C . GLY A 1 352 ? 21.610 6.519 -18.652 1.00 66.88 352 GLY A C 1
ATOM 2805 O O . GLY A 1 352 ? 22.747 6.988 -18.745 1.00 66.88 352 GLY A O 1
ATOM 2806 N N . LYS A 1 353 ? 20.777 6.932 -17.685 1.00 75.62 353 LYS A N 1
ATOM 2807 C CA . LYS A 1 353 ? 21.163 7.948 -16.691 1.00 75.62 353 LYS A CA 1
ATOM 2808 C C . LYS A 1 353 ? 22.014 7.347 -15.566 1.00 75.62 353 LYS A C 1
ATOM 2810 O O . LYS A 1 353 ? 21.510 6.764 -14.608 1.00 75.62 353 LYS A O 1
ATOM 2815 N N . ASN A 1 354 ? 23.328 7.576 -15.625 1.00 72.94 354 ASN A N 1
ATOM 2816 C CA . ASN A 1 354 ? 24.293 7.058 -14.638 1.00 72.94 354 ASN A CA 1
ATOM 2817 C C . ASN A 1 354 ? 24.042 7.530 -13.193 1.00 72.94 354 ASN A C 1
ATOM 2819 O O . ASN A 1 354 ? 24.294 6.781 -12.251 1.00 72.94 354 ASN A O 1
ATOM 2823 N N . ARG A 1 355 ? 23.516 8.748 -12.996 1.00 78.81 355 ARG A N 1
ATOM 2824 C CA . ARG A 1 355 ? 23.165 9.250 -11.658 1.00 78.81 355 ARG A CA 1
ATOM 2825 C C . ARG A 1 355 ? 22.060 8.412 -11.007 1.00 78.81 355 ARG A C 1
ATOM 2827 O O . ARG A 1 355 ? 22.219 8.004 -9.862 1.00 78.81 355 ARG A O 1
ATOM 2834 N N . ALA A 1 356 ? 20.992 8.121 -11.751 1.00 81.75 356 ALA A N 1
ATOM 2835 C CA . ALA A 1 356 ? 19.892 7.279 -11.281 1.00 81.75 356 ALA A CA 1
ATOM 2836 C C . ALA A 1 356 ? 20.386 5.874 -10.912 1.00 81.75 356 ALA A C 1
ATOM 2838 O O . ALA A 1 356 ? 20.008 5.326 -9.880 1.00 81.75 356 ALA A O 1
ATOM 2839 N N . LYS A 1 357 ? 21.318 5.325 -11.706 1.00 83.25 357 LYS A N 1
ATOM 2840 C CA . LYS A 1 357 ? 21.951 4.030 -11.424 1.00 83.25 357 LYS A CA 1
ATOM 2841 C C . LYS A 1 357 ? 22.659 4.032 -10.072 1.00 83.25 357 LYS A C 1
ATOM 2843 O O . L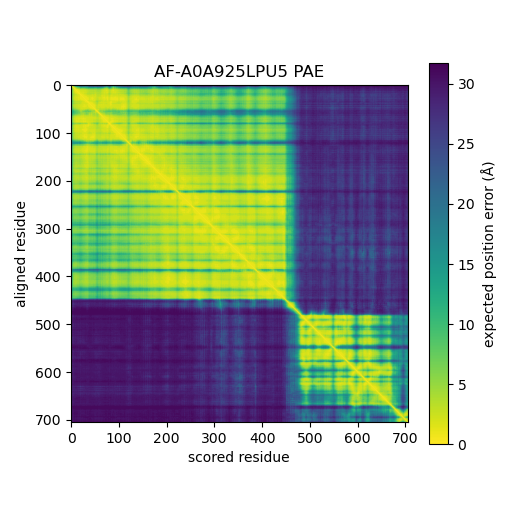YS A 1 357 ? 22.441 3.128 -9.273 1.00 83.25 357 LYS A O 1
ATOM 2848 N N . HIS A 1 358 ? 23.462 5.058 -9.804 1.00 85.19 358 HIS A N 1
ATOM 2849 C CA . HIS A 1 358 ? 24.169 5.184 -8.535 1.00 85.19 358 HIS A CA 1
ATOM 2850 C C . HIS A 1 358 ? 23.214 5.363 -7.342 1.00 85.19 358 HIS A C 1
ATOM 2852 O O . HIS A 1 358 ? 23.399 4.732 -6.303 1.00 85.19 358 HIS A O 1
ATOM 2858 N N . GLU A 1 359 ? 22.175 6.192 -7.488 1.00 89.69 359 GLU A N 1
ATOM 2859 C CA . GLU A 1 359 ? 21.155 6.398 -6.449 1.00 89.69 359 GLU A CA 1
ATOM 2860 C C . GLU A 1 359 ? 20.399 5.093 -6.132 1.00 89.69 359 GLU A C 1
ATOM 2862 O O . GLU A 1 359 ? 20.221 4.756 -4.958 1.00 89.69 359 GLU A O 1
ATOM 2867 N N . LEU A 1 360 ? 20.035 4.308 -7.153 1.00 89.81 360 LEU A N 1
ATOM 2868 C CA . LEU A 1 360 ? 19.416 2.993 -6.969 1.00 89.81 360 LEU A CA 1
ATOM 2869 C C . LEU A 1 360 ? 20.353 1.971 -6.336 1.00 89.81 360 LEU A C 1
ATOM 2871 O O . LEU A 1 360 ? 19.923 1.255 -5.437 1.00 89.81 360 LEU A O 1
ATOM 2875 N N . GLU A 1 361 ? 21.616 1.890 -6.761 1.00 90.31 361 GLU A N 1
ATOM 2876 C CA . GLU A 1 361 ? 22.596 0.981 -6.153 1.00 90.31 361 GLU A CA 1
ATOM 2877 C C . GLU A 1 361 ? 22.750 1.273 -4.653 1.00 90.31 361 GLU A C 1
ATOM 2879 O O . GLU A 1 361 ? 22.761 0.351 -3.837 1.00 90.31 361 GLU A O 1
ATOM 2884 N N . GLN A 1 362 ? 22.799 2.548 -4.255 1.00 89.75 362 GLN A N 1
ATOM 2885 C CA . GLN A 1 362 ? 22.815 2.910 -2.837 1.00 89.75 362 GLN A CA 1
ATOM 2886 C C . GLN A 1 362 ? 21.524 2.511 -2.113 1.00 89.75 362 GLN A C 1
ATOM 2888 O O . GLN A 1 362 ? 21.587 2.018 -0.987 1.00 89.75 362 GLN A O 1
ATOM 2893 N N . ALA A 1 363 ? 20.362 2.734 -2.731 1.00 91.31 363 ALA A N 1
ATOM 2894 C CA . ALA A 1 363 ? 19.073 2.406 -2.131 1.00 91.31 363 ALA A CA 1
ATOM 2895 C C . ALA A 1 363 ? 18.867 0.890 -1.975 1.00 91.31 363 ALA A C 1
ATOM 2897 O O . ALA A 1 363 ? 18.399 0.452 -0.926 1.00 91.31 363 ALA A O 1
ATOM 2898 N N . CYS A 1 364 ? 19.247 0.087 -2.975 1.00 90.44 364 CYS A N 1
ATOM 2899 C CA . CYS A 1 364 ? 19.149 -1.378 -2.955 1.00 90.44 364 CYS A CA 1
ATOM 2900 C C . CYS A 1 364 ? 20.080 -2.001 -1.906 1.00 90.44 364 CYS A C 1
ATOM 2902 O O . CYS A 1 364 ? 19.712 -2.956 -1.237 1.00 90.44 364 CYS A O 1
ATOM 2904 N N . ASN A 1 365 ? 21.264 -1.424 -1.696 1.00 88.69 365 ASN A N 1
ATOM 2905 C CA . ASN A 1 365 ? 22.261 -1.976 -0.776 1.00 88.69 365 ASN A CA 1
ATOM 2906 C C . ASN A 1 365 ? 22.065 -1.586 0.703 1.00 88.69 365 ASN A C 1
ATOM 2908 O O . ASN A 1 365 ? 22.876 -1.974 1.545 1.00 88.69 365 ASN A O 1
ATOM 2912 N N . ARG A 1 366 ? 21.025 -0.816 1.044 1.00 87.25 366 ARG A N 1
ATOM 2913 C CA . ARG A 1 366 ? 20.725 -0.398 2.424 1.00 87.25 366 ARG A CA 1
ATOM 2914 C C . ARG A 1 366 ? 19.490 -1.113 2.958 1.00 87.25 366 ARG A C 1
ATOM 2916 O O . ARG A 1 366 ? 18.495 -1.246 2.253 1.00 87.25 366 ARG A O 1
ATOM 2923 N N . GLU A 1 367 ? 19.524 -1.486 4.236 1.00 85.69 367 GLU A N 1
ATOM 2924 C CA . GLU A 1 367 ? 18.306 -1.869 4.954 1.00 85.69 367 GLU A CA 1
ATOM 2925 C C . GLU A 1 367 ? 17.374 -0.656 5.079 1.00 85.69 367 GLU A C 1
ATOM 2927 O O . GLU A 1 367 ? 17.791 0.427 5.497 1.00 85.69 367 GLU A O 1
ATOM 2932 N N . GLN A 1 368 ? 16.108 -0.843 4.711 1.00 85.44 368 GLN A N 1
ATOM 2933 C CA . GLN A 1 368 ? 15.070 0.182 4.761 1.00 85.44 368 GLN A CA 1
ATOM 2934 C C . GLN A 1 368 ? 13.927 -0.295 5.662 1.00 85.44 368 GLN A C 1
ATOM 2936 O O . GLN A 1 368 ? 13.586 -1.475 5.684 1.00 85.44 368 GLN A O 1
ATOM 2941 N N . LYS A 1 369 ? 13.302 0.624 6.403 1.00 87.69 369 LYS A N 1
ATOM 2942 C CA . LYS A 1 369 ? 12.072 0.333 7.157 1.00 87.69 369 LYS A CA 1
ATOM 2943 C C . LYS A 1 369 ? 10.869 0.636 6.270 1.00 87.69 369 LYS A C 1
ATOM 2945 O O . LYS A 1 369 ? 10.339 1.744 6.308 1.00 87.69 369 LYS A O 1
ATOM 2950 N N . LEU A 1 370 ? 10.491 -0.327 5.435 1.00 91.62 370 LEU A N 1
ATOM 2951 C CA . LEU A 1 370 ? 9.420 -0.187 4.448 1.00 91.62 370 LEU A CA 1
ATOM 2952 C C . LEU A 1 370 ? 8.213 -1.046 4.819 1.00 91.62 370 LEU A C 1
ATOM 2954 O O . LEU A 1 370 ? 8.351 -2.097 5.439 1.00 91.62 370 LEU A O 1
ATOM 2958 N N . GLY A 1 371 ? 7.028 -0.607 4.392 1.00 92.44 371 GLY A N 1
ATOM 2959 C CA . GLY A 1 371 ? 5.851 -1.473 4.381 1.00 92.44 371 GLY A CA 1
ATOM 2960 C C . GLY A 1 371 ? 5.996 -2.604 3.347 1.00 92.44 371 GLY A C 1
ATOM 2961 O O . GLY A 1 371 ? 6.808 -2.480 2.423 1.00 92.44 371 GLY A O 1
ATOM 2962 N N . PRO A 1 372 ? 5.183 -3.671 3.438 1.00 95.50 372 PRO A N 1
ATOM 2963 C CA . PRO A 1 372 ? 5.365 -4.900 2.659 1.00 95.50 372 PRO A CA 1
ATOM 2964 C C . PRO A 1 372 ? 5.423 -4.687 1.145 1.00 95.50 372 PRO A C 1
ATOM 2966 O O . PRO A 1 372 ? 6.343 -5.168 0.491 1.00 95.50 372 PRO A O 1
ATOM 2969 N N . LEU A 1 373 ? 4.499 -3.900 0.581 1.00 95.19 373 LEU A N 1
ATOM 2970 C CA . LEU A 1 373 ? 4.497 -3.604 -0.855 1.00 95.19 373 LEU A CA 1
ATOM 2971 C C . LEU A 1 373 ? 5.714 -2.779 -1.281 1.00 95.19 373 LEU A C 1
ATOM 2973 O O . LEU A 1 373 ? 6.375 -3.113 -2.257 1.00 95.19 373 LEU A O 1
ATOM 2977 N N . SER A 1 374 ? 6.060 -1.729 -0.533 1.00 95.56 374 SER A N 1
ATOM 2978 C CA . SER A 1 374 ? 7.252 -0.927 -0.837 1.00 95.56 374 SER A CA 1
ATOM 2979 C C . SER A 1 374 ? 8.531 -1.767 -0.781 1.00 95.56 374 SER A C 1
ATOM 2981 O O . SER A 1 374 ? 9.401 -1.605 -1.633 1.00 95.56 374 SER A O 1
ATOM 2983 N N . GLN A 1 375 ? 8.618 -2.702 0.165 1.00 96.19 375 GLN A N 1
ATOM 2984 C CA . GLN A 1 375 ? 9.727 -3.645 0.261 1.00 96.19 375 GLN A CA 1
ATOM 2985 C C . GLN A 1 375 ? 9.725 -4.683 -0.872 1.00 96.19 375 GLN A C 1
ATOM 2987 O O . GLN A 1 375 ? 10.793 -5.043 -1.363 1.00 96.19 375 GLN A O 1
ATOM 2992 N N . LEU A 1 376 ? 8.556 -5.143 -1.325 1.00 96.56 376 LEU A N 1
ATOM 2993 C CA . LEU A 1 376 ? 8.446 -6.040 -2.476 1.00 96.56 376 LEU A CA 1
ATOM 2994 C C . LEU A 1 376 ? 9.018 -5.376 -3.737 1.00 96.56 376 LEU A C 1
ATOM 2996 O O . LEU A 1 376 ? 9.877 -5.953 -4.398 1.00 96.56 376 LEU A O 1
ATOM 3000 N N . PHE A 1 377 ? 8.615 -4.133 -4.026 1.00 96.12 377 PHE A N 1
ATOM 3001 C CA . PHE A 1 377 ? 9.133 -3.365 -5.165 1.00 96.12 377 PHE A CA 1
ATOM 3002 C C . PHE A 1 377 ? 10.611 -2.974 -4.998 1.00 96.12 377 PHE A C 1
ATOM 3004 O O . PHE A 1 377 ? 11.351 -2.940 -5.980 1.00 96.12 377 PHE A O 1
ATOM 3011 N N . HIS A 1 378 ? 11.067 -2.732 -3.763 1.00 94.94 378 HIS A N 1
ATOM 3012 C CA . HIS A 1 378 ? 12.488 -2.539 -3.451 1.00 94.94 378 HIS A CA 1
ATOM 3013 C C . HIS A 1 378 ? 13.319 -3.761 -3.847 1.00 94.94 378 HIS A C 1
ATOM 3015 O O . HIS A 1 378 ? 14.327 -3.619 -4.535 1.00 94.94 378 HIS A O 1
ATOM 3021 N N . SER A 1 379 ? 12.871 -4.956 -3.461 1.00 95.06 379 SER A N 1
ATOM 3022 C CA . SER A 1 379 ? 13.534 -6.219 -3.795 1.00 95.06 379 SER A CA 1
ATOM 3023 C C . SER A 1 379 ? 13.398 -6.597 -5.270 1.00 95.06 379 SER A C 1
ATOM 3025 O O . SER A 1 379 ? 14.343 -7.136 -5.839 1.00 95.06 379 SER A O 1
ATOM 3027 N N . LEU A 1 380 ? 12.269 -6.275 -5.908 1.00 94.88 380 LEU A N 1
ATOM 3028 C CA . LEU A 1 380 ? 12.058 -6.460 -7.344 1.00 94.88 380 LEU A CA 1
ATOM 3029 C C . LEU A 1 380 ? 13.078 -5.663 -8.166 1.00 94.88 380 LEU A C 1
ATOM 3031 O O . LEU A 1 380 ? 13.785 -6.235 -8.991 1.00 94.88 380 LEU A O 1
ATOM 3035 N N . VAL A 1 381 ? 13.188 -4.355 -7.910 1.00 93.19 381 VAL A N 1
ATOM 3036 C CA . VAL A 1 381 ? 14.163 -3.507 -8.610 1.00 93.19 381 VAL A CA 1
ATOM 3037 C C . VAL A 1 381 ? 15.589 -3.894 -8.229 1.00 93.19 381 VAL A C 1
ATOM 3039 O O . VAL A 1 381 ? 16.453 -3.926 -9.099 1.00 93.19 381 VAL A O 1
ATOM 3042 N N . GLY A 1 382 ? 15.835 -4.258 -6.966 1.00 90.81 382 GLY A N 1
ATOM 3043 C CA . GLY A 1 382 ? 17.124 -4.795 -6.531 1.00 90.81 382 GLY A CA 1
ATOM 3044 C C . GLY A 1 382 ? 17.552 -6.013 -7.352 1.00 90.81 382 GLY A C 1
ATOM 3045 O O . GLY A 1 382 ? 18.674 -6.049 -7.846 1.00 90.81 382 GLY A O 1
ATOM 3046 N N . HIS A 1 383 ? 16.651 -6.973 -7.575 1.00 88.31 383 HIS A N 1
ATOM 3047 C CA . HIS A 1 383 ? 16.922 -8.154 -8.400 1.00 88.31 383 HIS A CA 1
ATOM 3048 C C . HIS A 1 383 ? 17.303 -7.804 -9.850 1.00 88.31 383 HIS A C 1
ATOM 3050 O O . HIS A 1 383 ? 18.142 -8.485 -10.435 1.00 88.31 383 HIS A O 1
ATOM 3056 N N . TRP A 1 384 ? 16.743 -6.733 -10.417 1.00 88.50 384 TRP A N 1
ATOM 3057 C CA . TRP A 1 384 ? 17.083 -6.274 -11.766 1.00 88.50 384 TRP A CA 1
ATOM 3058 C C . TRP A 1 384 ? 18.391 -5.471 -11.862 1.00 88.50 384 TRP A C 1
ATOM 3060 O O . TRP A 1 384 ? 18.840 -5.152 -12.968 1.00 88.50 384 TRP A O 1
ATOM 3070 N N . MET A 1 385 ? 18.980 -5.075 -10.731 1.00 83.69 385 MET A N 1
ATOM 3071 C CA . MET A 1 385 ? 20.202 -4.274 -10.685 1.00 83.69 385 MET A CA 1
ATOM 3072 C C . MET A 1 385 ? 21.444 -5.174 -10.558 1.00 83.69 385 MET A C 1
ATOM 3074 O O . MET A 1 385 ? 21.459 -6.126 -9.776 1.00 83.69 385 MET A O 1
ATOM 3078 N N . PRO A 1 386 ? 22.541 -4.876 -11.278 1.00 68.81 386 PRO A N 1
ATOM 3079 C CA . PRO A 1 386 ? 23.782 -5.624 -11.124 1.00 68.81 386 PRO A CA 1
ATOM 3080 C C . PRO A 1 386 ? 24.431 -5.325 -9.761 1.00 68.81 386 PRO A C 1
ATOM 3082 O O . PRO A 1 386 ? 24.475 -4.174 -9.336 1.00 68.81 386 PRO A O 1
ATOM 3085 N N . LYS A 1 387 ? 25.028 -6.343 -9.122 1.00 69.81 387 LYS A N 1
ATOM 3086 C CA . LYS A 1 387 ? 25.843 -6.215 -7.890 1.00 69.81 387 LYS A CA 1
ATOM 3087 C C . LYS A 1 387 ? 25.088 -5.695 -6.648 1.00 69.81 387 LYS A C 1
ATOM 3089 O O . LYS A 1 387 ? 25.611 -4.855 -5.916 1.00 69.81 387 LYS A O 1
ATOM 3094 N N . ILE A 1 388 ? 23.893 -6.219 -6.377 1.00 76.69 388 ILE A N 1
ATOM 3095 C CA . ILE A 1 388 ? 23.177 -5.945 -5.121 1.00 76.69 388 ILE A CA 1
ATOM 3096 C C . ILE A 1 388 ? 23.629 -6.846 -3.962 1.00 76.69 388 ILE A C 1
ATOM 3098 O O . ILE A 1 388 ? 23.973 -8.014 -4.146 1.00 76.69 388 ILE A O 1
ATOM 3102 N N . ALA A 1 389 ? 23.591 -6.312 -2.743 1.00 77.69 389 ALA A N 1
ATOM 3103 C CA . ALA A 1 389 ? 23.701 -7.083 -1.516 1.00 77.69 389 ALA A CA 1
ATOM 3104 C C . ALA A 1 389 ? 22.397 -7.859 -1.295 1.00 77.69 389 ALA A C 1
ATOM 3106 O O . ALA A 1 389 ? 21.335 -7.267 -1.138 1.00 77.69 389 ALA A O 1
ATOM 3107 N N . ALA A 1 390 ? 22.467 -9.190 -1.253 1.00 79.88 390 ALA A N 1
ATOM 3108 C CA . ALA A 1 390 ? 21.283 -10.028 -1.061 1.00 79.88 390 ALA A CA 1
ATOM 3109 C C . ALA A 1 390 ? 20.691 -9.920 0.361 1.00 79.88 390 ALA A C 1
ATOM 3111 O O . ALA A 1 390 ? 19.477 -10.009 0.538 1.00 79.88 390 ALA A O 1
ATOM 3112 N N . THR A 1 391 ? 21.531 -9.705 1.381 1.00 81.50 391 THR A N 1
ATOM 3113 C CA . THR A 1 391 ? 21.147 -9.775 2.805 1.00 81.50 391 THR A CA 1
ATOM 3114 C C . THR A 1 391 ? 19.977 -8.857 3.198 1.00 81.50 391 THR A C 1
ATOM 3116 O O . THR A 1 391 ? 19.045 -9.369 3.823 1.00 81.50 391 THR A O 1
ATOM 3119 N N . PRO A 1 392 ? 19.958 -7.553 2.835 1.00 82.88 392 PRO A N 1
ATOM 3120 C CA . PRO A 1 392 ? 18.848 -6.656 3.178 1.00 82.88 392 PRO A CA 1
ATOM 3121 C C . PRO A 1 392 ? 17.503 -7.112 2.602 1.00 82.88 392 PRO A C 1
ATOM 3123 O O . PRO A 1 392 ? 16.465 -6.924 3.230 1.00 82.88 392 PRO A O 1
ATOM 3126 N N . HIS A 1 393 ? 17.521 -7.748 1.428 1.00 91.69 393 HIS A N 1
ATOM 3127 C CA . HIS A 1 393 ? 16.316 -8.208 0.746 1.00 91.69 393 HIS A CA 1
ATOM 3128 C C . HIS A 1 393 ? 15.800 -9.531 1.312 1.00 91.69 393 HIS A C 1
ATOM 3130 O O . HIS A 1 393 ? 14.617 -9.637 1.622 1.00 91.69 393 HIS A O 1
ATOM 3136 N N . LEU A 1 394 ? 16.672 -10.531 1.483 1.00 92.50 394 LEU A N 1
ATOM 3137 C CA . LEU A 1 394 ? 16.259 -11.886 1.871 1.00 92.50 394 LEU A CA 1
ATOM 3138 C C . LEU A 1 394 ? 15.533 -11.908 3.223 1.00 92.50 394 LEU A C 1
ATOM 3140 O O . LEU A 1 394 ? 14.455 -12.484 3.328 1.00 92.50 394 LEU A O 1
ATOM 3144 N N . LYS A 1 395 ? 16.075 -11.222 4.238 1.00 90.75 395 LYS A N 1
ATOM 3145 C CA . LYS A 1 395 ? 15.457 -11.162 5.573 1.00 90.75 395 LYS A CA 1
ATOM 3146 C C . LYS A 1 395 ? 14.076 -10.502 5.537 1.00 90.75 395 LYS A C 1
ATOM 3148 O O . LYS A 1 395 ? 13.150 -10.961 6.199 1.00 90.75 395 LYS A O 1
ATOM 3153 N N . ALA A 1 396 ? 13.941 -9.411 4.786 1.00 93.69 396 ALA A N 1
ATOM 3154 C CA . ALA A 1 396 ? 12.682 -8.686 4.691 1.00 93.69 396 ALA A CA 1
ATOM 3155 C C . ALA A 1 396 ? 11.628 -9.484 3.900 1.00 93.69 396 ALA A C 1
ATOM 3157 O O . ALA A 1 396 ? 10.465 -9.522 4.294 1.00 93.69 396 ALA A O 1
ATOM 3158 N N . LEU A 1 397 ? 12.035 -10.174 2.828 1.00 95.81 397 LEU A N 1
ATOM 3159 C CA . LEU A 1 397 ? 11.150 -11.035 2.042 1.00 95.81 397 LEU A CA 1
ATOM 3160 C C . LEU A 1 397 ? 10.658 -12.253 2.837 1.00 95.81 397 LEU A C 1
ATOM 3162 O O . LEU A 1 397 ? 9.480 -12.575 2.741 1.00 95.81 397 LEU A O 1
ATOM 3166 N N . GLU A 1 398 ? 11.497 -12.876 3.671 1.00 93.69 398 GLU A N 1
ATOM 3167 C CA . GLU A 1 398 ? 11.071 -13.958 4.579 1.00 93.69 398 GLU A CA 1
ATOM 3168 C C . GLU A 1 398 ? 9.993 -13.485 5.570 1.00 93.69 398 GLU A C 1
ATOM 3170 O O . GLU A 1 398 ? 8.993 -14.170 5.797 1.00 93.69 398 GLU A O 1
ATOM 3175 N N . GLN A 1 399 ? 10.176 -12.291 6.147 1.00 94.38 399 GLN A N 1
ATOM 3176 C CA . GLN A 1 399 ? 9.193 -11.688 7.053 1.00 94.38 399 GLN A CA 1
ATOM 3177 C C . GLN A 1 399 ? 7.873 -11.397 6.335 1.00 94.38 399 GLN A C 1
ATOM 3179 O O . GLN A 1 399 ? 6.807 -11.686 6.879 1.00 94.38 399 GLN A O 1
ATOM 3184 N N . ILE A 1 400 ? 7.943 -10.873 5.108 1.00 97.00 400 ILE A N 1
ATOM 3185 C CA . ILE A 1 400 ? 6.761 -10.614 4.281 1.00 97.00 400 ILE A CA 1
ATOM 3186 C C . ILE A 1 400 ? 6.064 -11.916 3.916 1.00 97.00 400 ILE A C 1
ATOM 3188 O O . ILE A 1 400 ? 4.856 -11.996 4.084 1.00 97.00 400 ILE A O 1
ATOM 3192 N N . GLN A 1 401 ? 6.790 -12.942 3.472 1.00 96.88 401 GLN A N 1
ATOM 3193 C CA . GLN A 1 401 ? 6.210 -14.236 3.120 1.00 96.88 401 GLN A CA 1
ATOM 3194 C C . GLN A 1 401 ? 5.439 -14.831 4.303 1.00 96.88 401 GLN A C 1
ATOM 3196 O O . GLN A 1 401 ? 4.275 -15.203 4.155 1.00 96.88 401 GLN A O 1
ATOM 3201 N N . SER A 1 402 ? 6.067 -14.883 5.482 1.00 95.81 402 SER A N 1
ATOM 3202 C CA . SER A 1 402 ? 5.450 -15.424 6.697 1.00 95.81 402 SER A CA 1
ATOM 3203 C C . SER A 1 402 ? 4.226 -14.608 7.131 1.00 95.81 402 SER A C 1
ATOM 3205 O O . SER A 1 402 ? 3.138 -15.161 7.294 1.00 95.81 402 SER A O 1
ATOM 3207 N N . GLY A 1 403 ? 4.368 -13.281 7.239 1.00 97.19 403 GLY A N 1
ATOM 3208 C CA . GLY A 1 403 ? 3.275 -12.397 7.649 1.00 97.19 403 GLY A CA 1
ATOM 3209 C C . GLY A 1 403 ? 2.112 -12.385 6.655 1.00 97.19 403 GLY A C 1
ATOM 3210 O O . GLY A 1 403 ? 0.957 -12.481 7.056 1.00 97.19 403 GLY A O 1
ATOM 3211 N N . ALA A 1 404 ? 2.398 -12.319 5.353 1.00 97.94 404 ALA A N 1
ATOM 3212 C CA . ALA A 1 404 ? 1.383 -12.319 4.303 1.00 97.94 404 ALA A CA 1
ATOM 3213 C C . ALA A 1 404 ? 0.624 -13.649 4.252 1.00 97.94 404 ALA A C 1
ATOM 3215 O O . ALA A 1 404 ? -0.595 -13.635 4.113 1.00 97.94 404 ALA A O 1
ATOM 3216 N N . THR A 1 405 ? 1.311 -14.781 4.449 1.00 96.69 405 THR A N 1
ATOM 3217 C CA . THR A 1 405 ? 0.659 -16.096 4.570 1.00 96.69 405 THR A CA 1
ATOM 3218 C C . THR A 1 405 ? -0.294 -16.117 5.764 1.00 96.69 405 THR A C 1
ATOM 3220 O O . THR A 1 405 ? -1.449 -16.505 5.617 1.00 96.69 405 THR A O 1
ATOM 3223 N N . ALA A 1 406 ? 0.157 -15.646 6.933 1.00 95.69 406 ALA A N 1
ATOM 3224 C CA . ALA A 1 406 ? -0.665 -15.608 8.141 1.00 95.69 406 ALA A CA 1
ATOM 3225 C C . ALA A 1 406 ? -1.878 -14.667 8.019 1.00 95.69 406 ALA A C 1
ATOM 3227 O O . ALA A 1 406 ? -2.934 -14.966 8.563 1.00 95.69 406 ALA A O 1
ATOM 3228 N N . ALA A 1 407 ? -1.740 -13.550 7.299 1.00 96.25 407 ALA A N 1
ATOM 3229 C CA . ALA A 1 407 ? -2.808 -12.571 7.082 1.00 96.25 407 ALA A CA 1
ATOM 3230 C C . ALA A 1 407 ? -3.731 -12.888 5.885 1.00 96.25 407 ALA A C 1
ATOM 3232 O O . ALA A 1 407 ? -4.690 -12.153 5.638 1.00 96.25 407 ALA A O 1
ATOM 3233 N N . GLY A 1 408 ? -3.444 -13.953 5.127 1.00 96.56 408 GLY A N 1
ATOM 3234 C CA . GLY A 1 408 ? -4.228 -14.374 3.963 1.00 96.56 408 GLY A CA 1
ATOM 3235 C C . GLY A 1 408 ? -3.920 -13.629 2.657 1.00 96.56 408 GLY A C 1
ATOM 3236 O O . GLY A 1 408 ? -4.686 -13.746 1.706 1.00 96.56 408 GLY A O 1
ATOM 3237 N N . TYR A 1 409 ? -2.814 -12.883 2.572 1.00 98.19 409 TYR A N 1
ATOM 3238 C CA . TYR A 1 409 ? -2.342 -12.236 1.339 1.00 98.19 409 TYR A CA 1
ATOM 3239 C C . TYR A 1 409 ? -1.490 -13.197 0.493 1.00 98.19 409 TYR A C 1
ATOM 3241 O O . TYR A 1 409 ? -0.272 -13.037 0.374 1.00 98.19 409 TYR A O 1
ATOM 3249 N N . GLY A 1 410 ? -2.132 -14.220 -0.080 1.00 97.50 410 GLY A N 1
ATOM 3250 C CA . GLY A 1 410 ? -1.470 -15.313 -0.799 1.00 97.50 410 GLY A CA 1
ATOM 3251 C C . GLY A 1 410 ? -0.613 -14.862 -1.985 1.00 97.50 410 GLY A C 1
ATOM 3252 O O . GLY A 1 410 ? 0.525 -15.315 -2.115 1.00 97.50 410 GLY A O 1
ATOM 3253 N N . TRP A 1 411 ? -1.092 -13.917 -2.803 1.00 98.00 411 TRP A N 1
ATOM 3254 C CA . TRP A 1 411 ? -0.303 -13.376 -3.921 1.00 98.00 411 TRP A CA 1
ATOM 3255 C C . TRP A 1 411 ? 0.969 -12.672 -3.431 1.00 98.00 411 TRP A C 1
ATOM 3257 O O . TRP A 1 411 ? 2.058 -12.936 -3.939 1.00 98.00 411 TRP A O 1
ATOM 3267 N N . LEU A 1 412 ? 0.867 -11.840 -2.389 1.00 97.88 412 LEU A N 1
ATOM 3268 C CA . LEU A 1 412 ? 2.027 -11.149 -1.819 1.00 97.88 412 LEU A CA 1
ATOM 3269 C C . LEU A 1 412 ? 3.054 -12.137 -1.239 1.00 97.88 412 LEU A C 1
ATOM 3271 O O . LEU A 1 412 ? 4.259 -11.956 -1.428 1.00 97.88 412 LEU A O 1
ATOM 3275 N N . ALA A 1 413 ? 2.588 -13.191 -0.562 1.00 97.94 413 ALA A N 1
ATOM 3276 C CA . ALA A 1 413 ? 3.452 -14.252 -0.054 1.00 97.94 413 ALA A CA 1
ATOM 3277 C C . ALA A 1 413 ? 4.168 -15.003 -1.192 1.00 97.94 413 ALA A C 1
ATOM 3279 O O . ALA A 1 413 ? 5.374 -15.249 -1.107 1.00 97.94 413 ALA A O 1
ATOM 3280 N N . ALA A 1 414 ? 3.445 -15.316 -2.272 1.00 97.75 414 ALA A N 1
ATOM 3281 C CA . ALA A 1 414 ? 3.979 -15.991 -3.452 1.00 97.75 414 ALA A CA 1
ATOM 3282 C C . ALA A 1 414 ? 5.043 -15.147 -4.179 1.00 97.75 414 ALA A C 1
ATOM 3284 O O . ALA A 1 414 ? 6.105 -15.658 -4.547 1.00 97.75 414 ALA A O 1
ATOM 3285 N N . GLU A 1 415 ? 4.811 -13.842 -4.333 1.00 97.69 415 GLU A N 1
ATOM 3286 C CA . GLU A 1 415 ? 5.792 -12.926 -4.927 1.00 97.69 415 GLU A CA 1
ATOM 3287 C C . GLU A 1 415 ? 7.048 -12.787 -4.061 1.00 97.69 415 GLU A C 1
ATOM 3289 O O . GLU A 1 415 ? 8.168 -12.820 -4.579 1.00 97.69 415 GLU A O 1
ATOM 3294 N N . ALA A 1 416 ? 6.891 -12.701 -2.735 1.00 97.31 416 ALA A N 1
ATOM 3295 C CA . ALA A 1 416 ? 8.027 -12.637 -1.820 1.00 97.31 416 ALA A CA 1
ATOM 3296 C C . ALA A 1 416 ? 8.887 -13.912 -1.873 1.00 97.31 416 ALA A C 1
ATOM 3298 O O . ALA A 1 416 ? 10.120 -13.830 -1.925 1.00 97.31 416 ALA A O 1
ATOM 3299 N N . ALA A 1 417 ? 8.249 -15.084 -1.930 1.00 96.44 417 ALA A N 1
ATOM 3300 C CA . ALA A 1 417 ? 8.926 -16.370 -2.090 1.00 96.44 417 ALA A CA 1
ATOM 3301 C C . ALA A 1 417 ? 9.670 -16.464 -3.434 1.00 96.44 417 ALA A C 1
ATOM 3303 O O . ALA A 1 417 ? 10.832 -16.872 -3.490 1.00 96.44 417 ALA A O 1
ATOM 3304 N N . THR A 1 418 ? 9.031 -16.009 -4.515 1.00 95.25 418 THR A N 1
ATOM 3305 C CA . THR A 1 418 ? 9.612 -16.017 -5.865 1.00 95.25 418 THR A CA 1
ATOM 3306 C C . THR A 1 418 ? 10.827 -15.099 -5.966 1.00 95.25 418 THR A C 1
ATOM 3308 O O . THR A 1 418 ? 11.870 -15.503 -6.482 1.00 95.25 418 THR A O 1
ATOM 3311 N N . LEU A 1 419 ? 10.742 -13.877 -5.430 1.00 94.25 419 LEU A N 1
ATOM 3312 C CA . LEU A 1 419 ? 11.882 -12.957 -5.385 1.00 94.25 419 LEU A CA 1
ATOM 3313 C C . LEU A 1 419 ? 13.017 -13.493 -4.505 1.00 94.25 419 LEU A C 1
ATOM 3315 O O . LEU A 1 419 ? 14.183 -13.344 -4.867 1.00 94.25 419 LEU A O 1
ATOM 3319 N N . THR A 1 420 ? 12.696 -14.172 -3.400 1.00 94.62 420 THR A N 1
ATOM 3320 C CA . THR A 1 420 ? 13.698 -14.828 -2.545 1.00 94.62 420 THR A CA 1
ATOM 3321 C C . THR A 1 420 ? 14.487 -15.878 -3.327 1.00 94.62 420 THR A C 1
ATOM 3323 O O . THR A 1 420 ? 15.717 -15.846 -3.316 1.00 94.62 420 THR A O 1
ATOM 3326 N N . ALA A 1 421 ? 13.800 -16.747 -4.075 1.00 92.06 421 ALA A N 1
ATOM 3327 C CA . ALA A 1 421 ? 14.432 -17.758 -4.924 1.00 92.06 421 ALA A CA 1
ATOM 3328 C C . ALA A 1 421 ? 15.269 -17.158 -6.070 1.00 92.06 421 ALA A C 1
ATOM 3330 O O . ALA A 1 421 ? 16.278 -17.740 -6.467 1.00 92.06 421 ALA A O 1
ATOM 3331 N N . ARG A 1 422 ? 14.882 -15.991 -6.599 1.00 89.00 422 ARG A N 1
ATOM 3332 C CA . ARG A 1 422 ? 15.635 -15.293 -7.655 1.00 89.00 422 ARG A CA 1
ATOM 3333 C C . ARG A 1 422 ? 16.890 -14.595 -7.154 1.00 89.00 422 ARG A C 1
ATOM 3335 O O . ARG A 1 422 ? 17.887 -14.556 -7.869 1.00 89.00 422 ARG A O 1
ATOM 3342 N N . ILE A 1 423 ? 16.835 -14.029 -5.952 1.00 89.75 423 ILE A N 1
ATOM 3343 C CA . ILE A 1 423 ? 17.980 -13.363 -5.323 1.00 89.75 423 ILE A CA 1
ATOM 3344 C C . ILE A 1 423 ? 18.976 -14.402 -4.788 1.00 89.75 423 ILE A C 1
ATOM 3346 O O . ILE A 1 423 ? 20.183 -14.207 -4.918 1.00 89.75 423 ILE A O 1
ATOM 3350 N N . ASP A 1 424 ? 18.490 -15.514 -4.225 1.00 89.62 424 ASP A N 1
ATOM 3351 C CA . ASP A 1 424 ? 19.316 -16.633 -3.761 1.00 89.62 424 ASP A CA 1
ATOM 3352 C C . ASP A 1 424 ? 18.846 -17.967 -4.375 1.00 89.62 424 ASP A C 1
ATOM 3354 O O . ASP A 1 424 ? 17.984 -18.648 -3.807 1.00 89.62 424 ASP A O 1
ATOM 3358 N N . PRO A 1 425 ? 19.453 -18.400 -5.500 1.00 84.81 425 PRO A N 1
ATOM 3359 C CA . PRO A 1 425 ? 19.095 -19.647 -6.179 1.00 84.81 425 PRO A CA 1
ATOM 3360 C C . PRO A 1 425 ? 19.194 -20.911 -5.312 1.00 84.81 425 PRO A C 1
ATOM 3362 O O . PRO A 1 425 ? 18.594 -21.934 -5.646 1.00 84.81 425 PRO A O 1
ATOM 3365 N N . LYS A 1 426 ? 19.920 -20.874 -4.181 1.00 87.69 426 LYS A N 1
ATOM 3366 C CA . LYS A 1 426 ? 19.978 -22.000 -3.229 1.00 87.69 426 LYS A CA 1
ATOM 3367 C C . LYS A 1 426 ? 18.640 -22.247 -2.532 1.00 87.69 426 LYS A C 1
ATOM 3369 O O . LYS A 1 426 ? 18.430 -23.329 -1.997 1.00 87.69 426 LYS A O 1
ATOM 3374 N N . ARG A 1 427 ? 17.744 -21.259 -2.542 1.00 86.75 427 ARG A N 1
ATOM 3375 C CA . ARG A 1 427 ? 16.427 -21.290 -1.898 1.00 86.75 427 ARG A CA 1
ATOM 3376 C C . ARG A 1 427 ? 15.286 -21.533 -2.881 1.00 86.75 427 ARG A C 1
ATOM 3378 O O . ARG A 1 427 ? 14.137 -21.280 -2.537 1.00 86.75 427 ARG A O 1
ATOM 3385 N N . LYS A 1 428 ? 15.583 -22.031 -4.086 1.00 85.38 428 LYS A N 1
ATOM 3386 C CA . LYS A 1 428 ? 14.588 -22.308 -5.137 1.00 85.38 428 LYS A CA 1
ATOM 3387 C C . LYS A 1 428 ? 13.364 -23.093 -4.643 1.00 85.38 428 LYS A C 1
ATOM 3389 O O . LYS A 1 428 ? 12.251 -22.795 -5.055 1.00 85.38 428 LYS A O 1
ATOM 3394 N N . ASP A 1 429 ? 13.552 -24.011 -3.694 1.00 85.38 429 ASP A N 1
ATOM 3395 C CA . ASP A 1 429 ? 12.473 -24.848 -3.161 1.00 85.38 429 ASP A CA 1
ATOM 3396 C C . ASP A 1 429 ? 11.388 -24.022 -2.437 1.00 85.38 429 ASP A C 1
ATOM 3398 O O . ASP A 1 429 ? 10.229 -24.435 -2.390 1.00 85.38 429 ASP A O 1
ATOM 3402 N N . GLN A 1 430 ? 11.723 -22.821 -1.939 1.00 82.00 430 GLN A N 1
ATOM 3403 C CA . GLN A 1 430 ? 10.771 -21.901 -1.302 1.00 82.00 430 GLN A CA 1
ATOM 3404 C C . GLN A 1 430 ? 9.738 -21.331 -2.288 1.00 82.00 430 GLN A C 1
ATOM 3406 O O . GLN A 1 430 ? 8.660 -20.928 -1.856 1.00 82.00 430 GLN A O 1
ATOM 3411 N N . ALA A 1 431 ? 10.028 -21.321 -3.596 1.00 88.31 431 ALA A N 1
ATOM 3412 C CA . ALA A 1 431 ? 9.112 -20.830 -4.626 1.00 88.31 431 ALA A CA 1
ATOM 3413 C C . ALA A 1 431 ? 8.106 -21.890 -5.113 1.00 88.31 431 ALA A C 1
ATOM 3415 O O . ALA A 1 431 ? 7.177 -21.547 -5.835 1.00 88.31 431 ALA A O 1
ATOM 3416 N N . THR A 1 432 ? 8.224 -23.154 -4.690 1.00 91.06 432 THR A N 1
ATOM 3417 C CA . THR A 1 432 ? 7.371 -24.255 -5.182 1.00 91.06 432 THR A CA 1
ATOM 3418 C C . THR A 1 432 ? 5.877 -23.977 -4.999 1.00 91.06 432 THR A C 1
ATOM 3420 O O . THR A 1 432 ? 5.075 -24.213 -5.899 1.00 91.06 432 THR A O 1
ATOM 3423 N N . GLU A 1 433 ? 5.478 -23.470 -3.830 1.00 91.56 433 GLU A N 1
ATOM 3424 C CA . GLU A 1 433 ? 4.066 -23.169 -3.565 1.00 91.56 433 GLU A CA 1
ATOM 3425 C C 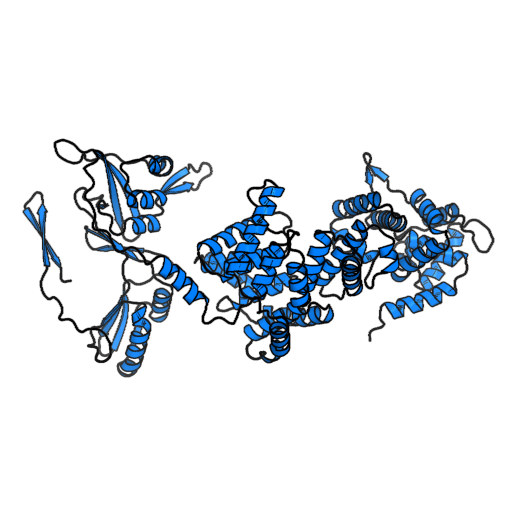. GLU A 1 433 ? 3.595 -21.919 -4.322 1.00 91.56 433 GLU A C 1
ATOM 3427 O O . GLU A 1 433 ? 2.462 -21.869 -4.793 1.00 91.56 433 GLU A O 1
ATOM 3432 N N . ALA A 1 434 ? 4.492 -20.948 -4.526 1.00 94.00 434 ALA A N 1
ATOM 3433 C CA . ALA A 1 434 ? 4.220 -19.778 -5.354 1.00 94.00 434 ALA A CA 1
ATOM 3434 C C . ALA A 1 434 ? 3.974 -20.170 -6.819 1.00 94.00 434 ALA A C 1
ATOM 3436 O O . ALA A 1 434 ? 3.018 -19.703 -7.430 1.00 94.00 434 ALA A O 1
ATOM 3437 N N . GLU A 1 435 ? 4.787 -21.075 -7.369 1.00 93.19 435 GLU A N 1
ATOM 3438 C CA . GLU A 1 435 ? 4.626 -21.590 -8.732 1.00 93.19 435 GLU A CA 1
ATOM 3439 C C . GLU A 1 435 ? 3.287 -22.309 -8.918 1.00 93.19 435 GLU A C 1
ATOM 3441 O O . GLU A 1 435 ? 2.617 -22.090 -9.930 1.00 93.19 435 GLU A O 1
ATOM 3446 N N . LYS A 1 436 ? 2.859 -23.117 -7.938 1.00 94.75 436 LYS A N 1
ATOM 3447 C CA . LYS A 1 436 ? 1.531 -23.747 -7.964 1.00 94.75 436 LYS A CA 1
ATOM 3448 C C . LYS A 1 436 ? 0.421 -22.708 -7.962 1.00 94.75 436 LYS A C 1
ATOM 3450 O O . LYS A 1 436 ? -0.483 -22.824 -8.784 1.00 94.75 436 LYS A O 1
ATOM 3455 N N . LEU A 1 437 ? 0.500 -21.701 -7.086 1.00 95.38 437 LEU A N 1
ATOM 3456 C CA . LEU A 1 437 ? -0.481 -20.617 -7.038 1.00 95.38 437 LEU A CA 1
ATOM 3457 C C . LEU A 1 437 ? -0.559 -19.922 -8.399 1.00 95.38 437 LEU A C 1
ATOM 3459 O O . LEU A 1 437 ? -1.635 -19.858 -8.988 1.00 95.38 437 LEU A O 1
ATOM 3463 N N . PHE A 1 438 ? 0.579 -19.499 -8.955 1.00 95.25 438 PHE A N 1
ATOM 3464 C CA . PHE A 1 438 ? 0.629 -18.811 -10.244 1.00 95.25 438 PHE A CA 1
ATOM 3465 C C . PHE A 1 438 ? 0.050 -19.648 -11.389 1.00 95.25 438 PHE A C 1
ATOM 3467 O O . PHE A 1 438 ? -0.777 -19.153 -12.154 1.00 95.25 438 PHE A O 1
ATOM 3474 N N . GLN A 1 439 ? 0.403 -20.934 -11.473 1.00 93.94 439 GLN A N 1
ATOM 3475 C CA . GLN A 1 439 ? -0.168 -21.853 -12.463 1.00 93.94 439 GLN A CA 1
ATOM 3476 C C . GLN A 1 439 ? -1.675 -22.046 -12.261 1.00 93.94 439 GLN A C 1
ATOM 3478 O O . GLN A 1 439 ? -2.446 -22.012 -13.223 1.00 93.94 439 GLN A O 1
ATOM 3483 N N . SER A 1 440 ? -2.103 -22.237 -11.011 1.00 95.12 440 SER A N 1
ATOM 3484 C CA . SER A 1 440 ? -3.504 -22.461 -10.661 1.00 95.12 440 SER A CA 1
ATOM 3485 C C . SER A 1 440 ? -4.376 -21.237 -10.893 1.00 95.12 440 SER A C 1
ATOM 3487 O O . SER A 1 440 ? -5.548 -21.408 -11.181 1.00 95.12 440 SER A O 1
ATOM 3489 N N . GLU A 1 441 ? -3.814 -20.032 -10.855 1.00 95.88 441 GLU A N 1
ATOM 3490 C CA . GLU A 1 441 ? -4.529 -18.779 -11.100 1.00 95.88 441 GLU A CA 1
ATOM 3491 C C . GLU A 1 441 ? -4.345 -18.265 -12.535 1.00 95.88 441 GLU A C 1
ATOM 3493 O O . GLU A 1 441 ? -5.088 -17.396 -12.978 1.00 95.88 441 GLU A O 1
ATOM 3498 N N . GLY A 1 442 ? -3.431 -18.861 -13.311 1.00 92.31 442 GLY A N 1
ATOM 3499 C CA . GLY A 1 442 ? -3.144 -18.455 -14.690 1.00 92.31 442 GLY A CA 1
ATOM 3500 C C . GLY A 1 442 ? -2.348 -17.152 -14.792 1.00 92.31 442 GLY A C 1
ATOM 3501 O O . GLY A 1 442 ? -2.456 -16.455 -15.796 1.00 92.31 442 GLY A O 1
ATOM 3502 N N . ILE A 1 443 ? -1.559 -16.829 -13.767 1.00 94.44 443 ILE A N 1
ATOM 3503 C CA . ILE A 1 443 ? -0.751 -15.608 -13.687 1.00 94.44 443 ILE A CA 1
ATOM 3504 C C . ILE A 1 443 ? 0.750 -15.910 -13.721 1.00 94.44 443 ILE A C 1
ATOM 3506 O O . ILE A 1 443 ? 1.192 -17.057 -13.648 1.00 94.44 443 ILE A O 1
ATOM 3510 N N . VAL A 1 444 ? 1.550 -14.856 -13.819 1.00 92.81 444 VAL A N 1
ATOM 3511 C CA . VAL A 1 444 ? 3.006 -14.861 -13.715 1.00 92.81 444 VAL A CA 1
ATOM 3512 C C . VAL A 1 444 ? 3.452 -13.912 -12.607 1.00 92.81 444 VAL A C 1
ATOM 3514 O O . VAL A 1 444 ? 2.763 -12.947 -12.281 1.00 92.81 444 VAL A O 1
ATOM 3517 N N . SER A 1 445 ? 4.643 -14.157 -12.058 1.00 93.75 445 SER A N 1
ATOM 3518 C CA . SER A 1 445 ? 5.252 -13.227 -11.105 1.00 93.75 445 SER A CA 1
ATOM 3519 C C . SER A 1 445 ? 5.493 -11.854 -11.741 1.00 93.75 445 SER A C 1
ATOM 3521 O O . SER A 1 445 ? 5.903 -11.755 -12.904 1.00 93.75 445 SER A O 1
ATOM 3523 N N . ILE A 1 446 ? 5.358 -10.786 -10.952 1.00 92.38 446 ILE A N 1
ATOM 3524 C CA . ILE A 1 446 ? 5.704 -9.412 -11.362 1.00 92.38 446 ILE A CA 1
ATOM 3525 C C . ILE A 1 446 ? 7.170 -9.244 -11.752 1.00 92.38 446 ILE A C 1
ATOM 3527 O O . ILE A 1 446 ? 7.508 -8.339 -12.517 1.00 92.38 446 ILE A O 1
ATOM 3531 N N . SER A 1 447 ? 8.033 -10.147 -11.286 1.00 85.56 447 SER A N 1
ATOM 3532 C CA . SER A 1 447 ? 9.426 -10.242 -11.718 1.00 85.56 447 SER A CA 1
ATOM 3533 C C . SER A 1 447 ? 9.593 -10.764 -13.155 1.00 85.56 447 SER A C 1
ATOM 3535 O O . SER A 1 447 ? 10.717 -10.885 -13.641 1.00 85.56 447 SER A O 1
ATOM 3537 N N . GLY A 1 448 ? 8.489 -11.033 -13.858 1.00 72.31 448 GLY A N 1
ATOM 3538 C CA . GLY A 1 448 ? 8.437 -11.538 -15.227 1.00 72.31 448 GLY A CA 1
ATOM 3539 C C . GLY A 1 448 ? 8.609 -13.052 -15.283 1.00 72.31 448 GLY A C 1
ATOM 3540 O O . GLY A 1 448 ? 8.806 -13.707 -14.267 1.00 72.31 448 GLY A O 1
ATOM 3541 N N . ARG A 1 449 ? 8.589 -13.640 -16.476 1.00 57.00 449 ARG A N 1
ATOM 3542 C CA . ARG A 1 449 ? 9.196 -14.963 -16.698 1.00 57.00 449 ARG A CA 1
ATOM 3543 C C . ARG A 1 449 ? 10.701 -14.693 -16.744 1.00 57.00 449 ARG A C 1
ATOM 3545 O O . ARG A 1 449 ? 11.080 -13.795 -17.483 1.00 57.00 449 ARG A O 1
ATOM 3552 N N . GLY A 1 450 ? 11.510 -15.319 -15.883 1.00 44.69 450 GLY A N 1
ATOM 3553 C CA . GLY A 1 450 ? 12.922 -14.956 -15.655 1.00 44.69 450 GLY A CA 1
ATOM 3554 C C . GLY A 1 450 ? 13.673 -14.482 -16.911 1.00 44.69 450 GLY A C 1
ATOM 3555 O O . GLY A 1 450 ? 13.499 -15.052 -17.983 1.00 44.69 450 GLY A O 1
ATOM 3556 N N . GLU A 1 451 ? 14.469 -13.415 -16.783 1.00 34.28 451 GLU A N 1
ATOM 3557 C CA . GLU A 1 451 ? 15.180 -12.767 -17.893 1.00 34.28 451 GLU A CA 1
ATOM 3558 C C . GLU A 1 451 ? 15.982 -13.761 -18.755 1.00 34.28 451 GLU A C 1
ATOM 3560 O O . GLU A 1 451 ? 17.107 -14.130 -18.428 1.00 34.28 451 GLU A O 1
ATOM 3565 N N . SER A 1 452 ? 15.411 -14.166 -19.889 1.00 36.09 452 SER A N 1
ATOM 3566 C CA . SER A 1 452 ? 16.107 -14.453 -21.152 1.00 36.09 452 SER A CA 1
ATOM 3567 C C . SER A 1 452 ? 15.095 -14.894 -22.205 1.00 36.09 452 SER A C 1
ATOM 3569 O O . SER A 1 452 ? 14.860 -16.086 -22.347 1.00 36.09 452 SER A O 1
ATOM 3571 N N . ALA A 1 453 ? 14.483 -13.943 -22.919 1.00 33.81 453 ALA A N 1
ATOM 3572 C CA . ALA A 1 453 ? 14.126 -14.093 -24.342 1.00 33.81 453 ALA A CA 1
ATOM 3573 C C . ALA A 1 453 ? 13.333 -12.891 -24.882 1.00 33.81 453 ALA A C 1
ATOM 3575 O O . ALA A 1 453 ? 13.611 -12.441 -25.984 1.00 33.81 453 ALA A O 1
ATOM 3576 N N . ASP A 1 454 ? 12.414 -12.298 -24.118 1.00 42.59 454 ASP A N 1
ATOM 3577 C CA . ASP A 1 454 ? 11.326 -11.571 -24.801 1.00 42.59 454 ASP A CA 1
ATOM 3578 C C . ASP A 1 454 ? 11.510 -10.050 -24.944 1.00 42.59 454 ASP A C 1
ATOM 3580 O O . ASP A 1 454 ? 10.805 -9.422 -25.735 1.00 42.59 454 ASP A O 1
ATOM 3584 N N . ASN A 1 455 ? 12.454 -9.428 -24.225 1.00 42.84 455 ASN A N 1
ATOM 3585 C CA . ASN A 1 455 ? 12.630 -7.966 -24.280 1.00 42.84 455 ASN A CA 1
ATOM 3586 C C . ASN A 1 455 ? 13.521 -7.491 -25.432 1.00 42.84 455 ASN A C 1
ATOM 3588 O O . ASN A 1 455 ? 13.295 -6.408 -25.982 1.00 42.84 455 ASN A O 1
ATOM 3592 N N . TRP A 1 456 ? 14.506 -8.296 -25.840 1.00 42.03 456 TRP A N 1
ATOM 3593 C CA . TRP A 1 456 ? 15.286 -7.969 -27.032 1.00 42.03 456 TRP A CA 1
ATOM 3594 C C . TRP A 1 456 ? 14.457 -8.228 -28.290 1.00 42.03 456 TRP A C 1
ATOM 3596 O O . TRP A 1 456 ? 14.480 -7.392 -29.179 1.00 42.03 456 TRP A O 1
ATOM 3606 N N . GLU A 1 457 ? 13.653 -9.298 -28.335 1.00 36.53 457 GLU A N 1
ATOM 3607 C CA . GLU A 1 457 ? 12.838 -9.648 -29.505 1.00 36.53 457 GLU A CA 1
ATOM 3608 C C . GLU A 1 457 ? 11.735 -8.608 -29.783 1.00 36.53 457 GLU A C 1
ATOM 3610 O O . GLU A 1 457 ? 11.490 -8.257 -30.937 1.00 36.53 457 GLU A O 1
ATOM 3615 N N . ARG A 1 458 ? 11.124 -8.020 -28.740 1.00 43.56 458 ARG A N 1
ATOM 3616 C CA . ARG A 1 458 ? 10.172 -6.898 -28.884 1.00 43.56 458 ARG A CA 1
ATOM 3617 C C . ARG A 1 458 ? 10.846 -5.596 -29.319 1.00 43.56 458 ARG A C 1
ATOM 3619 O O . ARG A 1 458 ? 10.345 -4.926 -30.221 1.00 43.56 458 ARG A O 1
ATOM 3626 N N . SER A 1 459 ? 12.008 -5.274 -28.745 1.00 38.66 459 SER A N 1
ATOM 3627 C CA . SER A 1 459 ? 12.822 -4.122 -29.170 1.00 38.66 459 SER A CA 1
ATOM 3628 C C . SER A 1 459 ? 13.320 -4.287 -30.614 1.00 38.66 459 SER A C 1
ATOM 3630 O O . SER A 1 459 ? 13.366 -3.316 -31.367 1.00 38.66 459 SER A O 1
ATOM 3632 N N . LEU A 1 460 ? 13.613 -5.526 -31.031 1.00 36.41 460 LEU A N 1
ATOM 3633 C CA . LEU A 1 460 ? 13.990 -5.882 -32.397 1.00 36.41 460 LEU A CA 1
ATOM 3634 C C . LEU A 1 460 ? 12.796 -5.787 -33.357 1.00 36.41 460 LEU A C 1
ATOM 3636 O O . LEU A 1 460 ? 12.956 -5.257 -34.446 1.00 36.41 460 LEU A O 1
ATOM 3640 N N . ARG A 1 461 ? 11.586 -6.215 -32.963 1.00 39.22 461 ARG A N 1
ATOM 3641 C CA . ARG A 1 461 ? 10.360 -6.046 -33.772 1.00 39.22 461 ARG A CA 1
ATOM 3642 C C . ARG A 1 461 ? 9.968 -4.573 -33.941 1.00 39.22 461 ARG A C 1
ATOM 3644 O O . ARG A 1 461 ? 9.561 -4.184 -35.033 1.00 39.22 461 ARG A O 1
ATOM 3651 N N . ALA A 1 462 ? 10.165 -3.737 -32.918 1.00 37.00 462 ALA A N 1
ATOM 3652 C CA . ALA A 1 462 ? 9.999 -2.285 -33.028 1.00 37.00 462 ALA A CA 1
ATOM 3653 C C . ALA A 1 462 ? 11.038 -1.666 -33.989 1.00 37.00 462 ALA A C 1
ATOM 3655 O O . ALA A 1 462 ? 10.679 -0.856 -34.843 1.00 37.00 462 ALA A O 1
ATOM 3656 N N . LEU A 1 463 ? 12.297 -2.123 -33.934 1.00 34.19 463 LEU A N 1
ATOM 3657 C CA . LEU A 1 463 ? 13.350 -1.778 -34.904 1.00 34.19 463 LEU A CA 1
ATOM 3658 C C . LEU A 1 463 ? 13.029 -2.261 -36.331 1.00 34.19 463 LEU A C 1
ATOM 3660 O O . LEU A 1 463 ? 13.256 -1.528 -37.290 1.00 34.19 463 LEU A O 1
ATOM 3664 N N . MET A 1 464 ? 12.441 -3.450 -36.491 1.00 34.28 464 MET A N 1
ATOM 3665 C CA . MET A 1 464 ? 12.021 -3.993 -37.791 1.00 34.28 464 MET A CA 1
ATOM 3666 C C . MET A 1 464 ? 10.819 -3.240 -38.380 1.00 34.28 464 MET A C 1
ATOM 3668 O O . MET A 1 464 ? 10.717 -3.132 -39.597 1.00 34.28 464 MET A O 1
ATOM 3672 N N . SER A 1 465 ? 9.951 -2.651 -37.547 1.00 33.50 465 SER A N 1
ATOM 3673 C CA . SER A 1 465 ? 8.856 -1.776 -38.002 1.00 33.50 465 SER A CA 1
ATOM 3674 C C . SER A 1 465 ? 9.322 -0.389 -38.482 1.00 33.50 465 SER A C 1
ATOM 3676 O O . SER A 1 465 ? 8.596 0.289 -39.205 1.00 33.50 465 SER A O 1
ATOM 3678 N N . LEU A 1 466 ? 10.552 0.010 -38.132 1.00 35.59 466 LEU A N 1
ATOM 3679 C CA . LEU A 1 466 ? 11.223 1.228 -38.613 1.00 35.59 466 LEU A CA 1
ATOM 3680 C C . LEU A 1 466 ? 12.073 0.975 -39.875 1.00 35.59 466 LEU A C 1
ATOM 3682 O O . LEU A 1 466 ? 12.474 1.917 -40.558 1.00 35.59 466 LEU A O 1
ATOM 3686 N N . GLY A 1 467 ? 12.331 -0.292 -40.211 1.00 28.48 467 GLY A N 1
ATOM 3687 C CA . GLY A 1 467 ? 13.137 -0.728 -41.352 1.00 28.48 467 GLY A CA 1
ATOM 3688 C C . GLY A 1 467 ? 12.317 -0.878 -42.630 1.00 28.48 467 GLY A C 1
ATOM 3689 O O . GLY A 1 467 ? 12.151 -1.981 -43.139 1.00 28.48 467 GLY A O 1
ATOM 3690 N N . GLY A 1 468 ? 11.781 0.225 -43.149 1.00 30.64 468 GLY A N 1
ATOM 3691 C CA . GLY A 1 468 ? 10.907 0.191 -44.320 1.00 30.64 468 GLY A CA 1
ATOM 3692 C C . GLY A 1 468 ? 10.893 1.487 -45.112 1.00 30.64 468 GLY A C 1
ATOM 3693 O O . GLY A 1 468 ? 9.825 2.021 -45.382 1.00 30.64 468 GLY A O 1
ATOM 3694 N N . SER A 1 469 ? 12.058 2.019 -45.479 1.00 25.97 469 SER A N 1
ATOM 3695 C CA . SER A 1 469 ? 12.181 3.000 -46.564 1.00 25.97 469 SER A CA 1
ATOM 3696 C C . SER A 1 469 ? 13.601 2.964 -47.119 1.00 25.97 469 SER A C 1
ATOM 3698 O O . SER A 1 469 ? 14.539 3.458 -46.501 1.00 25.97 469 SER A O 1
ATOM 3700 N N . ALA A 1 470 ? 13.754 2.345 -48.289 1.00 28.70 470 ALA A N 1
ATOM 3701 C CA . ALA A 1 470 ? 14.954 2.476 -49.105 1.00 28.70 470 ALA A CA 1
ATOM 3702 C C . ALA A 1 470 ? 15.196 3.961 -49.447 1.00 28.70 470 ALA A C 1
ATOM 3704 O O . ALA A 1 470 ? 14.227 4.718 -49.576 1.00 28.70 470 ALA A O 1
ATOM 3705 N N . PRO A 1 471 ? 16.456 4.395 -49.620 1.00 29.48 471 PRO A N 1
ATOM 3706 C CA . PRO A 1 471 ? 16.758 5.774 -49.966 1.00 29.48 471 PRO A CA 1
ATOM 3707 C C . PRO A 1 471 ? 16.174 6.090 -51.345 1.00 29.48 471 PRO A C 1
ATOM 3709 O O . PRO A 1 471 ? 16.615 5.567 -52.369 1.00 29.48 471 PRO A O 1
ATOM 3712 N N . ALA A 1 472 ? 15.159 6.951 -51.372 1.00 27.53 472 ALA A N 1
ATOM 3713 C CA . ALA A 1 472 ? 14.706 7.561 -52.607 1.00 27.53 472 ALA A CA 1
ATOM 3714 C C . ALA A 1 472 ? 15.806 8.511 -53.093 1.00 27.53 472 ALA A C 1
ATOM 3716 O O . ALA A 1 472 ? 16.180 9.458 -52.401 1.00 27.53 472 ALA A O 1
ATOM 3717 N N . SER A 1 473 ? 16.310 8.235 -54.294 1.00 31.77 473 SER A N 1
ATOM 3718 C CA . SER A 1 473 ? 17.156 9.122 -55.086 1.00 31.77 473 SER A CA 1
ATOM 3719 C C . SER A 1 473 ? 16.671 10.570 -54.978 1.00 31.77 473 SER A C 1
ATOM 3721 O O . SER A 1 473 ? 15.519 10.868 -55.318 1.00 31.77 473 SER A O 1
ATOM 3723 N N . GLY A 1 474 ? 17.548 11.450 -54.493 1.00 32.31 474 GLY A N 1
ATOM 3724 C CA . GLY A 1 474 ? 17.269 12.870 -54.337 1.00 32.31 474 GLY A CA 1
ATOM 3725 C C . GLY A 1 474 ? 16.781 13.482 -55.646 1.00 32.31 474 GLY A C 1
ATOM 3726 O O . GLY A 1 474 ? 17.481 13.464 -56.656 1.00 32.31 474 GLY A O 1
ATOM 3727 N N . LYS A 1 475 ? 15.566 14.033 -55.623 1.00 29.94 475 LYS A N 1
ATOM 3728 C CA . LYS A 1 475 ? 15.137 15.009 -56.622 1.00 29.94 475 LYS A CA 1
ATOM 3729 C C . LYS A 1 475 ? 15.779 16.346 -56.274 1.00 29.94 475 LYS A C 1
ATOM 3731 O O . LYS A 1 475 ? 15.595 16.839 -55.162 1.00 29.94 475 LYS A O 1
ATOM 3736 N N . GLU A 1 476 ? 16.491 16.927 -57.234 1.00 33.59 476 GLU A N 1
ATOM 3737 C CA . GLU A 1 476 ? 16.888 18.333 -57.208 1.00 33.59 476 GLU A CA 1
ATOM 3738 C C . GLU A 1 476 ? 15.661 19.210 -56.928 1.00 33.59 476 GLU A C 1
ATOM 3740 O O . GLU A 1 476 ? 14.684 19.221 -57.681 1.00 33.59 476 GLU A O 1
ATOM 3745 N N . VAL A 1 477 ? 15.711 19.942 -55.817 1.00 36.62 477 VAL A N 1
ATOM 3746 C CA . VAL A 1 477 ? 14.767 21.015 -55.510 1.00 36.62 477 VAL A CA 1
ATOM 3747 C C . VAL A 1 477 ? 15.356 22.311 -56.062 1.00 36.62 477 VAL A C 1
ATOM 3749 O O . VAL A 1 477 ? 16.521 22.621 -55.823 1.00 36.62 477 VAL A O 1
ATOM 3752 N N . ALA A 1 478 ? 14.541 23.059 -56.808 1.00 38.00 478 ALA A N 1
ATOM 3753 C CA . ALA A 1 478 ? 14.894 24.342 -57.412 1.00 38.00 478 ALA A CA 1
ATOM 3754 C C . ALA A 1 478 ? 15.546 25.324 -56.406 1.00 38.00 478 ALA A C 1
ATOM 3756 O O . ALA A 1 478 ? 15.182 25.326 -55.225 1.00 38.00 478 ALA A O 1
ATOM 3757 N N . PRO A 1 479 ? 16.477 26.190 -56.854 1.00 42.03 479 PRO A N 1
ATOM 3758 C CA . PRO A 1 479 ? 17.268 27.036 -55.967 1.00 42.03 479 PRO A CA 1
ATOM 3759 C C . PRO A 1 479 ? 16.381 28.067 -55.259 1.00 42.03 479 PRO A C 1
ATOM 3761 O O . PRO A 1 479 ? 15.837 28.983 -55.878 1.00 42.03 479 PRO A O 1
ATOM 3764 N N . LYS A 1 480 ? 16.236 27.930 -53.937 1.00 56.22 480 LYS A N 1
ATOM 3765 C CA . LYS A 1 480 ? 15.677 28.989 -53.091 1.00 56.22 480 LYS A CA 1
ATOM 3766 C C . LYS A 1 480 ? 16.746 30.054 -52.861 1.00 56.22 480 LYS A C 1
ATOM 3768 O O . LYS A 1 480 ? 17.893 29.743 -52.561 1.00 56.22 480 LYS A O 1
ATOM 3773 N N . ALA A 1 481 ? 16.345 31.321 -52.934 1.00 72.94 481 ALA A N 1
ATOM 3774 C CA . ALA A 1 481 ? 17.238 32.479 -52.852 1.00 72.94 481 ALA A CA 1
ATOM 3775 C C . ALA A 1 481 ? 17.951 32.663 -51.491 1.00 72.94 481 ALA A C 1
ATOM 3777 O O . ALA A 1 481 ? 18.721 33.611 -51.336 1.00 72.94 481 ALA A O 1
ATOM 3778 N N . THR A 1 482 ? 17.690 31.808 -50.495 1.00 83.75 482 THR A N 1
ATOM 3779 C CA . THR A 1 482 ? 18.315 31.823 -49.162 1.00 83.75 482 THR A CA 1
ATOM 3780 C C . THR A 1 482 ? 18.590 30.387 -48.704 1.00 83.75 482 THR A C 1
ATOM 3782 O O . THR A 1 482 ? 17.754 29.516 -48.935 1.00 83.75 482 THR A O 1
ATOM 3785 N N . ARG A 1 483 ? 19.735 30.149 -48.051 1.00 88.94 483 ARG A N 1
ATOM 3786 C CA . ARG A 1 483 ? 20.107 28.884 -47.391 1.00 88.94 483 ARG A CA 1
ATOM 3787 C C . ARG A 1 483 ? 20.720 29.149 -46.016 1.00 88.94 483 ARG A C 1
ATOM 3789 O O . ARG A 1 483 ? 21.207 30.254 -45.770 1.00 88.94 483 ARG A O 1
ATOM 3796 N N . ILE A 1 484 ? 20.757 28.131 -45.163 1.00 91.81 484 ILE A N 1
ATOM 3797 C CA . ILE A 1 484 ? 21.585 28.124 -43.953 1.00 91.81 484 ILE A CA 1
ATOM 3798 C C . ILE A 1 484 ? 22.809 27.235 -44.185 1.00 91.81 484 ILE A C 1
ATOM 3800 O O . ILE A 1 484 ? 22.724 26.237 -44.898 1.00 91.81 484 ILE A O 1
ATOM 3804 N N . ILE A 1 485 ? 23.949 27.621 -43.624 1.00 92.50 485 ILE A N 1
ATOM 3805 C CA . ILE A 1 485 ? 25.149 26.787 -43.550 1.00 92.50 485 ILE A CA 1
ATOM 3806 C C . ILE A 1 485 ? 25.615 26.706 -42.096 1.00 92.50 485 ILE A C 1
ATOM 3808 O O . ILE A 1 485 ? 25.373 27.625 -41.307 1.00 92.50 485 ILE A O 1
ATOM 3812 N N . TRP A 1 486 ? 26.294 25.617 -41.755 1.00 93.88 486 TRP A N 1
ATOM 3813 C CA . TRP A 1 486 ? 26.771 25.340 -40.404 1.00 93.88 486 TRP A CA 1
ATOM 3814 C C . TRP A 1 486 ? 28.289 25.457 -40.367 1.00 93.88 486 TRP A C 1
ATOM 3816 O O . TRP A 1 486 ? 28.989 24.616 -40.926 1.00 93.88 486 TRP A O 1
ATOM 3826 N N . MET A 1 487 ? 28.801 26.507 -39.732 1.00 90.81 487 MET A N 1
ATOM 3827 C CA . MET A 1 487 ? 30.237 26.677 -39.542 1.00 90.81 487 MET A CA 1
ATOM 3828 C C . MET A 1 487 ? 30.654 25.941 -38.273 1.00 90.81 487 MET A C 1
ATOM 3830 O O . MET A 1 487 ? 30.135 26.233 -37.193 1.00 90.81 487 MET A O 1
ATOM 3834 N N . LEU A 1 488 ? 31.583 24.999 -38.405 1.00 91.56 488 LEU A N 1
ATOM 3835 C CA . LEU A 1 488 ? 32.171 24.276 -37.285 1.00 91.56 488 LEU A CA 1
ATOM 3836 C C . LEU A 1 488 ? 33.580 24.779 -37.010 1.00 91.56 488 LEU A C 1
ATOM 3838 O O . LEU A 1 488 ? 34.378 24.983 -37.926 1.00 91.56 488 LEU A O 1
ATOM 3842 N N . SER A 1 489 ? 33.899 24.943 -35.733 1.00 85.88 489 SER A N 1
ATOM 3843 C CA . SER A 1 489 ? 35.269 25.149 -35.269 1.00 85.88 489 SER A CA 1
ATOM 3844 C C . SER A 1 489 ? 35.480 24.501 -33.911 1.00 85.88 489 SER A C 1
ATOM 3846 O O . SER A 1 489 ? 34.526 24.078 -33.261 1.00 85.88 489 SER A O 1
ATOM 3848 N N . GLY A 1 490 ? 36.733 24.401 -33.482 1.00 84.69 490 GLY A N 1
ATOM 3849 C CA . GLY A 1 490 ? 37.080 23.865 -32.174 1.00 84.69 490 GLY A CA 1
ATOM 3850 C C . GLY A 1 490 ? 38.201 22.844 -32.256 1.00 84.69 490 GLY A C 1
ATOM 3851 O O . GLY A 1 490 ? 39.059 22.904 -33.135 1.00 84.69 490 GLY A O 1
ATOM 3852 N N . ASN A 1 491 ? 38.213 21.929 -31.297 1.00 80.62 491 ASN A N 1
ATOM 3853 C CA . ASN A 1 491 ? 39.220 20.885 -31.151 1.00 80.62 491 ASN A CA 1
ATOM 3854 C C . ASN A 1 491 ? 38.577 19.613 -30.567 1.00 80.62 491 ASN A C 1
ATOM 3856 O O . ASN A 1 491 ? 37.359 19.464 -30.578 1.00 80.62 491 ASN A O 1
ATOM 3860 N N . GLU A 1 492 ? 39.378 18.670 -30.072 1.00 77.69 492 GLU A N 1
ATOM 3861 C CA . GLU A 1 492 ? 38.857 17.424 -29.486 1.00 77.69 492 GLU A CA 1
ATOM 3862 C C . GLU A 1 492 ? 38.079 17.637 -28.171 1.00 77.69 492 GLU A C 1
ATOM 3864 O O . GLU A 1 492 ? 37.294 16.782 -27.770 1.00 77.69 492 GLU A O 1
ATOM 3869 N N . SER A 1 493 ? 38.279 18.769 -27.486 1.00 74.62 493 SER A N 1
ATOM 3870 C CA . SER A 1 493 ? 37.643 19.078 -26.196 1.00 74.62 493 SER A CA 1
ATOM 3871 C C . SER A 1 493 ? 36.343 19.871 -26.323 1.00 74.62 493 SER A C 1
ATOM 3873 O O . SER A 1 493 ? 35.505 19.806 -25.427 1.00 74.62 493 SER A O 1
ATOM 3875 N N . TYR A 1 494 ? 36.160 20.630 -27.404 1.00 82.00 494 TYR A N 1
ATOM 3876 C CA . TYR A 1 494 ? 34.924 21.365 -27.667 1.00 82.00 494 TYR A CA 1
ATOM 3877 C C . TYR A 1 494 ? 34.714 21.578 -29.166 1.00 82.00 494 TYR A C 1
ATOM 3879 O O . TYR A 1 494 ? 35.672 21.777 -29.913 1.00 82.00 494 TYR A O 1
ATOM 3887 N N . VAL A 1 495 ? 33.448 21.595 -29.585 1.00 89.81 495 VAL A N 1
ATOM 3888 C CA . VAL A 1 495 ? 33.037 21.961 -30.943 1.00 89.81 495 VAL A CA 1
ATOM 3889 C C . VAL A 1 495 ? 32.032 23.100 -30.842 1.00 89.81 495 VAL A C 1
ATOM 3891 O O . VAL A 1 495 ? 31.001 22.968 -30.179 1.00 89.81 495 VAL A O 1
ATOM 3894 N N . ASP A 1 496 ? 32.360 24.218 -31.477 1.00 89.56 496 ASP A N 1
ATOM 3895 C CA . ASP A 1 496 ? 31.479 25.368 -31.622 1.00 89.56 496 ASP A CA 1
ATOM 3896 C C . ASP A 1 496 ? 30.704 25.279 -32.939 1.00 89.56 496 ASP A C 1
ATOM 3898 O O . ASP A 1 496 ? 31.241 24.862 -33.971 1.00 89.56 496 ASP A O 1
ATOM 3902 N N . ILE A 1 497 ? 29.429 25.658 -32.881 1.00 94.31 497 ILE A N 1
ATOM 3903 C CA . ILE A 1 497 ? 28.483 25.561 -33.992 1.00 94.31 497 ILE A CA 1
ATOM 3904 C C . ILE A 1 497 ? 27.909 26.948 -34.253 1.00 94.31 497 ILE A C 1
ATOM 3906 O O . ILE A 1 497 ? 27.107 27.464 -33.469 1.00 94.31 497 ILE A O 1
ATOM 3910 N N . GLN A 1 498 ? 28.245 27.512 -35.410 1.00 92.12 498 GLN A N 1
ATOM 3911 C CA . GLN A 1 498 ? 27.783 28.831 -35.816 1.00 92.12 498 GLN A CA 1
ATOM 3912 C C . GLN A 1 498 ? 26.922 28.745 -37.087 1.00 92.12 498 GLN A C 1
ATOM 3914 O O . GLN A 1 498 ? 27.432 28.458 -38.172 1.00 92.12 498 GLN A O 1
ATOM 3919 N N . PRO A 1 499 ? 25.610 29.022 -36.996 1.00 93.56 499 PRO A N 1
ATOM 3920 C CA . PRO A 1 499 ? 24.744 29.054 -38.166 1.00 93.56 499 PRO A CA 1
ATOM 3921 C C . PRO A 1 499 ? 24.885 30.372 -38.934 1.00 93.56 499 PRO A C 1
ATOM 3923 O O . PRO A 1 499 ? 24.741 31.461 -38.366 1.00 93.56 499 PRO A O 1
ATOM 3926 N N . ILE A 1 500 ? 25.097 30.277 -40.246 1.00 91.50 500 ILE A N 1
ATOM 3927 C CA . ILE A 1 500 ? 25.202 31.418 -41.160 1.00 91.50 500 ILE A CA 1
ATOM 3928 C C . ILE A 1 500 ? 24.097 31.339 -42.208 1.00 91.50 500 ILE A C 1
ATOM 3930 O O . ILE A 1 500 ? 23.989 30.375 -42.960 1.00 91.50 500 ILE A O 1
ATOM 3934 N N . GLU A 1 501 ? 23.292 32.389 -42.305 1.00 91.50 501 GLU A N 1
ATOM 3935 C CA . GLU A 1 501 ? 22.298 32.535 -43.366 1.00 91.50 501 GLU A CA 1
ATOM 3936 C C . GLU A 1 501 ? 22.903 33.236 -44.576 1.00 91.50 501 GLU A C 1
ATOM 3938 O O . GLU A 1 501 ? 23.377 34.370 -44.475 1.00 91.50 501 GLU A O 1
ATOM 3943 N N . GLN A 1 502 ? 22.853 32.583 -45.735 1.00 87.94 502 GLN A N 1
ATOM 3944 C CA . GLN A 1 502 ? 23.376 33.094 -46.999 1.00 87.94 502 GLN A CA 1
ATOM 3945 C C . GLN A 1 502 ? 22.251 33.330 -48.001 1.00 87.94 502 GLN A C 1
ATOM 3947 O O . GLN A 1 502 ? 21.314 32.541 -48.101 1.00 87.94 502 GLN A O 1
ATOM 3952 N N . LYS A 1 503 ? 22.371 34.400 -48.790 1.00 86.94 503 LYS A N 1
ATOM 3953 C CA . LYS A 1 503 ? 21.468 34.699 -49.907 1.00 86.94 503 LYS A CA 1
ATOM 3954 C C . LYS A 1 503 ? 22.175 34.495 -51.240 1.00 86.94 503 LYS A C 1
ATOM 3956 O O . LYS A 1 503 ? 23.374 34.750 -51.354 1.00 86.94 503 LYS A O 1
ATOM 3961 N N . GLN A 1 504 ? 21.433 34.054 -52.246 1.00 81.50 504 GLN A N 1
ATOM 3962 C CA . GLN A 1 504 ? 21.946 33.884 -53.601 1.00 81.50 504 GLN A CA 1
ATOM 3963 C C . GLN A 1 504 ? 22.040 35.248 -54.303 1.00 81.50 504 GLN A C 1
ATOM 3965 O O . GLN A 1 504 ? 21.086 36.025 -54.298 1.00 81.50 504 GLN A O 1
ATOM 3970 N N . THR A 1 505 ? 23.195 35.554 -54.896 1.00 79.06 505 THR A N 1
ATOM 3971 C CA . THR A 1 505 ? 23.459 36.794 -55.646 1.00 79.06 505 THR A CA 1
ATOM 3972 C C . THR A 1 505 ? 23.959 36.479 -57.059 1.00 79.06 505 THR A C 1
ATOM 3974 O O . THR A 1 505 ? 24.330 35.344 -57.352 1.00 79.06 505 THR A O 1
ATOM 3977 N N . ALA A 1 506 ? 24.038 37.488 -57.935 1.00 70.44 506 ALA A N 1
ATOM 3978 C CA . ALA A 1 506 ? 24.548 37.333 -59.305 1.00 70.44 506 ALA A CA 1
ATOM 3979 C C . ALA A 1 506 ? 26.020 36.863 -59.394 1.00 70.44 506 ALA A C 1
ATOM 3981 O O . ALA A 1 506 ? 26.457 36.447 -60.461 1.00 70.44 506 ALA A O 1
ATOM 3982 N N . ARG A 1 507 ? 26.786 36.925 -58.291 1.00 66.69 507 ARG A N 1
ATOM 3983 C CA . ARG A 1 507 ? 28.184 36.458 -58.198 1.00 66.69 507 ARG A CA 1
ATOM 3984 C C . ARG A 1 507 ? 28.344 35.156 -57.390 1.00 66.69 507 ARG A C 1
ATOM 3986 O O . ARG A 1 507 ? 29.472 34.761 -57.126 1.00 66.69 507 ARG A O 1
ATOM 3993 N N . GLY A 1 508 ? 27.245 34.507 -56.986 1.00 74.12 508 GLY A N 1
ATOM 3994 C CA . GLY A 1 508 ? 27.243 33.321 -56.114 1.00 74.12 508 GLY A CA 1
ATOM 3995 C C . GLY A 1 508 ? 26.578 33.569 -54.753 1.00 74.12 508 GLY A C 1
ATOM 3996 O O . GLY A 1 508 ? 25.834 34.539 -54.578 1.00 74.12 508 GLY A O 1
ATOM 3997 N N . TRP A 1 509 ? 26.812 32.686 -53.780 1.00 80.94 509 TRP A N 1
ATOM 3998 C CA . TRP A 1 509 ? 26.302 32.845 -52.411 1.00 80.94 509 TRP A CA 1
ATOM 3999 C C . TRP A 1 509 ? 27.003 34.004 -51.688 1.00 80.94 509 TRP A C 1
ATOM 4001 O O . TRP A 1 509 ? 28.216 34.159 -51.777 1.00 80.94 509 TRP A O 1
ATOM 4011 N N . SER A 1 510 ? 26.245 34.839 -50.971 1.00 82.50 510 SER A N 1
ATOM 4012 C CA . SER A 1 510 ? 26.810 35.898 -50.119 1.00 82.50 510 SER A CA 1
ATOM 4013 C C . SER A 1 510 ? 27.625 35.313 -48.958 1.00 82.50 510 SER A C 1
ATOM 4015 O O . SER A 1 510 ? 27.259 34.246 -48.475 1.00 82.50 510 SER A O 1
ATOM 4017 N N . ALA A 1 511 ? 28.569 36.073 -48.386 1.00 74.75 511 ALA A N 1
ATOM 4018 C CA . ALA A 1 511 ? 29.274 35.704 -47.143 1.00 74.75 511 ALA A CA 1
ATOM 4019 C C . ALA A 1 511 ? 28.328 35.356 -45.969 1.00 74.75 511 ALA A C 1
ATOM 4021 O O . ALA A 1 511 ? 28.667 34.552 -45.108 1.00 74.75 511 ALA A O 1
ATOM 4022 N N . GLY A 1 512 ? 27.105 35.896 -45.987 1.00 83.19 512 GLY A N 1
ATOM 4023 C CA . GLY A 1 512 ? 26.035 35.552 -45.057 1.00 83.19 512 GLY A CA 1
ATOM 4024 C C . GLY A 1 512 ? 26.046 36.362 -43.763 1.00 83.19 512 GLY A C 1
ATOM 4025 O O . GLY A 1 512 ? 26.844 37.282 -43.587 1.00 83.19 512 GLY A O 1
ATOM 4026 N N . ARG A 1 513 ? 25.086 36.080 -42.880 1.00 85.69 513 ARG A N 1
ATOM 4027 C CA . ARG A 1 513 ? 24.950 36.708 -41.555 1.00 85.69 513 ARG A CA 1
ATOM 4028 C C . ARG A 1 513 ? 24.682 35.647 -40.493 1.00 85.69 513 ARG A C 1
ATOM 4030 O O . ARG A 1 513 ? 23.955 34.697 -40.766 1.00 85.69 513 ARG A O 1
ATOM 4037 N N . ASN A 1 514 ? 25.203 35.852 -39.282 1.00 88.50 514 ASN A N 1
ATOM 4038 C CA . ASN A 1 514 ? 24.912 34.981 -38.141 1.00 88.50 514 ASN A CA 1
ATOM 4039 C C . ASN A 1 514 ? 23.407 34.895 -37.891 1.00 88.50 514 ASN A C 1
ATOM 4041 O O . ASN A 1 514 ? 22.743 35.918 -37.693 1.00 88.50 514 ASN A O 1
ATOM 4045 N N . ALA A 1 515 ? 22.885 33.673 -37.856 1.00 89.81 515 ALA A N 1
ATOM 4046 C CA . ALA A 1 515 ? 21.511 33.421 -37.464 1.00 89.81 515 ALA A CA 1
ATOM 4047 C C . ALA A 1 515 ? 21.411 33.396 -35.933 1.00 89.81 515 ALA A C 1
ATOM 4049 O O . ALA A 1 515 ? 22.107 32.645 -35.253 1.00 89.81 515 ALA A O 1
ATOM 4050 N N . ALA A 1 516 ? 20.533 34.224 -35.365 1.00 91.19 516 ALA A N 1
ATOM 4051 C CA . ALA A 1 516 ? 20.320 34.236 -33.923 1.00 91.19 516 ALA A CA 1
ATOM 4052 C C . ALA A 1 516 ? 19.699 32.906 -33.456 1.00 91.19 516 ALA A C 1
ATOM 4054 O O . ALA A 1 516 ? 18.589 32.568 -33.872 1.00 91.19 516 ALA A O 1
ATOM 4055 N N . LEU A 1 517 ? 20.368 32.194 -32.538 1.00 92.56 517 LEU A N 1
ATOM 4056 C CA . LEU A 1 517 ? 19.915 30.885 -32.033 1.00 92.56 517 LEU A CA 1
ATOM 4057 C C . LEU A 1 517 ? 18.520 30.936 -31.406 1.00 92.56 517 LEU A C 1
ATOM 4059 O O . LEU A 1 517 ? 17.723 30.020 -31.592 1.00 92.56 517 LEU A O 1
ATOM 4063 N N . LYS A 1 518 ? 18.193 32.044 -30.734 1.00 90.94 518 LYS A N 1
ATOM 4064 C CA . LYS A 1 518 ? 16.845 32.297 -30.217 1.00 90.94 518 LYS A CA 1
ATOM 4065 C C . LYS A 1 518 ? 15.788 32.245 -31.326 1.00 90.94 518 LYS A C 1
ATOM 4067 O O . LYS A 1 518 ? 14.784 31.562 -31.171 1.00 90.94 518 LYS A O 1
ATOM 4072 N N . ARG A 1 519 ? 16.042 32.906 -32.463 1.00 92.12 519 ARG A N 1
ATOM 4073 C CA . ARG A 1 519 ? 15.118 32.915 -33.606 1.00 92.12 519 ARG A CA 1
ATOM 4074 C C . ARG A 1 519 ? 15.009 31.538 -34.243 1.00 92.12 519 ARG A C 1
ATOM 4076 O O . ARG A 1 519 ? 13.906 31.102 -34.542 1.00 92.12 519 ARG A O 1
ATOM 4083 N N . LEU A 1 520 ? 16.131 30.843 -34.427 1.00 91.31 520 LEU A N 1
ATOM 4084 C CA . LEU A 1 520 ? 16.104 29.482 -34.961 1.00 91.31 520 LEU A CA 1
ATOM 4085 C C . LEU A 1 520 ? 15.257 28.565 -34.068 1.00 91.31 520 LEU A C 1
ATOM 4087 O O . LEU A 1 520 ? 14.384 27.868 -34.573 1.00 91.31 520 LEU A O 1
ATOM 4091 N N . LYS A 1 521 ? 15.432 28.635 -32.745 1.00 89.75 521 LYS A N 1
ATOM 4092 C CA . LYS A 1 521 ? 14.671 27.819 -31.795 1.00 89.75 521 LYS A CA 1
ATOM 4093 C C . LYS A 1 521 ? 13.179 28.168 -31.731 1.00 89.75 521 LYS A C 1
ATOM 4095 O O . LYS A 1 521 ? 12.350 27.265 -31.690 1.00 89.75 521 LYS A O 1
ATOM 4100 N N . GLU A 1 522 ? 12.829 29.451 -31.690 1.00 87.31 522 GLU A N 1
ATOM 4101 C CA . GLU A 1 522 ? 11.438 29.901 -31.504 1.00 87.31 522 GLU A CA 1
ATOM 4102 C C . GLU A 1 522 ? 10.634 29.923 -32.816 1.00 87.31 522 GLU A C 1
ATOM 4104 O O . GLU A 1 522 ? 9.424 29.694 -32.814 1.00 87.31 522 GLU A O 1
ATOM 4109 N N . GLU A 1 523 ? 11.293 30.182 -33.947 1.00 85.75 523 GLU A N 1
ATOM 4110 C CA . GLU A 1 523 ? 10.644 30.440 -35.237 1.00 85.75 523 GLU A CA 1
ATOM 4111 C C . GLU A 1 523 ? 11.087 29.487 -36.357 1.00 85.75 523 GLU A C 1
ATOM 4113 O O . GLU A 1 523 ? 10.539 29.568 -37.455 1.00 85.75 523 GLU A O 1
ATOM 4118 N N . GLY A 1 524 ? 12.023 28.559 -36.119 1.00 78.06 524 GLY A N 1
ATOM 4119 C CA . GLY A 1 524 ? 12.618 27.695 -37.152 1.00 78.06 524 GLY A CA 1
ATOM 4120 C C . GLY A 1 524 ? 11.615 26.886 -37.980 1.00 78.06 524 GLY A C 1
ATOM 4121 O O . GLY A 1 524 ? 11.813 26.684 -39.174 1.00 78.06 524 GLY A O 1
ATOM 4122 N N . VAL A 1 525 ? 10.475 26.504 -37.397 1.00 73.12 525 VAL A N 1
ATOM 4123 C CA . VAL A 1 525 ? 9.381 25.821 -38.118 1.00 73.12 525 VAL A CA 1
ATOM 4124 C C . VAL A 1 525 ? 8.781 26.700 -39.227 1.00 73.12 525 VAL A C 1
ATOM 4126 O O . VAL A 1 525 ? 8.331 26.181 -40.244 1.00 73.12 525 VAL A O 1
ATOM 4129 N N . LYS A 1 526 ? 8.805 28.028 -39.059 1.00 78.31 526 LYS A N 1
ATOM 4130 C CA . LYS A 1 526 ? 8.284 29.014 -40.018 1.00 78.31 526 LYS A CA 1
ATOM 4131 C C . LYS A 1 526 ? 9.307 29.409 -41.090 1.00 78.31 526 LYS A C 1
ATOM 4133 O O . LYS A 1 526 ? 8.940 30.101 -42.035 1.00 78.31 526 LYS A O 1
ATOM 4138 N N . LEU A 1 527 ? 10.571 29.000 -40.950 1.00 82.88 527 LEU A N 1
ATOM 4139 C CA . LEU A 1 527 ? 11.630 29.284 -41.918 1.00 82.88 527 LEU A CA 1
ATOM 4140 C C . LEU A 1 527 ? 11.595 28.226 -43.029 1.00 82.88 527 LEU A C 1
ATOM 4142 O O . LEU A 1 527 ? 11.927 27.055 -42.839 1.00 82.88 527 LEU A O 1
ATOM 4146 N N . ASP A 1 528 ? 11.154 28.647 -44.208 1.00 81.75 528 ASP A N 1
ATOM 4147 C CA . ASP A 1 528 ? 10.909 27.801 -45.377 1.00 81.75 528 ASP A CA 1
ATOM 4148 C C . ASP A 1 528 ? 12.191 27.373 -46.115 1.00 81.75 528 ASP A C 1
ATOM 4150 O O . ASP A 1 528 ? 12.155 26.444 -46.929 1.00 81.75 528 ASP A O 1
ATOM 4154 N N . PHE A 1 529 ? 13.318 28.029 -45.831 1.00 84.50 529 PHE A N 1
ATOM 4155 C CA . PHE A 1 529 ? 14.640 27.699 -46.367 1.00 84.50 529 PHE A CA 1
ATOM 4156 C C . PHE A 1 529 ? 15.396 26.624 -45.569 1.00 84.50 529 PHE A C 1
ATOM 4158 O O . PHE A 1 529 ? 16.422 26.153 -46.049 1.00 84.50 529 PHE A O 1
ATOM 4165 N N . LEU A 1 530 ? 14.915 26.228 -44.382 1.00 87.31 530 LEU A N 1
ATOM 4166 C CA . LEU A 1 530 ? 15.506 25.125 -43.617 1.00 87.31 530 LEU A CA 1
ATOM 4167 C C . LEU A 1 530 ? 15.069 23.775 -44.203 1.00 87.31 530 LEU A C 1
ATOM 4169 O O . LEU A 1 530 ? 13.871 23.531 -44.417 1.00 87.31 530 LEU A O 1
ATOM 4173 N N . SER A 1 531 ? 16.023 22.877 -44.433 1.00 86.75 531 SER A N 1
ATOM 4174 C CA . SER A 1 531 ? 15.753 21.477 -44.763 1.00 86.75 531 SER A CA 1
ATOM 4175 C C . SER A 1 531 ? 15.199 20.714 -43.545 1.00 86.75 531 SER A C 1
ATOM 4177 O O . SER A 1 531 ? 15.203 21.234 -42.425 1.00 86.75 531 SER A O 1
ATOM 4179 N N . PRO A 1 532 ? 14.659 19.494 -43.718 1.00 87.69 532 PRO A N 1
ATOM 4180 C CA . PRO A 1 532 ? 14.307 18.637 -42.585 1.00 87.69 532 PRO A CA 1
ATOM 4181 C C . PRO A 1 532 ? 15.492 18.405 -41.635 1.00 87.69 532 PRO A C 1
ATOM 4183 O O . PRO A 1 532 ? 15.333 18.588 -40.432 1.00 87.69 532 PRO A O 1
ATOM 4186 N N . GLN A 1 533 ? 16.685 18.140 -42.178 1.00 88.38 533 GLN A N 1
ATOM 4187 C CA . GLN A 1 533 ? 17.899 17.916 -41.388 1.00 88.38 533 GLN A CA 1
ATOM 4188 C C . GLN A 1 533 ? 18.353 19.191 -40.651 1.00 88.38 533 GLN A C 1
ATOM 4190 O O . GLN A 1 533 ? 18.724 19.134 -39.482 1.00 88.38 533 GLN A O 1
ATOM 4195 N N . ASP A 1 534 ? 18.211 20.377 -41.260 1.00 91.94 534 ASP A N 1
ATOM 4196 C CA . ASP A 1 534 ? 18.464 21.650 -40.564 1.00 91.94 534 ASP A CA 1
ATOM 4197 C C . ASP A 1 534 ? 17.536 21.839 -39.354 1.00 91.94 534 ASP A C 1
ATOM 4199 O O . ASP A 1 534 ? 17.946 22.384 -38.329 1.00 91.94 534 ASP A O 1
ATOM 4203 N N . ARG A 1 535 ? 16.274 21.394 -39.447 1.00 91.19 535 ARG A N 1
ATOM 4204 C CA . ARG A 1 535 ? 15.326 21.470 -38.323 1.00 91.19 535 ARG A CA 1
ATOM 4205 C C . ARG A 1 535 ? 15.710 20.525 -37.189 1.00 91.19 535 ARG A C 1
ATOM 4207 O O . ARG A 1 535 ? 15.523 20.895 -36.033 1.00 91.19 535 ARG A O 1
ATOM 4214 N N . GLU A 1 536 ? 16.260 19.355 -37.504 1.00 91.19 536 GLU A N 1
ATOM 4215 C CA . GLU A 1 536 ? 16.802 18.427 -36.505 1.00 91.19 536 GLU A CA 1
ATOM 4216 C C . GLU A 1 536 ? 17.974 19.061 -35.749 1.00 91.19 536 GLU A C 1
ATOM 4218 O O . GLU A 1 536 ? 17.987 19.047 -34.520 1.00 91.19 536 GLU A O 1
ATOM 4223 N N . ILE A 1 537 ? 18.893 19.723 -36.461 1.00 93.00 537 ILE A N 1
ATOM 4224 C CA . ILE A 1 537 ? 20.012 20.456 -35.849 1.00 93.00 537 ILE A CA 1
ATOM 4225 C C . ILE A 1 537 ? 19.497 21.610 -34.971 1.00 93.00 537 ILE A C 1
ATOM 4227 O O . ILE A 1 537 ? 19.925 21.774 -33.828 1.00 93.00 537 ILE A O 1
ATOM 4231 N N . VAL A 1 538 ? 18.540 22.403 -35.466 1.00 93.19 538 VAL A N 1
ATOM 4232 C CA . VAL A 1 538 ? 17.917 23.508 -34.711 1.00 93.19 538 VAL A CA 1
ATOM 4233 C C . VAL A 1 538 ? 17.201 23.016 -33.447 1.00 93.19 538 VAL A C 1
ATOM 4235 O O . VAL A 1 538 ? 17.223 23.707 -32.425 1.00 93.19 538 VAL A O 1
ATOM 4238 N N . ALA A 1 539 ? 16.600 21.823 -33.472 1.00 91.00 539 ALA A N 1
ATOM 4239 C CA . ALA A 1 539 ? 15.953 21.231 -32.302 1.00 91.00 539 ALA A CA 1
ATOM 4240 C C . ALA A 1 539 ? 16.943 20.947 -31.156 1.00 91.00 539 ALA A C 1
ATOM 4242 O O . ALA A 1 539 ? 16.536 20.899 -29.994 1.00 91.00 539 ALA A O 1
ATOM 4243 N N . CYS A 1 540 ? 18.241 20.838 -31.456 1.00 94.06 540 CYS A N 1
ATOM 4244 C CA . CYS A 1 540 ? 19.301 20.669 -30.465 1.00 94.06 540 CYS A CA 1
ATOM 4245 C C . CYS A 1 540 ? 19.703 21.974 -29.752 1.00 94.06 540 CYS A C 1
ATOM 4247 O O . CYS A 1 540 ? 20.556 21.941 -28.867 1.00 94.06 540 CYS A O 1
ATOM 4249 N N . ILE A 1 541 ? 19.118 23.131 -30.086 1.00 93.69 541 ILE A N 1
ATOM 4250 C CA . ILE A 1 541 ? 19.370 24.379 -29.349 1.00 93.69 541 ILE A CA 1
ATOM 4251 C C . ILE A 1 541 ? 18.721 24.276 -27.962 1.00 93.69 541 ILE A C 1
ATOM 4253 O O . ILE A 1 541 ? 17.521 24.023 -27.845 1.00 93.69 541 ILE A O 1
ATOM 4257 N N . LYS A 1 542 ? 19.469 24.542 -26.889 1.00 92.12 542 LYS A N 1
ATOM 4258 C CA . LYS A 1 542 ? 19.004 24.578 -25.492 1.00 92.12 542 LYS A CA 1
ATOM 4259 C C . LYS A 1 542 ? 19.080 25.988 -24.899 1.00 92.12 542 LYS A C 1
ATOM 4261 O O . LYS A 1 542 ? 19.757 26.865 -25.427 1.00 92.12 542 LYS A O 1
ATOM 4266 N N . ILE A 1 543 ? 18.304 26.211 -23.835 1.00 90.44 543 ILE A N 1
ATOM 4267 C CA . ILE A 1 543 ? 18.338 27.455 -23.052 1.00 90.44 543 ILE A CA 1
ATOM 4268 C C . ILE A 1 543 ? 19.146 27.159 -21.794 1.00 90.44 543 ILE A C 1
ATOM 4270 O O . ILE A 1 543 ? 18.751 26.301 -21.004 1.00 90.44 543 ILE A O 1
ATOM 4274 N N . SER A 1 544 ? 20.246 27.878 -21.618 1.00 82.94 544 SER A N 1
ATOM 4275 C CA . SER A 1 544 ? 21.146 27.748 -20.477 1.00 82.94 544 SER A CA 1
ATOM 4276 C C . SER A 1 544 ? 21.112 29.022 -19.634 1.00 82.94 544 SER A C 1
ATOM 4278 O O . SER A 1 544 ? 20.853 30.123 -20.129 1.00 82.94 544 SER A O 1
ATOM 4280 N N . ARG A 1 545 ? 21.331 28.878 -18.324 1.00 80.25 545 ARG A N 1
ATOM 4281 C CA . ARG A 1 545 ? 21.386 29.993 -17.368 1.00 80.25 545 ARG A CA 1
ATOM 4282 C C . ARG A 1 545 ? 22.806 30.126 -16.843 1.00 80.25 545 ARG A C 1
ATOM 4284 O O . ARG A 1 545 ? 23.373 29.149 -16.364 1.00 80.25 545 ARG A O 1
ATOM 4291 N N . GLY A 1 546 ? 23.370 31.329 -16.932 1.00 64.25 546 GLY A N 1
ATOM 4292 C CA . GLY A 1 546 ? 24.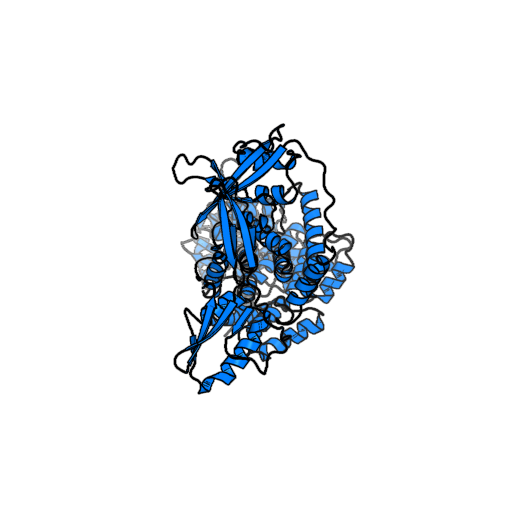690 31.611 -16.365 1.00 64.25 546 GLY A CA 1
ATOM 4293 C C . GLY A 1 546 ? 24.699 31.487 -14.837 1.00 64.25 546 GLY A C 1
ATOM 4294 O O . GLY A 1 546 ? 23.697 31.771 -14.179 1.00 64.25 546 GLY A O 1
ATOM 4295 N N . TYR A 1 547 ? 25.838 31.091 -14.264 1.00 44.03 547 TYR A N 1
ATOM 4296 C CA . TYR A 1 547 ? 26.023 31.028 -12.813 1.00 44.03 547 TYR A CA 1
ATOM 4297 C C . TYR A 1 547 ? 26.195 32.441 -12.227 1.00 44.03 547 TYR A C 1
ATOM 4299 O O . TYR A 1 547 ? 27.190 33.113 -12.486 1.00 44.03 547 TYR A O 1
ATOM 4307 N N . GLY A 1 548 ? 25.214 32.897 -11.440 1.00 50.88 548 GLY A N 1
ATOM 4308 C CA . GLY A 1 548 ? 25.241 34.176 -10.720 1.00 50.88 548 GLY A CA 1
ATOM 4309 C C . GLY A 1 548 ? 23.845 34.676 -10.321 1.00 50.88 548 GLY A C 1
ATOM 4310 O O . GLY A 1 548 ? 22.842 34.261 -10.898 1.00 50.88 548 GLY A O 1
ATOM 4311 N N . TYR A 1 549 ? 23.773 35.601 -9.355 1.00 41.34 549 TYR A N 1
ATOM 4312 C CA . TYR A 1 549 ? 22.516 36.171 -8.818 1.00 41.34 549 TYR A CA 1
ATOM 4313 C C . TYR A 1 549 ? 21.667 36.947 -9.855 1.00 41.34 549 TYR A C 1
ATOM 4315 O O . TYR A 1 549 ? 20.507 37.251 -9.595 1.00 41.34 549 TYR A O 1
ATOM 4323 N N . TYR A 1 550 ? 22.223 37.216 -11.043 1.00 45.88 550 TYR A N 1
ATOM 4324 C CA . TYR A 1 550 ? 21.557 37.814 -12.209 1.00 45.88 550 TYR A CA 1
ATOM 4325 C C . TYR A 1 550 ? 21.798 36.982 -13.484 1.00 45.88 550 TYR A C 1
ATOM 4327 O O . TYR A 1 550 ? 22.099 37.527 -14.546 1.00 45.88 550 TYR A O 1
ATOM 4335 N N . GLY A 1 551 ? 21.736 35.651 -13.385 1.00 52.72 551 GLY A N 1
ATOM 4336 C CA . GLY A 1 551 ? 21.957 34.753 -14.521 1.00 52.72 551 GLY A CA 1
ATOM 4337 C C . GLY A 1 551 ? 20.980 35.019 -15.672 1.00 52.72 551 GLY A C 1
ATOM 4338 O O . GLY A 1 551 ? 19.819 34.616 -15.615 1.00 52.72 551 GLY A O 1
ATOM 4339 N N . LYS A 1 552 ? 21.448 35.701 -16.723 1.00 68.12 552 LYS A N 1
ATOM 4340 C CA . LYS A 1 552 ? 20.685 35.936 -17.955 1.00 68.12 552 LYS A CA 1
ATOM 4341 C C . LYS A 1 552 ? 20.608 34.635 -18.758 1.00 68.12 552 LYS A C 1
ATOM 4343 O O . LYS A 1 552 ? 21.599 33.914 -18.869 1.00 68.12 552 LYS A O 1
ATOM 4348 N N . GLU A 1 553 ? 19.432 34.337 -19.300 1.00 81.88 553 GLU A N 1
ATOM 4349 C CA . GLU A 1 553 ? 19.232 33.190 -20.190 1.00 81.88 553 GLU A CA 1
ATOM 4350 C C . GLU A 1 553 ? 19.964 33.422 -21.518 1.00 81.88 553 GLU A C 1
ATOM 4352 O O . GLU A 1 553 ? 19.837 34.490 -22.127 1.00 81.88 553 GLU A O 1
ATOM 4357 N N . PHE A 1 554 ? 20.723 32.423 -21.965 1.00 86.50 554 PHE A N 1
ATOM 4358 C CA . PHE A 1 554 ? 21.363 32.401 -23.277 1.00 86.50 554 PHE A CA 1
ATOM 4359 C C . PHE A 1 554 ? 21.051 31.090 -24.005 1.00 86.50 554 PHE A C 1
ATOM 4361 O O . PHE A 1 554 ? 20.645 30.099 -23.399 1.00 86.50 554 PHE A O 1
ATOM 4368 N N . TYR A 1 555 ? 21.177 31.121 -25.328 1.00 90.50 555 TYR A N 1
ATOM 4369 C CA . TYR A 1 555 ? 20.877 29.998 -26.211 1.00 90.50 555 TYR A CA 1
ATOM 4370 C C . TYR A 1 555 ? 22.197 29.420 -26.701 1.00 90.50 555 TYR A C 1
ATOM 4372 O O . TYR A 1 555 ? 23.061 30.179 -27.129 1.00 90.50 555 TYR A O 1
ATOM 4380 N N . GLU A 1 556 ? 22.335 28.103 -26.654 1.00 92.56 556 GLU A N 1
ATOM 4381 C CA . GLU A 1 556 ? 23.511 27.376 -27.138 1.00 92.56 556 GLU A CA 1
ATOM 4382 C C . GLU A 1 556 ? 23.078 26.034 -27.734 1.00 92.56 556 GLU A C 1
ATOM 4384 O O . GLU A 1 556 ? 21.964 25.575 -27.475 1.00 92.56 556 GLU A O 1
ATOM 4389 N N . PHE A 1 557 ? 23.930 25.389 -28.527 1.00 93.19 557 PHE A N 1
ATOM 4390 C CA . PHE A 1 557 ? 23.666 24.022 -28.970 1.00 93.19 557 PHE A CA 1
ATOM 4391 C C . PHE A 1 557 ? 23.970 23.023 -27.858 1.00 93.19 557 PHE A C 1
ATOM 4393 O O . PHE A 1 557 ? 24.954 23.144 -27.130 1.00 93.19 557 PHE A O 1
ATOM 4400 N N . ASP A 1 558 ? 23.145 21.988 -27.754 1.00 91.69 558 ASP A N 1
ATOM 4401 C CA . ASP A 1 558 ? 23.611 20.731 -27.197 1.00 91.69 558 ASP A CA 1
ATOM 4402 C C . ASP A 1 558 ? 24.538 20.066 -28.223 1.00 91.69 558 ASP A C 1
ATOM 4404 O O . ASP A 1 558 ? 24.078 19.507 -29.221 1.00 91.69 558 ASP A O 1
ATOM 4408 N N . THR A 1 559 ? 25.850 20.212 -28.021 1.00 91.50 559 THR A N 1
ATOM 4409 C CA . THR A 1 559 ? 26.866 19.935 -29.043 1.00 91.50 559 THR A CA 1
ATOM 4410 C C . THR A 1 559 ? 26.821 18.496 -29.551 1.00 91.50 559 THR A C 1
ATOM 4412 O O . THR A 1 559 ? 26.851 18.286 -30.756 1.00 91.50 559 THR A O 1
ATOM 4415 N N . VAL A 1 560 ? 26.711 17.490 -28.676 1.00 92.12 560 VAL A N 1
ATOM 4416 C CA . VAL A 1 560 ? 26.733 16.077 -29.107 1.00 92.12 560 VAL A CA 1
ATOM 4417 C C . VAL A 1 560 ? 25.503 15.725 -29.964 1.00 92.12 560 VAL A C 1
ATOM 4419 O O . VAL A 1 560 ? 25.692 15.244 -31.082 1.00 92.12 560 VAL A O 1
ATOM 4422 N N . PRO A 1 561 ? 24.254 16.008 -29.534 1.00 93.00 561 PRO A N 1
ATOM 4423 C CA . PRO A 1 561 ? 23.079 15.839 -30.389 1.00 93.00 561 PRO A CA 1
ATOM 4424 C C . PRO A 1 561 ? 23.135 16.636 -31.695 1.00 93.00 561 PRO A C 1
ATOM 4426 O O . PRO A 1 561 ? 22.764 16.102 -32.737 1.00 93.00 561 PRO A O 1
ATOM 4429 N N . ALA A 1 562 ? 23.624 17.879 -31.654 1.00 93.56 562 ALA A N 1
ATOM 4430 C CA . ALA A 1 562 ? 23.702 18.727 -32.839 1.00 93.56 562 ALA A CA 1
ATOM 4431 C C . ALA A 1 562 ? 24.702 18.179 -33.869 1.00 93.56 562 ALA A C 1
ATOM 4433 O O . ALA A 1 562 ? 24.372 18.086 -35.048 1.00 93.56 562 ALA A O 1
ATOM 4434 N N . ILE A 1 563 ? 25.891 17.748 -33.432 1.00 93.88 563 ILE A N 1
ATOM 4435 C CA . ILE A 1 563 ? 26.887 17.117 -34.311 1.00 93.88 563 ILE A CA 1
ATOM 4436 C C . ILE A 1 563 ? 26.378 15.775 -34.850 1.00 93.88 563 ILE A C 1
ATOM 4438 O O . ILE A 1 563 ? 26.595 15.476 -36.022 1.00 93.88 563 ILE A O 1
ATOM 4442 N N . ARG A 1 564 ? 25.628 14.999 -34.056 1.00 94.00 564 ARG A N 1
ATOM 4443 C CA . ARG A 1 564 ? 24.971 13.774 -34.540 1.00 94.00 564 ARG A CA 1
ATOM 4444 C C . ARG A 1 564 ? 23.975 14.068 -35.665 1.00 94.00 564 ARG A C 1
ATOM 4446 O O . ARG A 1 564 ? 23.993 13.380 -36.679 1.00 94.00 564 ARG A O 1
ATOM 4453 N N . ALA A 1 565 ? 23.146 15.101 -35.514 1.00 91.75 565 ALA A N 1
ATOM 4454 C CA . ALA A 1 565 ? 22.191 15.520 -36.544 1.00 91.75 565 ALA A CA 1
ATOM 4455 C C . ALA A 1 565 ? 22.882 16.065 -37.813 1.00 91.75 565 ALA A C 1
ATOM 4457 O O . ALA A 1 565 ? 22.341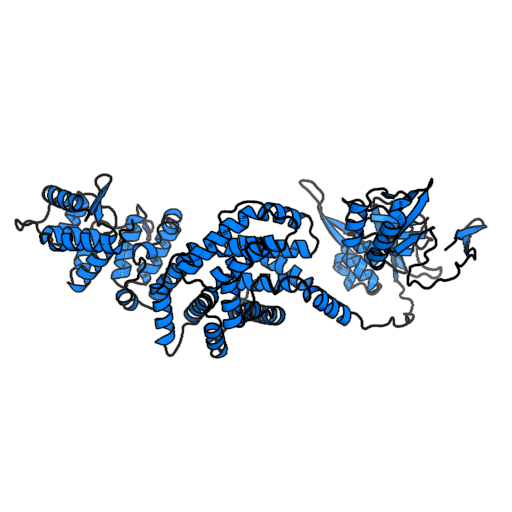 15.960 -38.913 1.00 91.75 565 ALA A O 1
ATOM 4458 N N . MET A 1 566 ? 24.100 16.604 -37.683 1.00 93.56 566 MET A N 1
ATOM 4459 C CA . MET A 1 566 ? 24.926 17.050 -38.812 1.00 93.56 566 MET A CA 1
ATOM 4460 C C . MET A 1 566 ? 25.618 15.916 -39.573 1.00 93.56 566 MET A C 1
ATOM 4462 O O . MET A 1 566 ? 26.207 16.183 -40.623 1.00 93.56 566 MET A O 1
ATOM 4466 N N . ALA A 1 567 ? 25.583 14.670 -39.089 1.00 90.81 567 ALA A N 1
ATOM 4467 C CA . ALA A 1 567 ? 26.218 13.558 -39.785 1.00 90.81 567 ALA A CA 1
ATOM 4468 C C . ALA A 1 567 ? 25.654 13.413 -41.213 1.00 90.81 567 ALA A C 1
ATOM 4470 O O . ALA A 1 567 ? 24.442 13.352 -41.420 1.00 90.81 567 ALA A O 1
ATOM 4471 N N . GLY A 1 568 ? 26.539 13.413 -42.214 1.00 83.25 568 GLY A N 1
ATOM 4472 C CA . GLY A 1 568 ? 26.163 13.388 -43.633 1.00 83.25 568 GLY A CA 1
ATOM 4473 C C . GLY A 1 568 ? 25.534 14.680 -44.181 1.00 83.25 568 GLY A C 1
ATOM 4474 O O . GLY A 1 568 ? 25.095 14.690 -45.330 1.00 83.25 568 GLY A O 1
ATOM 4475 N N . HIS A 1 569 ? 25.485 15.771 -43.407 1.00 86.81 569 HIS A N 1
ATOM 4476 C CA . HIS A 1 569 ? 24.866 17.024 -43.842 1.00 86.81 569 HIS A CA 1
ATOM 4477 C C . HIS A 1 569 ? 25.702 17.725 -44.939 1.00 86.81 569 HIS A C 1
ATOM 4479 O O . HIS A 1 569 ? 26.903 17.938 -44.761 1.00 86.81 569 HIS A O 1
ATOM 4485 N N . PRO A 1 570 ? 25.096 18.158 -46.063 1.00 83.62 570 PRO A N 1
ATOM 4486 C CA . PRO A 1 570 ? 25.833 18.663 -47.227 1.00 83.62 570 PRO A CA 1
ATOM 4487 C C . PRO A 1 570 ? 26.312 20.120 -47.108 1.00 83.62 570 PRO A C 1
ATOM 4489 O O . PRO A 1 570 ? 27.020 20.597 -47.988 1.00 83.62 570 PRO A O 1
ATOM 4492 N N . LEU A 1 571 ? 25.908 20.860 -46.070 1.00 90.88 571 LEU A N 1
ATOM 4493 C CA . LEU A 1 571 ? 26.226 22.289 -45.895 1.00 90.88 571 LEU A CA 1
ATOM 4494 C C . LEU A 1 571 ? 26.912 22.581 -44.552 1.00 90.88 571 LEU A C 1
ATOM 4496 O O . LEU A 1 571 ? 26.463 23.437 -43.786 1.00 90.88 571 LEU A O 1
ATOM 4500 N N . VAL A 1 572 ? 27.983 21.844 -44.263 1.00 90.81 572 VAL A N 1
ATOM 4501 C CA . VAL A 1 572 ? 28.839 22.038 -43.084 1.00 90.81 572 VAL A CA 1
ATOM 4502 C C . VAL A 1 572 ? 30.217 22.511 -43.541 1.00 90.81 572 VAL A C 1
ATOM 4504 O O . VAL A 1 572 ? 30.798 21.920 -44.445 1.00 90.81 572 VAL A O 1
ATOM 4507 N N . PHE A 1 573 ? 30.739 23.580 -42.945 1.00 86.56 573 PHE A N 1
ATOM 4508 C CA . PHE A 1 573 ? 31.959 24.255 -43.400 1.00 86.56 573 PHE A CA 1
ATOM 4509 C C . PHE A 1 573 ? 32.894 24.582 -42.238 1.00 86.56 573 PHE A C 1
ATOM 4511 O O . PHE A 1 573 ? 32.460 24.727 -41.094 1.00 86.56 573 PHE A O 1
ATOM 4518 N N . ASN A 1 574 ? 34.185 24.721 -42.527 1.00 82.06 574 ASN A N 1
ATOM 4519 C CA . ASN A 1 574 ? 35.198 25.064 -41.537 1.00 82.06 574 ASN A CA 1
ATOM 4520 C C . ASN A 1 574 ? 35.157 26.563 -41.207 1.00 82.06 574 ASN A C 1
ATOM 4522 O O . ASN A 1 574 ? 35.382 27.401 -42.077 1.00 82.06 574 ASN A O 1
ATOM 4526 N N . ALA A 1 575 ? 34.912 26.939 -39.948 1.00 78.88 575 ALA A N 1
ATOM 4527 C CA . ALA A 1 575 ? 34.861 28.357 -39.564 1.00 78.88 575 ALA A CA 1
ATOM 4528 C C . ALA A 1 575 ? 36.222 29.063 -39.678 1.00 78.88 575 ALA A C 1
ATOM 4530 O O . ALA A 1 575 ? 36.274 30.281 -39.840 1.00 78.88 575 ALA A O 1
ATOM 4531 N N . LEU A 1 576 ? 37.327 28.313 -39.632 1.00 67.38 576 LEU A N 1
ATOM 4532 C CA . LEU A 1 576 ? 38.679 28.853 -39.795 1.00 67.38 576 LEU A CA 1
ATOM 4533 C C . LEU A 1 576 ? 39.076 28.990 -41.275 1.00 67.38 576 LEU A C 1
ATOM 4535 O O . LEU A 1 576 ? 39.957 29.785 -41.595 1.00 67.38 576 LEU A O 1
ATOM 4539 N N . GLN A 1 577 ? 38.408 28.265 -42.180 1.00 65.81 577 GLN A N 1
ATOM 4540 C CA . GLN A 1 577 ? 38.622 28.305 -43.630 1.00 65.81 577 GLN A CA 1
ATOM 4541 C C . GLN A 1 577 ? 37.265 28.290 -44.346 1.00 65.81 577 GLN A C 1
ATOM 4543 O O . GLN A 1 577 ? 36.731 27.236 -44.672 1.00 65.81 577 GLN A O 1
ATOM 4548 N N . HIS A 1 578 ? 36.703 29.480 -44.579 1.00 58.69 578 HIS A N 1
ATOM 4549 C CA . HIS A 1 578 ? 35.284 29.684 -44.910 1.00 58.69 578 HIS A CA 1
ATOM 4550 C C . HIS A 1 578 ? 34.796 28.982 -46.195 1.00 58.69 578 HIS A C 1
ATOM 4552 O O . HIS A 1 578 ? 33.589 28.810 -46.360 1.00 58.69 578 HIS A O 1
ATOM 4558 N N . ASP A 1 579 ? 35.715 28.563 -47.069 1.00 64.12 579 ASP A N 1
ATOM 4559 C CA . ASP A 1 579 ? 35.420 27.882 -48.334 1.00 64.12 579 ASP A CA 1
ATOM 4560 C C . ASP A 1 579 ? 35.641 26.354 -48.276 1.00 64.12 579 ASP A C 1
ATOM 4562 O O . ASP A 1 579 ? 35.386 25.659 -49.261 1.00 64.12 579 ASP A O 1
ATOM 4566 N N . GLU A 1 580 ? 36.101 25.800 -47.146 1.00 72.69 580 GLU A N 1
ATOM 4567 C CA . GLU A 1 580 ? 36.333 24.359 -46.992 1.00 72.69 580 GLU A CA 1
ATOM 4568 C C . GLU A 1 580 ? 35.108 23.668 -46.377 1.00 72.69 580 GLU A C 1
ATOM 4570 O O . GLU A 1 580 ? 34.748 23.895 -45.219 1.00 72.69 580 GLU A O 1
ATOM 4575 N N . GLN A 1 581 ? 34.458 22.806 -47.161 1.00 80.62 581 GLN A N 1
ATOM 4576 C CA . GLN A 1 581 ? 33.382 21.947 -46.675 1.00 80.62 581 GLN A CA 1
ATOM 4577 C C . GLN A 1 581 ? 33.957 20.834 -45.789 1.00 80.62 581 GLN A C 1
ATOM 4579 O O . GLN A 1 581 ? 34.917 20.164 -46.169 1.00 80.62 581 GLN A O 1
ATOM 4584 N N . ILE A 1 582 ? 33.339 20.612 -44.629 1.00 84.38 582 ILE A N 1
ATOM 4585 C CA . ILE A 1 582 ? 33.696 19.534 -43.704 1.00 84.38 582 ILE A CA 1
ATOM 4586 C C . ILE A 1 582 ? 32.662 18.416 -43.811 1.00 84.38 582 ILE A C 1
ATOM 4588 O O . ILE A 1 582 ? 31.457 18.662 -43.836 1.00 84.38 582 ILE A O 1
ATOM 4592 N N . SER A 1 583 ? 33.132 17.171 -43.802 1.00 87.06 583 SER A N 1
ATOM 4593 C CA . SER A 1 583 ? 32.281 15.999 -43.596 1.00 87.06 583 SER A CA 1
ATOM 4594 C C . SER A 1 583 ? 32.143 15.676 -42.104 1.00 87.06 583 SER A C 1
ATOM 4596 O O . SER A 1 583 ? 33.130 15.625 -41.372 1.00 87.06 583 SER A O 1
ATOM 4598 N N . VAL A 1 584 ? 30.915 15.446 -41.638 1.00 90.56 584 VAL A N 1
ATOM 4599 C CA . VAL A 1 584 ? 30.637 14.974 -40.273 1.00 90.56 584 VAL A CA 1
ATOM 4600 C C . VAL A 1 584 ? 30.151 13.535 -40.354 1.00 90.56 584 VAL A C 1
ATOM 4602 O O . VAL A 1 584 ? 29.262 13.230 -41.153 1.00 90.56 584 VAL A O 1
ATOM 4605 N N . ALA A 1 585 ? 30.725 12.647 -39.547 1.00 90.19 585 ALA A N 1
ATOM 4606 C CA . ALA A 1 585 ? 30.340 11.240 -39.509 1.00 90.19 585 ALA A CA 1
ATOM 4607 C C . ALA A 1 585 ? 30.440 10.657 -38.094 1.00 90.19 585 ALA A C 1
ATOM 4609 O O . ALA A 1 585 ? 31.097 11.211 -37.211 1.00 90.19 585 ALA A O 1
ATOM 4610 N N . MET A 1 586 ? 29.793 9.511 -37.891 1.00 89.56 586 MET A N 1
ATOM 4611 C CA . MET A 1 586 ? 30.003 8.710 -36.689 1.00 89.56 586 MET A CA 1
ATOM 4612 C C . MET A 1 586 ? 31.360 8.008 -36.781 1.00 89.56 586 MET A C 1
ATOM 4614 O O . MET A 1 586 ? 31.719 7.475 -37.829 1.00 89.56 586 MET A O 1
ATOM 4618 N N . GLY A 1 587 ? 32.123 8.044 -35.693 1.00 87.56 587 GLY A N 1
ATOM 4619 C CA . GLY A 1 587 ? 33.392 7.344 -35.569 1.00 87.56 587 GLY A CA 1
ATOM 4620 C C . GLY A 1 587 ? 33.192 5.885 -35.162 1.00 87.56 587 GLY A C 1
ATOM 4621 O O . GLY A 1 587 ? 32.303 5.567 -34.371 1.00 87.56 587 GLY A O 1
ATOM 4622 N N . GLU A 1 588 ? 34.052 5.005 -35.665 1.00 87.31 588 GLU A N 1
ATOM 4623 C CA . GLU A 1 588 ? 34.027 3.576 -35.352 1.00 87.31 588 GLU A CA 1
ATOM 4624 C C . GLU A 1 588 ? 35.156 3.185 -34.395 1.00 87.31 588 GLU A C 1
ATOM 4626 O O . GLU A 1 588 ? 36.305 3.606 -34.542 1.00 87.31 588 GLU A O 1
ATOM 4631 N N . PHE A 1 589 ? 34.837 2.347 -33.408 1.00 87.50 589 PHE A N 1
ATOM 4632 C CA . PHE A 1 589 ? 35.846 1.746 -32.542 1.00 87.50 589 PHE A CA 1
ATOM 4633 C C . PHE A 1 589 ? 36.392 0.478 -33.190 1.00 87.50 589 PHE A C 1
ATOM 4635 O O . PHE A 1 589 ? 35.625 -0.382 -33.622 1.00 87.50 589 PHE A O 1
ATOM 4642 N N . ALA A 1 590 ? 37.715 0.339 -33.188 1.00 87.12 590 ALA A N 1
ATOM 4643 C CA . ALA A 1 590 ? 38.401 -0.829 -33.710 1.00 87.12 590 ALA A CA 1
ATOM 4644 C C . ALA A 1 590 ? 39.328 -1.455 -32.662 1.00 87.12 590 ALA A C 1
ATOM 4646 O O . ALA A 1 590 ? 40.082 -0.762 -31.970 1.00 87.12 590 ALA A O 1
ATOM 4647 N N . LEU A 1 591 ? 39.310 -2.783 -32.564 1.00 81.31 591 LEU A N 1
ATOM 4648 C CA . LEU A 1 591 ? 40.332 -3.554 -31.871 1.00 81.31 591 LEU A CA 1
ATOM 4649 C C . LEU A 1 591 ? 41.537 -3.723 -32.783 1.00 81.31 591 LEU A C 1
ATOM 4651 O O . LEU A 1 591 ? 41.474 -4.409 -33.798 1.00 81.31 591 LEU A O 1
ATOM 4655 N N . GLN A 1 592 ? 42.649 -3.118 -32.393 1.00 85.38 592 GLN A N 1
ATOM 4656 C CA . GLN A 1 592 ? 43.931 -3.275 -33.057 1.00 85.38 592 GLN A CA 1
ATOM 4657 C C . GLN A 1 592 ? 44.712 -4.407 -32.399 1.00 85.38 592 GLN A C 1
ATOM 4659 O O . GLN A 1 592 ? 45.005 -4.348 -31.202 1.00 85.38 592 GLN A O 1
ATOM 4664 N N . VAL A 1 593 ? 45.069 -5.414 -33.192 1.00 83.62 593 VAL A N 1
ATOM 4665 C CA . VAL A 1 593 ? 45.831 -6.590 -32.772 1.00 83.62 593 VAL A CA 1
ATOM 4666 C C . VAL A 1 593 ? 47.146 -6.609 -33.540 1.00 83.62 593 VAL A C 1
ATOM 4668 O O . VAL A 1 593 ? 47.177 -6.815 -34.751 1.00 83.62 593 VAL A O 1
ATOM 4671 N N . LYS A 1 594 ? 48.251 -6.374 -32.831 1.00 83.69 594 LYS A N 1
ATOM 4672 C CA . LYS A 1 594 ? 49.594 -6.284 -33.421 1.00 83.69 594 LYS A CA 1
ATOM 4673 C C . LYS A 1 594 ? 50.565 -7.215 -32.724 1.00 83.69 594 LYS A C 1
ATOM 4675 O O . LYS A 1 594 ? 50.508 -7.372 -31.505 1.00 83.69 594 LYS A O 1
ATOM 4680 N N . ARG A 1 595 ? 51.505 -7.802 -33.467 1.00 80.50 595 ARG A N 1
ATOM 4681 C CA . ARG A 1 595 ? 52.598 -8.579 -32.869 1.00 80.50 595 ARG A CA 1
ATOM 4682 C C . ARG A 1 595 ? 53.767 -7.653 -32.541 1.00 80.50 595 ARG A C 1
ATOM 4684 O O . ARG A 1 595 ? 54.381 -7.072 -33.426 1.00 80.50 595 ARG A O 1
ATOM 4691 N N . GLU A 1 596 ? 54.106 -7.549 -31.261 1.00 80.62 596 GLU A N 1
ATOM 4692 C CA . GLU A 1 596 ? 55.213 -6.730 -30.766 1.00 80.62 596 GLU A CA 1
ATOM 4693 C C . GLU A 1 596 ? 56.144 -7.578 -29.888 1.00 80.62 596 GLU A C 1
ATOM 4695 O O . GLU A 1 596 ? 55.720 -8.143 -28.880 1.00 80.62 596 GLU A O 1
ATOM 4700 N N . LYS A 1 597 ? 57.433 -7.670 -30.251 1.00 78.62 597 LYS A N 1
ATOM 4701 C CA . LYS A 1 597 ? 58.474 -8.387 -29.475 1.00 78.62 597 LYS A CA 1
ATOM 4702 C C . LYS A 1 597 ? 58.068 -9.817 -29.051 1.00 78.62 597 LYS A C 1
ATOM 4704 O O . LYS A 1 597 ? 58.315 -10.230 -27.921 1.00 78.62 597 LYS A O 1
ATOM 4709 N N . GLY A 1 598 ? 57.413 -10.562 -29.946 1.00 74.94 598 GLY A N 1
ATOM 4710 C CA . GLY A 1 598 ? 56.970 -11.942 -29.692 1.00 74.94 598 GLY A CA 1
ATOM 4711 C C . GLY A 1 598 ? 55.706 -12.084 -28.830 1.00 74.94 598 GLY A C 1
ATOM 4712 O O . GLY A 1 598 ? 55.349 -13.203 -28.469 1.00 74.94 598 GLY A O 1
ATOM 4713 N N . LYS A 1 599 ? 55.017 -10.981 -28.509 1.00 78.50 599 LYS A N 1
ATOM 4714 C CA . LYS A 1 599 ? 53.727 -10.953 -27.799 1.00 78.50 599 LYS A CA 1
ATOM 4715 C C . LYS A 1 599 ? 52.646 -10.324 -28.679 1.00 78.50 599 LYS A C 1
ATOM 4717 O O . LYS A 1 599 ? 52.953 -9.507 -29.547 1.00 78.50 599 LYS A O 1
ATOM 4722 N N . LEU A 1 600 ? 51.389 -10.683 -28.446 1.00 78.81 600 LEU A N 1
ATOM 4723 C CA . LEU A 1 600 ? 50.240 -10.009 -29.049 1.00 78.81 600 LEU A CA 1
ATOM 4724 C C . LEU A 1 600 ? 49.872 -8.787 -28.208 1.00 78.81 600 LEU A C 1
ATOM 4726 O O . LEU A 1 600 ? 49.677 -8.889 -27.000 1.00 78.81 600 LEU A O 1
ATOM 4730 N N . SER A 1 601 ? 49.802 -7.633 -28.856 1.00 82.69 601 SER A N 1
ATOM 4731 C CA . SER A 1 601 ? 49.341 -6.366 -28.306 1.00 82.69 601 SER A CA 1
ATOM 4732 C C . SER A 1 601 ? 47.937 -6.098 -28.817 1.00 82.69 601 SER A C 1
ATOM 4734 O O . SER A 1 601 ? 47.748 -5.931 -30.020 1.00 82.69 601 SER A O 1
ATOM 4736 N N . ILE A 1 602 ? 46.980 -6.008 -27.902 1.00 83.12 602 ILE A N 1
ATOM 4737 C CA . ILE A 1 602 ? 45.581 -5.717 -28.202 1.00 83.12 602 ILE A CA 1
ATOM 4738 C C . ILE A 1 602 ? 45.246 -4.357 -27.602 1.00 83.12 602 ILE A C 1
ATOM 4740 O O . ILE A 1 602 ? 45.493 -4.115 -26.418 1.00 83.12 602 ILE A O 1
ATOM 4744 N N . LYS A 1 603 ? 44.688 -3.465 -28.416 1.00 86.00 603 LYS A N 1
ATOM 4745 C CA . LYS A 1 603 ? 44.267 -2.134 -27.984 1.00 86.00 603 LYS A CA 1
ATOM 4746 C C . LYS A 1 603 ? 42.972 -1.738 -28.676 1.00 86.00 603 LYS A C 1
ATOM 4748 O O . LYS A 1 603 ? 42.837 -1.929 -29.878 1.00 86.00 603 LYS A O 1
ATOM 4753 N N . LEU A 1 604 ? 42.054 -1.130 -27.932 1.00 84.38 604 LEU A N 1
ATOM 4754 C CA . LEU A 1 604 ? 40.898 -0.466 -28.521 1.00 84.38 604 LEU A CA 1
ATOM 4755 C C . LEU A 1 604 ? 41.289 0.946 -28.982 1.00 84.38 604 LEU A C 1
ATOM 4757 O O . LEU A 1 604 ? 41.893 1.711 -28.225 1.00 84.38 604 LEU A O 1
ATOM 4761 N N . SER A 1 605 ? 40.969 1.277 -30.229 1.00 86.31 605 SER A N 1
ATOM 4762 C CA . SER A 1 605 ? 41.265 2.568 -30.841 1.00 86.31 605 SER A CA 1
ATOM 4763 C C . SER A 1 605 ? 40.009 3.148 -31.502 1.00 86.31 605 SER A C 1
ATOM 4765 O O . SER A 1 605 ? 39.397 2.452 -32.308 1.00 86.31 605 SER A O 1
ATOM 4767 N N . PRO A 1 606 ? 39.631 4.407 -31.221 1.00 86.25 606 PRO A N 1
ATOM 4768 C CA . PRO A 1 606 ? 40.183 5.264 -30.170 1.00 86.25 606 PRO A CA 1
ATOM 4769 C C . PRO A 1 606 ? 39.992 4.703 -28.754 1.00 86.25 606 PRO A C 1
ATOM 4771 O O . PRO A 1 606 ? 39.109 3.886 -28.507 1.00 86.25 606 PRO A O 1
ATOM 4774 N N . ALA A 1 607 ? 40.824 5.167 -27.817 1.00 83.88 607 ALA A N 1
ATOM 4775 C CA . ALA A 1 607 ? 40.654 4.834 -26.408 1.00 83.88 607 ALA A CA 1
ATOM 4776 C C . ALA A 1 607 ? 39.332 5.417 -25.888 1.00 83.88 607 ALA A C 1
ATOM 4778 O O . ALA A 1 607 ? 38.988 6.561 -26.186 1.00 83.88 607 ALA A O 1
ATOM 4779 N N . ILE A 1 608 ? 38.606 4.629 -25.098 1.00 84.81 608 ILE A N 1
ATOM 4780 C CA . ILE A 1 608 ? 37.378 5.072 -24.441 1.00 84.81 608 ILE A CA 1
ATOM 4781 C C . ILE A 1 608 ? 37.746 5.574 -23.048 1.00 84.81 608 ILE A C 1
ATOM 4783 O O . ILE A 1 608 ? 38.203 4.796 -22.214 1.00 84.81 608 ILE A O 1
ATOM 4787 N N . ASN A 1 609 ? 37.514 6.859 -22.781 1.00 71.69 609 ASN A N 1
ATOM 4788 C CA . ASN A 1 609 ? 37.559 7.384 -21.420 1.00 71.69 609 ASN A CA 1
ATOM 4789 C C . ASN A 1 609 ? 36.241 7.040 -20.704 1.00 71.69 609 ASN A C 1
ATOM 4791 O O . ASN A 1 609 ? 35.162 7.336 -21.215 1.00 71.69 609 ASN A O 1
ATOM 4795 N N . SER A 1 610 ? 36.323 6.435 -19.519 1.00 62.25 610 SER A N 1
ATOM 4796 C CA . SER A 1 610 ? 35.168 6.057 -18.695 1.00 62.25 610 SER A CA 1
ATOM 4797 C C . SER A 1 610 ? 34.312 7.234 -18.215 1.00 62.25 610 SER A C 1
ATOM 4799 O O . SER A 1 610 ? 33.170 7.021 -17.814 1.00 62.25 610 SER A O 1
ATOM 4801 N N . GLU A 1 611 ? 34.848 8.454 -18.230 1.00 57.78 611 GLU A N 1
ATOM 4802 C CA . GLU A 1 611 ? 34.163 9.653 -17.733 1.00 57.78 611 GLU A CA 1
ATOM 4803 C C . GLU A 1 611 ? 33.309 10.352 -18.805 1.00 57.78 611 GLU A C 1
ATOM 4805 O O . GLU A 1 611 ? 32.342 11.037 -18.470 1.00 57.78 611 GLU A O 1
ATOM 4810 N N . ASN A 1 612 ? 33.609 10.139 -20.094 1.00 67.06 612 ASN A N 1
ATOM 4811 C CA . ASN A 1 612 ? 32.960 10.836 -21.204 1.00 67.06 612 ASN A CA 1
ATOM 4812 C C . ASN A 1 612 ? 32.000 9.913 -21.964 1.00 67.06 612 ASN A C 1
ATOM 4814 O O . ASN A 1 612 ? 32.381 8.860 -22.473 1.00 67.06 612 ASN A O 1
ATOM 4818 N N . ASN A 1 613 ? 30.742 10.337 -22.101 1.00 78.88 613 ASN A N 1
ATOM 4819 C CA . ASN A 1 613 ? 29.729 9.576 -22.842 1.00 78.88 613 ASN A CA 1
ATOM 4820 C C . ASN A 1 613 ? 29.901 9.652 -24.366 1.00 78.88 613 ASN A C 1
ATOM 4822 O O . ASN A 1 613 ? 29.413 8.762 -25.058 1.00 78.88 613 ASN A O 1
ATOM 4826 N N . ALA A 1 614 ? 30.585 10.685 -24.860 1.00 88.00 614 ALA A N 1
ATOM 4827 C CA . ALA A 1 614 ? 30.936 10.889 -26.257 1.00 88.00 614 ALA A CA 1
ATOM 4828 C C . ALA A 1 614 ? 32.175 11.792 -26.355 1.00 88.00 614 ALA A C 1
ATOM 4830 O O . ALA A 1 614 ? 32.464 12.543 -25.419 1.00 88.00 614 ALA A O 1
ATOM 4831 N N . PHE A 1 615 ? 32.893 11.740 -27.473 1.00 89.62 615 PHE A N 1
ATOM 4832 C CA . PHE A 1 615 ? 33.992 12.665 -27.765 1.00 89.62 615 PHE A CA 1
ATOM 4833 C C . PHE A 1 615 ? 34.164 12.871 -29.271 1.00 89.62 615 PHE A C 1
ATOM 4835 O O . PHE A 1 615 ? 33.616 12.123 -30.083 1.00 89.62 615 PHE A O 1
ATOM 4842 N N . PHE A 1 616 ? 34.938 13.893 -29.630 1.00 89.88 616 PHE A N 1
ATOM 4843 C CA . PHE A 1 616 ? 35.156 14.306 -31.011 1.00 89.88 616 PHE A CA 1
ATOM 4844 C C . PHE A 1 616 ? 36.602 14.060 -31.436 1.00 89.88 616 PHE A C 1
ATOM 4846 O O . PHE A 1 616 ? 37.520 14.211 -30.630 1.00 89.88 616 PHE A O 1
ATOM 4853 N N . ARG A 1 617 ? 36.813 13.737 -32.713 1.00 87.56 617 ARG A N 1
ATOM 4854 C CA . ARG A 1 617 ? 38.143 13.722 -33.330 1.00 87.56 617 ARG A CA 1
ATOM 4855 C C . ARG A 1 617 ? 38.103 14.382 -34.696 1.00 87.56 617 ARG A C 1
ATOM 4857 O O . ARG A 1 617 ? 37.224 14.088 -35.501 1.00 87.56 617 ARG A O 1
ATOM 4864 N N . TRP A 1 618 ? 39.091 15.225 -34.954 1.00 84.19 618 TRP A N 1
ATOM 4865 C CA . TRP A 1 618 ? 39.313 15.827 -36.261 1.00 84.19 618 TRP A CA 1
ATOM 4866 C C . TRP A 1 618 ? 40.274 14.960 -37.080 1.00 84.19 618 TRP A C 1
ATOM 4868 O O . TRP A 1 618 ? 41.371 14.640 -36.621 1.00 84.19 618 TRP A O 1
ATOM 4878 N N . GLU A 1 619 ? 39.861 14.576 -38.286 1.00 81.75 619 GLU A N 1
ATOM 4879 C CA . GLU A 1 619 ? 40.725 13.973 -39.303 1.00 81.75 619 GLU A CA 1
ATOM 4880 C C . GLU A 1 619 ? 41.092 15.060 -40.322 1.00 81.75 619 GLU A C 1
ATOM 4882 O O . GLU A 1 619 ? 40.303 15.412 -41.201 1.00 81.75 619 GLU A O 1
ATOM 4887 N N . GLY A 1 620 ? 42.283 15.645 -40.160 1.00 75.25 620 GLY A N 1
ATOM 4888 C CA . GLY A 1 620 ? 42.712 16.796 -40.959 1.00 75.25 620 GLY A CA 1
ATOM 4889 C C . GLY A 1 620 ? 41.817 18.029 -40.754 1.00 75.25 620 GLY A C 1
ATOM 4890 O O . GLY A 1 620 ? 41.231 18.214 -39.688 1.00 75.25 620 GLY A O 1
ATOM 4891 N N . SER A 1 621 ? 41.722 18.890 -41.773 1.00 69.50 621 SER A N 1
ATOM 4892 C CA . SER A 1 621 ? 40.855 20.084 -41.769 1.00 69.50 621 SER A CA 1
ATOM 4893 C C . SER A 1 621 ? 39.439 19.831 -42.304 1.00 69.50 621 SER A C 1
ATOM 4895 O O . SER A 1 621 ? 38.573 20.693 -42.146 1.00 69.50 621 SER A O 1
ATOM 4897 N N . GLY A 1 622 ? 39.196 18.662 -42.914 1.00 77.06 622 GLY A N 1
ATOM 4898 C CA . GLY A 1 622 ? 37.998 18.379 -43.712 1.00 77.06 622 GLY A CA 1
ATOM 4899 C C . GLY A 1 622 ? 37.029 17.343 -43.134 1.00 77.06 622 GLY A C 1
ATOM 4900 O O . GLY A 1 622 ? 36.010 17.056 -43.771 1.00 77.06 622 GLY A O 1
ATOM 4901 N N . ARG A 1 623 ? 37.303 16.753 -41.961 1.00 84.75 623 ARG A N 1
ATOM 4902 C CA . ARG A 1 623 ? 36.427 15.719 -41.387 1.00 84.75 623 ARG A CA 1
ATOM 4903 C C . ARG A 1 623 ? 36.376 15.727 -39.860 1.00 84.75 623 ARG A C 1
ATOM 4905 O O . ARG A 1 623 ? 37.406 15.740 -39.191 1.00 84.75 623 ARG A O 1
ATOM 4912 N N . LEU A 1 624 ? 35.159 15.674 -39.320 1.00 90.12 624 LEU A N 1
ATOM 4913 C CA . LEU A 1 624 ? 34.867 15.556 -37.891 1.00 90.12 624 LEU A CA 1
ATOM 4914 C C . LEU A 1 624 ? 34.165 14.225 -37.608 1.00 90.12 624 LEU A C 1
ATOM 4916 O O . LEU A 1 624 ? 33.120 13.926 -38.189 1.00 90.12 624 LEU A O 1
ATOM 4920 N N . LEU A 1 625 ? 34.719 13.451 -36.679 1.00 91.88 625 LEU A N 1
ATOM 4921 C CA . LEU A 1 625 ? 34.148 12.196 -36.204 1.00 91.88 625 LEU A CA 1
ATOM 4922 C C . LEU A 1 625 ? 33.579 12.354 -34.793 1.00 91.88 625 LEU A C 1
ATOM 4924 O O . LEU A 1 625 ? 34.265 12.843 -33.892 1.00 91.88 625 LEU A O 1
ATOM 4928 N N . LEU A 1 626 ? 32.344 11.891 -34.597 1.00 92.75 626 LEU A N 1
ATOM 4929 C CA . LEU A 1 626 ? 31.701 11.765 -33.289 1.00 92.75 626 LEU A CA 1
ATOM 4930 C C . LEU A 1 626 ? 31.750 10.308 -32.820 1.00 92.75 626 LEU A C 1
ATOM 4932 O O . LEU A 1 626 ? 31.170 9.430 -33.453 1.00 92.75 626 LEU A O 1
ATOM 4936 N N . PHE A 1 627 ? 32.402 10.054 -31.690 1.00 91.81 627 PHE A N 1
ATOM 4937 C CA . PHE A 1 627 ? 32.496 8.728 -31.087 1.00 91.81 627 PHE A CA 1
ATOM 4938 C C . PHE A 1 627 ? 31.518 8.585 -29.923 1.00 91.81 627 PHE A C 1
ATOM 4940 O O . PHE A 1 627 ? 31.617 9.313 -28.934 1.00 91.81 627 PHE A O 1
ATOM 4947 N N . GLU A 1 628 ? 30.617 7.604 -30.014 1.00 90.38 628 GLU A N 1
ATOM 4948 C CA . GLU A 1 628 ? 29.642 7.264 -28.971 1.00 90.38 628 GLU A CA 1
ATOM 4949 C C . GLU A 1 628 ? 29.733 5.771 -28.629 1.00 90.38 628 GLU A C 1
ATOM 4951 O O . GLU A 1 628 ? 29.146 4.940 -29.323 1.00 90.38 628 GLU A O 1
ATOM 4956 N N . PRO A 1 629 ? 30.497 5.392 -27.590 1.00 89.19 629 PRO A N 1
ATOM 4957 C CA . PRO A 1 629 ? 30.756 3.988 -27.311 1.00 89.19 629 PRO A CA 1
ATOM 4958 C C . PRO A 1 629 ? 29.513 3.262 -26.792 1.00 89.19 629 PRO A C 1
ATOM 4960 O O . PRO A 1 629 ? 28.866 3.707 -25.837 1.00 89.19 629 PRO A O 1
ATOM 4963 N N . THR A 1 630 ? 29.230 2.095 -27.370 1.00 86.31 630 THR A N 1
ATOM 4964 C CA . THR A 1 630 ? 28.163 1.196 -26.911 1.00 86.31 630 THR A CA 1
ATOM 4965 C C . THR A 1 630 ? 28.497 0.574 -25.548 1.00 86.31 630 THR A C 1
ATOM 4967 O O . THR A 1 630 ? 29.640 0.598 -25.079 1.00 86.31 630 THR A O 1
ATOM 4970 N N . ALA A 1 631 ? 27.503 -0.029 -24.887 1.00 81.81 631 ALA A N 1
ATOM 4971 C CA . ALA A 1 631 ? 27.722 -0.733 -23.620 1.00 81.81 631 ALA A CA 1
ATOM 4972 C C . ALA A 1 631 ? 28.750 -1.876 -23.747 1.00 81.81 631 ALA A C 1
ATOM 4974 O O . ALA A 1 631 ? 29.529 -2.112 -22.822 1.00 81.81 631 ALA A O 1
ATOM 4975 N N . ASP A 1 632 ? 28.783 -2.556 -24.895 1.00 79.44 632 ASP A N 1
ATOM 4976 C CA . ASP A 1 632 ? 29.742 -3.627 -25.178 1.00 79.44 632 ASP A CA 1
ATOM 4977 C C . ASP A 1 632 ? 31.146 -3.073 -25.395 1.00 79.44 632 ASP A C 1
ATOM 4979 O O . ASP A 1 632 ? 32.092 -3.554 -24.776 1.00 79.44 632 ASP A O 1
ATOM 4983 N N . GLN A 1 633 ? 31.285 -1.988 -26.159 1.00 84.50 633 GLN A N 1
ATOM 4984 C CA . GLN A 1 633 ? 32.574 -1.327 -26.380 1.00 84.50 633 GLN A CA 1
ATOM 4985 C C . GLN A 1 633 ? 33.174 -0.783 -25.076 1.00 84.50 633 GLN A C 1
ATOM 4987 O O . GLN A 1 633 ? 34.374 -0.923 -24.845 1.00 84.50 633 GLN A O 1
ATOM 4992 N N . ARG A 1 634 ? 32.347 -0.248 -24.165 1.00 84.69 634 ARG A N 1
ATOM 4993 C CA . ARG A 1 634 ? 32.794 0.161 -22.820 1.00 84.69 634 ARG A CA 1
ATOM 4994 C C . ARG A 1 634 ? 33.258 -1.024 -21.971 1.00 84.69 634 ARG A C 1
ATOM 4996 O O . ARG A 1 634 ? 34.258 -0.908 -21.267 1.00 84.69 634 ARG A O 1
ATOM 5003 N N . ARG A 1 635 ? 32.562 -2.168 -22.037 1.00 74.44 635 ARG A N 1
ATOM 5004 C CA . ARG A 1 635 ? 32.985 -3.403 -21.351 1.00 74.44 635 ARG A CA 1
ATOM 5005 C C . ARG A 1 635 ? 34.316 -3.914 -21.901 1.00 74.44 635 ARG A C 1
ATOM 5007 O O . ARG A 1 635 ? 35.209 -4.216 -21.116 1.00 74.44 635 ARG A O 1
ATOM 5014 N N . ILE A 1 636 ? 34.464 -3.941 -23.224 1.00 76.25 636 ILE A N 1
ATOM 5015 C CA . ILE A 1 636 ? 35.703 -4.322 -23.912 1.00 76.25 636 ILE A CA 1
ATOM 5016 C C . ILE A 1 636 ? 36.855 -3.397 -23.489 1.00 76.25 636 ILE A C 1
ATOM 5018 O O . ILE A 1 636 ? 37.911 -3.888 -23.095 1.00 76.25 636 ILE A O 1
ATOM 5022 N N . ALA A 1 637 ? 36.643 -2.077 -23.474 1.00 80.25 637 ALA A N 1
ATOM 5023 C CA . ALA A 1 637 ? 37.640 -1.113 -23.003 1.00 80.25 637 ALA A CA 1
ATOM 5024 C C . ALA A 1 637 ? 38.035 -1.333 -21.534 1.00 80.25 637 ALA A C 1
ATOM 5026 O O . ALA A 1 637 ? 39.218 -1.300 -21.212 1.00 80.25 637 ALA A O 1
ATOM 5027 N N . GLY A 1 638 ? 37.072 -1.616 -20.649 1.00 75.81 638 GLY A N 1
ATOM 5028 C CA . GLY A 1 638 ? 37.348 -1.905 -19.238 1.00 75.81 638 GLY A CA 1
ATOM 5029 C C . GLY A 1 638 ? 38.151 -3.191 -19.007 1.00 75.81 638 GLY A C 1
ATOM 5030 O O . GLY A 1 638 ? 38.891 -3.276 -18.032 1.00 75.81 638 GLY A O 1
ATOM 5031 N N . ILE A 1 639 ? 38.027 -4.179 -19.899 1.00 72.25 639 ILE A N 1
ATOM 5032 C CA . ILE A 1 639 ? 38.792 -5.435 -19.843 1.00 72.25 639 ILE A CA 1
ATOM 5033 C C . ILE A 1 639 ? 40.209 -5.244 -20.400 1.00 72.25 639 ILE A C 1
ATOM 5035 O O . ILE A 1 639 ? 41.169 -5.753 -19.827 1.00 72.25 639 ILE A O 1
ATOM 5039 N N . ILE A 1 640 ? 40.344 -4.530 -21.521 1.00 75.56 640 ILE A N 1
ATOM 5040 C CA . ILE A 1 640 ? 41.631 -4.322 -22.204 1.00 75.56 640 ILE A CA 1
ATOM 5041 C C . ILE A 1 640 ? 42.495 -3.283 -21.476 1.00 75.56 640 ILE A C 1
ATOM 5043 O O . ILE A 1 640 ? 43.724 -3.379 -21.508 1.00 75.56 640 ILE A O 1
ATOM 5047 N N . GLY A 1 641 ? 41.869 -2.300 -20.823 1.00 74.38 641 GLY A N 1
ATOM 5048 C CA . GLY A 1 641 ? 42.554 -1.115 -20.317 1.00 74.38 641 GLY A CA 1
ATOM 5049 C C . GLY A 1 641 ? 43.214 -0.334 -21.457 1.00 74.38 641 GLY A C 1
ATOM 5050 O O . GLY A 1 641 ? 42.725 -0.320 -22.587 1.00 74.38 641 GLY A O 1
ATOM 5051 N N . ASP A 1 642 ? 44.362 0.285 -21.185 1.00 76.25 642 ASP A N 1
ATOM 5052 C CA . ASP A 1 642 ? 45.108 1.039 -22.202 1.00 76.25 642 ASP A CA 1
ATOM 5053 C C . ASP A 1 642 ? 45.709 0.141 -23.296 1.00 76.25 642 ASP A C 1
ATOM 5055 O O . ASP A 1 642 ? 45.835 0.554 -24.456 1.00 76.25 642 ASP A O 1
ATOM 5059 N N . LYS A 1 643 ? 46.128 -1.073 -22.915 1.00 81.50 643 LYS A N 1
ATOM 5060 C CA . LYS A 1 643 ? 46.765 -2.075 -23.777 1.00 81.50 643 LYS A CA 1
ATOM 5061 C C . LYS A 1 643 ? 46.860 -3.414 -23.048 1.00 81.50 643 LYS A C 1
ATOM 5063 O O . LYS A 1 643 ? 47.420 -3.487 -21.955 1.00 81.50 643 LYS A O 1
ATOM 5068 N N . LEU A 1 644 ? 46.430 -4.485 -23.708 1.00 78.31 644 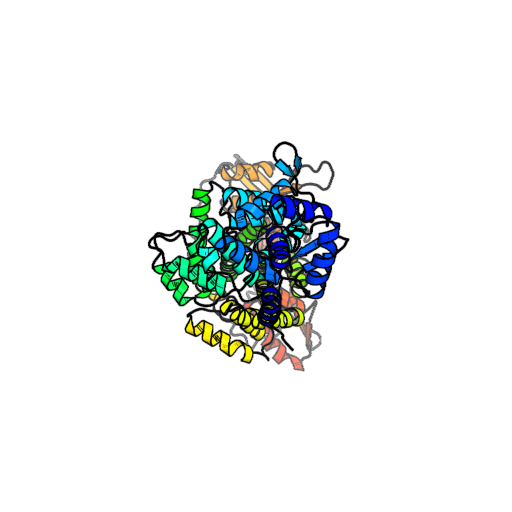LEU A N 1
ATOM 5069 C CA . LEU A 1 644 ? 46.582 -5.855 -23.226 1.00 78.31 644 LEU A CA 1
ATOM 5070 C C . LEU A 1 644 ? 47.734 -6.549 -23.965 1.00 78.31 644 LEU A C 1
ATOM 5072 O O . LEU A 1 644 ? 47.768 -6.578 -25.195 1.00 78.31 644 LEU A O 1
ATOM 5076 N N . LEU A 1 645 ? 48.682 -7.111 -23.211 1.00 81.50 645 LEU A N 1
ATOM 5077 C CA . LEU A 1 645 ? 49.819 -7.864 -23.745 1.00 81.50 645 LEU A CA 1
ATOM 5078 C C . LEU A 1 645 ? 49.664 -9.351 -23.440 1.00 81.50 645 LEU A C 1
ATOM 5080 O O . LEU A 1 645 ? 49.650 -9.742 -22.274 1.00 81.50 645 LEU A O 1
ATOM 5084 N N . VAL A 1 646 ? 49.631 -10.183 -24.480 1.00 75.88 646 VAL A N 1
ATOM 5085 C CA . VAL A 1 646 ? 49.446 -11.632 -24.349 1.00 75.88 646 VAL A CA 1
ATOM 5086 C C . VAL A 1 646 ? 50.670 -12.390 -24.884 1.00 75.88 646 VAL A C 1
ATOM 5088 O O . VAL A 1 646 ? 51.132 -12.103 -25.991 1.00 75.88 646 VAL A O 1
ATOM 5091 N N . PRO A 1 647 ? 51.247 -13.338 -24.118 1.00 73.75 647 PRO A N 1
ATOM 5092 C CA . PRO A 1 647 ? 52.340 -14.187 -24.593 1.00 73.75 647 PRO A CA 1
ATOM 5093 C C . PRO A 1 647 ? 51.868 -15.186 -25.662 1.00 73.75 647 PRO A C 1
ATOM 5095 O O . PRO A 1 647 ? 50.695 -15.546 -25.706 1.00 73.75 647 PRO A O 1
ATOM 5098 N N . ALA A 1 648 ? 52.796 -15.691 -26.481 1.00 69.69 648 ALA A N 1
ATOM 5099 C CA . ALA A 1 648 ? 52.493 -16.608 -27.588 1.00 69.69 648 ALA A CA 1
ATOM 5100 C C . ALA A 1 648 ? 51.718 -17.879 -27.171 1.00 69.69 648 ALA A C 1
ATOM 5102 O O . ALA A 1 648 ? 50.917 -18.391 -27.942 1.00 69.69 648 ALA A O 1
ATOM 5103 N N . SER A 1 649 ? 51.889 -18.362 -25.935 1.00 69.94 649 SER A N 1
ATOM 5104 C CA . SER A 1 649 ? 51.148 -19.519 -25.410 1.00 69.94 649 SER A CA 1
ATOM 5105 C C . SER A 1 649 ? 49.638 -19.284 -25.239 1.00 69.94 649 SER A C 1
ATOM 5107 O O . SER A 1 649 ? 48.889 -20.253 -25.173 1.00 69.94 649 SER A O 1
ATOM 5109 N N . GLY A 1 650 ? 49.183 -18.026 -25.167 1.00 64.12 650 GLY A N 1
ATOM 5110 C CA . GLY A 1 650 ? 47.769 -17.645 -25.021 1.00 64.12 650 GLY A CA 1
ATOM 5111 C C . GLY A 1 650 ? 47.085 -17.223 -26.327 1.00 64.12 650 GLY A C 1
ATOM 5112 O O . GLY A 1 650 ? 45.938 -16.781 -26.305 1.00 64.12 650 GLY A O 1
ATOM 5113 N N . GLU A 1 651 ? 47.771 -17.339 -27.466 1.00 67.62 651 GLU A N 1
ATOM 5114 C CA . GLU A 1 651 ? 47.316 -16.839 -28.770 1.00 67.62 651 GLU A CA 1
ATOM 5115 C C . GLU A 1 651 ? 45.974 -17.446 -29.216 1.00 67.62 651 GLU A C 1
ATOM 5117 O O . GLU A 1 651 ? 45.063 -16.714 -29.598 1.00 67.62 651 GLU A O 1
ATOM 5122 N N . ALA A 1 652 ? 45.788 -18.759 -29.059 1.00 66.81 652 ALA A N 1
ATOM 5123 C CA . ALA A 1 652 ? 44.535 -19.429 -29.421 1.00 66.81 652 ALA A CA 1
ATOM 5124 C C . ALA A 1 652 ? 43.325 -18.938 -28.597 1.00 66.81 652 ALA A C 1
ATOM 5126 O O . ALA A 1 652 ? 42.224 -18.788 -29.125 1.00 66.81 652 ALA A O 1
ATOM 5127 N N . GLN A 1 653 ? 43.528 -18.645 -27.308 1.00 63.69 653 GLN A N 1
ATOM 5128 C CA . GLN A 1 653 ? 42.475 -18.156 -26.407 1.00 63.69 653 GLN A CA 1
ATOM 5129 C C . GLN A 1 653 ? 42.086 -16.711 -26.736 1.00 63.69 653 GLN A C 1
ATOM 5131 O O . GLN A 1 653 ? 40.911 -16.353 -26.686 1.00 63.69 653 GLN A O 1
ATOM 5136 N N . VAL A 1 654 ? 43.067 -15.897 -27.130 1.00 68.12 654 VAL A N 1
ATOM 5137 C CA . VAL A 1 654 ? 42.849 -14.528 -27.607 1.00 68.12 654 VAL A CA 1
ATOM 5138 C C . VAL A 1 654 ? 42.063 -14.511 -28.909 1.00 68.12 654 VAL A C 1
ATOM 5140 O O . VAL A 1 654 ? 41.108 -13.750 -29.016 1.00 68.12 654 VAL A O 1
ATOM 5143 N N . MET A 1 655 ? 42.414 -15.359 -29.876 1.00 68.19 655 MET A N 1
ATOM 5144 C CA . MET A 1 655 ? 41.706 -15.411 -31.158 1.00 68.19 655 MET A CA 1
ATOM 5145 C C . MET A 1 655 ? 40.248 -15.859 -30.991 1.00 68.19 655 MET A C 1
ATOM 5147 O O . MET A 1 655 ? 39.360 -15.274 -31.607 1.00 68.19 655 MET A O 1
ATOM 5151 N N . ALA A 1 656 ? 39.979 -16.815 -30.095 1.00 65.00 656 ALA A N 1
ATOM 5152 C CA . ALA A 1 656 ? 38.614 -17.208 -29.740 1.00 65.00 656 ALA A CA 1
ATOM 5153 C C . ALA A 1 656 ? 37.829 -16.062 -29.071 1.00 65.00 656 ALA A C 1
ATOM 5155 O O . ALA A 1 656 ? 36.658 -15.845 -29.382 1.00 65.00 656 ALA A O 1
ATOM 5156 N N . ALA A 1 657 ? 38.475 -15.294 -28.188 1.00 65.94 657 ALA A N 1
ATOM 5157 C CA . ALA A 1 657 ? 37.860 -14.133 -27.548 1.00 65.94 657 ALA A CA 1
ATOM 5158 C C . ALA A 1 657 ? 37.588 -12.991 -28.543 1.00 65.94 657 ALA A C 1
ATOM 5160 O O . ALA A 1 657 ? 36.528 -12.376 -28.479 1.00 65.94 657 ALA A O 1
ATOM 5161 N N . ILE A 1 658 ? 38.507 -12.738 -29.481 1.00 66.81 658 ILE A N 1
ATOM 5162 C CA . ILE A 1 658 ? 38.354 -11.746 -30.556 1.00 66.81 658 ILE A CA 1
ATOM 5163 C C . ILE A 1 658 ? 37.181 -12.119 -31.473 1.00 66.81 658 ILE A C 1
ATOM 5165 O O . ILE A 1 658 ? 36.351 -11.264 -31.772 1.00 66.81 658 ILE A O 1
ATOM 5169 N N . ALA A 1 659 ? 37.062 -13.392 -31.860 1.00 64.50 659 ALA A N 1
ATOM 5170 C CA . ALA A 1 659 ? 35.933 -13.878 -32.654 1.00 64.50 659 ALA A CA 1
ATOM 5171 C C . ALA A 1 659 ? 34.587 -13.706 -31.924 1.00 64.50 659 ALA A C 1
ATOM 5173 O O . ALA A 1 659 ? 33.589 -13.357 -32.545 1.00 64.50 659 ALA A O 1
ATOM 5174 N N . ALA A 1 660 ? 34.554 -13.883 -30.599 1.00 66.31 660 ALA A N 1
ATOM 5175 C CA . ALA A 1 660 ? 33.340 -13.682 -29.807 1.00 66.31 660 ALA A CA 1
ATOM 5176 C C . ALA A 1 660 ? 32.902 -12.206 -29.712 1.00 66.31 660 ALA A C 1
ATOM 5178 O O . ALA A 1 660 ? 31.722 -11.937 -29.496 1.00 66.31 660 ALA A O 1
ATOM 5179 N N . VAL A 1 661 ? 33.826 -11.249 -29.869 1.00 67.38 661 VAL A N 1
ATOM 5180 C CA . VAL A 1 661 ? 33.525 -9.804 -29.803 1.00 67.38 661 VAL A CA 1
ATOM 5181 C C . VAL A 1 661 ? 33.415 -9.131 -31.174 1.00 67.38 661 VAL A C 1
ATOM 5183 O O . VAL A 1 661 ? 32.998 -7.975 -31.235 1.00 67.38 661 VAL A O 1
ATOM 5186 N N . SER A 1 662 ? 33.719 -9.839 -32.269 1.00 65.94 662 SER A N 1
ATOM 5187 C CA . SER A 1 662 ? 33.681 -9.308 -33.641 1.00 65.94 662 SER A CA 1
ATOM 5188 C C . SER A 1 662 ? 32.335 -8.716 -34.090 1.00 65.94 662 SER A C 1
ATOM 5190 O O . SER A 1 662 ? 32.367 -7.792 -34.898 1.00 65.94 662 SER A O 1
ATOM 5192 N N . PRO A 1 663 ? 31.155 -9.145 -33.581 1.00 73.44 663 PRO A N 1
ATOM 5193 C CA . PRO A 1 663 ? 29.890 -8.486 -33.922 1.00 73.44 663 PRO A CA 1
ATOM 5194 C C . PRO A 1 663 ? 29.731 -7.079 -33.321 1.00 73.44 663 PRO A C 1
ATOM 5196 O O . PRO A 1 663 ? 28.850 -6.334 -33.737 1.00 73.44 663 PRO A O 1
ATOM 5199 N N . HIS A 1 664 ? 30.546 -6.716 -32.323 1.00 69.19 664 HIS A N 1
ATOM 5200 C CA . HIS A 1 664 ? 30.384 -5.490 -31.529 1.00 69.19 664 HIS A CA 1
ATOM 5201 C C . HIS A 1 664 ? 31.480 -4.440 -31.782 1.00 69.19 664 HIS A C 1
ATOM 5203 O O . HIS A 1 664 ? 31.368 -3.299 -31.316 1.00 69.19 664 HIS A O 1
ATOM 5209 N N . VAL A 1 665 ? 32.560 -4.816 -32.475 1.00 77.88 665 VAL A N 1
ATOM 5210 C CA . VAL A 1 665 ? 33.721 -3.956 -32.731 1.00 77.88 665 VAL A CA 1
ATOM 5211 C C . VAL A 1 665 ? 34.479 -4.419 -33.977 1.00 77.88 665 VAL A C 1
ATOM 5213 O O . VAL A 1 665 ? 34.694 -5.616 -34.169 1.00 77.88 665 VAL A O 1
ATOM 5216 N N . THR A 1 666 ? 34.921 -3.473 -34.804 1.00 80.00 666 THR A N 1
ATOM 5217 C CA . THR A 1 666 ? 35.746 -3.758 -35.987 1.00 80.00 666 THR A CA 1
ATOM 5218 C C . THR A 1 666 ? 37.116 -4.287 -35.546 1.00 80.00 666 THR A C 1
ATOM 5220 O O . THR A 1 666 ? 37.679 -3.804 -34.565 1.00 80.00 666 THR A O 1
ATOM 5223 N N . ILE A 1 667 ? 37.682 -5.284 -36.229 1.00 78.06 667 ILE A N 1
ATOM 5224 C CA . ILE A 1 667 ? 38.976 -5.884 -35.851 1.00 78.06 667 ILE A CA 1
ATOM 5225 C C . ILE A 1 667 ? 40.009 -5.593 -36.931 1.00 78.06 667 ILE A C 1
ATOM 5227 O O . ILE A 1 667 ? 39.839 -5.979 -38.082 1.00 78.06 667 ILE A O 1
ATOM 5231 N N . HIS A 1 668 ? 41.099 -4.933 -36.548 1.00 76.06 668 HIS A N 1
ATOM 5232 C CA . HIS A 1 668 ? 42.257 -4.689 -37.401 1.00 76.06 668 HIS A CA 1
ATOM 5233 C C . HIS A 1 668 ? 43.406 -5.552 -36.872 1.00 76.06 668 HIS A C 1
ATOM 5235 O O . HIS A 1 668 ? 43.935 -5.285 -35.790 1.00 76.06 668 HIS A O 1
ATOM 5241 N N . SER A 1 669 ? 43.770 -6.605 -37.605 1.00 71.56 669 SER A N 1
ATOM 5242 C CA . SER A 1 669 ? 44.796 -7.570 -37.192 1.00 71.56 669 SER A CA 1
ATOM 5243 C C . SER A 1 669 ? 45.888 -7.707 -38.246 1.00 71.56 669 SER A C 1
ATOM 5245 O O . SER A 1 669 ? 45.598 -8.043 -39.389 1.00 71.56 669 SER A O 1
ATOM 5247 N N . ASP A 1 670 ? 47.145 -7.549 -37.827 1.00 66.31 670 ASP A N 1
ATOM 5248 C CA . ASP A 1 670 ? 48.322 -7.836 -38.666 1.00 66.31 670 ASP A CA 1
ATOM 5249 C C . ASP A 1 670 ? 48.716 -9.331 -38.612 1.00 66.31 670 ASP A C 1
ATOM 5251 O O . ASP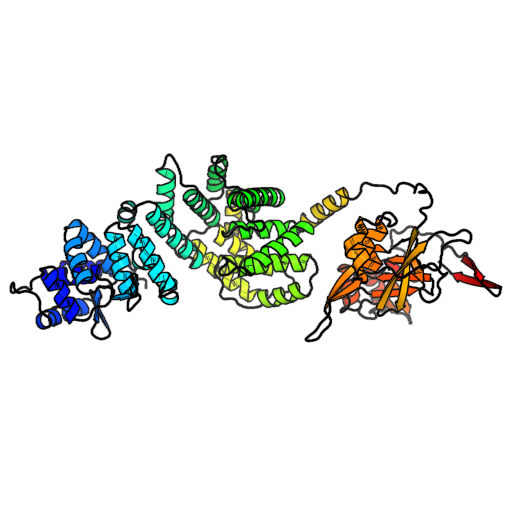 A 1 670 ? 49.710 -9.765 -39.196 1.00 66.31 670 ASP A O 1
ATOM 5255 N N . VAL A 1 671 ? 47.962 -10.136 -37.856 1.00 62.66 671 VAL A N 1
ATOM 5256 C CA . VAL A 1 671 ? 48.129 -11.586 -37.739 1.00 62.66 671 VAL A CA 1
ATOM 5257 C C . VAL A 1 671 ? 47.093 -12.217 -38.663 1.00 62.66 671 VAL A C 1
ATOM 5259 O O . VAL A 1 671 ? 45.903 -12.203 -38.345 1.00 62.66 671 VAL A O 1
ATOM 5262 N N . ALA A 1 672 ? 47.542 -12.680 -39.833 1.00 48.41 672 ALA A N 1
ATOM 5263 C CA . ALA A 1 672 ? 46.702 -13.293 -40.860 1.00 48.41 672 ALA A CA 1
ATOM 5264 C C . ALA A 1 672 ? 45.793 -14.378 -40.251 1.00 48.41 672 ALA A C 1
ATOM 5266 O O . ALA A 1 672 ? 46.265 -15.292 -39.573 1.00 48.41 672 ALA A O 1
ATOM 5267 N N . GLY A 1 673 ? 44.481 -14.228 -40.439 1.00 50.31 673 GLY A N 1
ATOM 5268 C CA . GLY A 1 673 ? 43.467 -15.084 -39.835 1.00 50.31 673 GLY A CA 1
ATOM 5269 C C . GLY A 1 673 ? 43.132 -16.285 -40.712 1.00 50.31 673 GLY A C 1
ATOM 5270 O O . GLY A 1 673 ? 42.531 -16.121 -41.763 1.00 50.31 673 GLY A O 1
ATOM 5271 N N . GLU A 1 674 ? 43.428 -17.495 -40.240 1.00 46.91 674 GLU A N 1
ATOM 5272 C CA . GLU A 1 674 ? 42.895 -18.734 -40.833 1.00 46.91 674 GLU A CA 1
ATOM 5273 C C . GLU A 1 674 ? 41.469 -19.069 -40.351 1.00 46.91 674 GLU A C 1
ATOM 5275 O O . GLU A 1 674 ? 40.892 -20.048 -40.804 1.00 46.91 674 GLU A O 1
ATOM 5280 N N . ASN A 1 675 ? 40.866 -18.280 -39.450 1.00 48.88 675 ASN A N 1
ATOM 5281 C CA . ASN A 1 675 ? 39.616 -18.667 -38.771 1.00 48.88 675 ASN A CA 1
ATOM 5282 C C . ASN A 1 675 ? 38.537 -17.574 -38.669 1.00 48.88 675 ASN A C 1
ATOM 5284 O O . ASN A 1 675 ? 37.656 -17.662 -37.816 1.00 48.88 675 ASN A O 1
ATOM 5288 N N . ALA A 1 676 ? 38.558 -16.552 -39.525 1.00 48.91 676 ALA A N 1
ATOM 5289 C CA . ALA A 1 676 ? 37.416 -15.647 -39.647 1.00 48.91 676 ALA A CA 1
ATOM 5290 C C . ALA A 1 676 ? 36.576 -16.066 -40.856 1.00 48.91 676 ALA A C 1
ATOM 5292 O O . ALA A 1 676 ? 37.090 -16.138 -41.966 1.00 48.91 676 ALA A O 1
ATOM 5293 N N . ALA A 1 677 ? 35.277 -16.292 -40.657 1.00 47.88 677 ALA A N 1
ATOM 5294 C CA . ALA A 1 677 ? 34.280 -16.427 -41.724 1.00 47.88 677 ALA A CA 1
ATOM 5295 C C . ALA A 1 677 ? 34.041 -15.088 -42.468 1.00 47.88 677 ALA A C 1
ATOM 5297 O O . ALA A 1 677 ? 32.906 -14.726 -42.766 1.00 47.88 677 ALA A O 1
ATOM 5298 N N . ALA A 1 678 ? 35.106 -14.317 -42.688 1.00 53.31 678 ALA A N 1
ATOM 5299 C CA . ALA A 1 678 ? 35.106 -13.036 -43.366 1.00 53.31 678 ALA A CA 1
ATOM 5300 C C . ALA A 1 678 ? 35.572 -13.241 -44.809 1.00 53.31 678 ALA A C 1
ATOM 5302 O O . ALA A 1 678 ? 36.496 -14.010 -45.074 1.00 53.31 678 ALA A O 1
ATOM 5303 N N . GLU A 1 679 ? 34.919 -12.555 -45.741 1.00 53.28 679 GLU A N 1
ATOM 5304 C CA . GLU A 1 679 ? 35.345 -12.515 -47.134 1.00 53.28 679 GLU A CA 1
ATOM 5305 C C . GLU A 1 679 ? 36.744 -11.890 -47.218 1.00 53.28 679 GLU A C 1
ATOM 5307 O O . GLU A 1 679 ? 36.974 -10.778 -46.741 1.00 53.28 679 GLU A O 1
ATOM 5312 N N . ILE A 1 680 ? 37.696 -12.632 -47.786 1.00 61.16 680 ILE A N 1
ATOM 5313 C CA . ILE A 1 680 ? 39.045 -12.131 -48.043 1.00 61.16 680 ILE A CA 1
ATOM 5314 C C . ILE A 1 680 ? 38.978 -11.321 -49.335 1.00 61.16 680 ILE A C 1
ATOM 5316 O O . ILE A 1 680 ? 38.716 -11.874 -50.402 1.00 61.16 680 ILE A O 1
ATOM 5320 N N . VAL A 1 681 ? 39.222 -10.019 -49.228 1.00 66.81 681 VAL A N 1
ATOM 5321 C CA . VAL A 1 681 ? 39.248 -9.091 -50.362 1.00 66.81 681 VAL A CA 1
ATOM 5322 C C . VAL A 1 681 ? 40.673 -8.574 -50.537 1.00 66.81 681 VAL A C 1
ATOM 5324 O O . VAL A 1 681 ? 41.352 -8.279 -49.553 1.00 66.81 681 VAL A O 1
ATOM 5327 N N . GLU A 1 682 ? 41.135 -8.470 -51.783 1.00 68.25 682 GLU A N 1
ATOM 5328 C CA . GLU A 1 682 ? 42.427 -7.851 -52.093 1.00 68.25 682 GLU A CA 1
ATOM 5329 C C . GLU A 1 682 ? 42.426 -6.374 -51.650 1.00 68.25 682 GLU A C 1
ATOM 5331 O O . GLU A 1 682 ? 41.501 -5.637 -52.011 1.00 68.25 682 GLU A O 1
ATOM 5336 N N . PRO A 1 683 ? 43.430 -5.917 -50.877 1.00 58.78 683 PRO A N 1
ATOM 5337 C CA . PRO A 1 683 ? 43.514 -4.526 -50.454 1.00 58.78 683 PRO A CA 1
ATOM 5338 C C . PRO A 1 683 ? 43.684 -3.609 -51.670 1.00 58.78 683 PRO A C 1
ATOM 5340 O O . PRO A 1 683 ? 44.525 -3.849 -52.539 1.00 58.78 683 PRO A O 1
ATOM 5343 N N . ASP A 1 684 ? 42.906 -2.527 -51.725 1.00 68.44 684 ASP A N 1
ATOM 5344 C CA . ASP A 1 684 ? 43.032 -1.533 -52.788 1.00 68.44 684 ASP A CA 1
ATOM 5345 C C . ASP A 1 684 ? 44.295 -0.690 -52.569 1.00 68.44 684 ASP A C 1
ATOM 5347 O O . ASP A 1 684 ? 44.295 0.331 -51.888 1.00 68.44 684 ASP A O 1
ATOM 5351 N N . SER A 1 685 ? 45.406 -1.122 -53.161 1.00 71.56 685 SER A N 1
ATOM 5352 C CA . SER A 1 685 ? 46.702 -0.450 -53.036 1.00 71.56 685 SER A CA 1
ATOM 5353 C C . SER A 1 685 ? 46.827 0.820 -53.890 1.00 71.56 685 SER A C 1
ATOM 5355 O O . SER A 1 685 ? 47.937 1.329 -54.084 1.00 71.56 685 SER A O 1
ATOM 5357 N N . ARG A 1 686 ? 45.733 1.317 -54.482 1.00 75.88 686 ARG A N 1
ATOM 5358 C CA . ARG A 1 686 ? 45.762 2.523 -55.315 1.00 75.88 686 ARG A CA 1
ATOM 5359 C C . ARG A 1 686 ? 45.794 3.760 -54.427 1.00 75.88 686 ARG A C 1
ATOM 5361 O O . ARG A 1 686 ? 44.830 4.083 -53.743 1.00 75.88 686 ARG A O 1
ATOM 5368 N N . LEU A 1 687 ? 46.900 4.495 -54.506 1.00 69.69 687 LEU A N 1
ATOM 5369 C CA . LEU A 1 687 ? 47.022 5.833 -53.929 1.00 69.69 687 LEU A CA 1
ATOM 5370 C C . LEU A 1 687 ? 45.930 6.739 -54.503 1.00 69.69 687 LEU A C 1
ATOM 5372 O O . LEU A 1 687 ? 45.916 7.014 -55.707 1.00 69.69 687 LEU A O 1
ATOM 5376 N N . GLN A 1 688 ? 45.037 7.221 -53.642 1.00 71.06 688 GLN A N 1
ATOM 5377 C CA . GLN A 1 688 ? 44.077 8.241 -54.033 1.00 71.06 688 GLN A CA 1
ATOM 5378 C C . GLN A 1 688 ? 44.693 9.613 -53.786 1.00 71.06 688 GLN A C 1
ATOM 5380 O O . GLN A 1 688 ? 45.108 9.947 -52.675 1.00 71.06 688 GLN A O 1
ATOM 5385 N N . VAL A 1 689 ? 44.778 10.396 -54.859 1.00 70.38 689 VAL A N 1
ATOM 5386 C CA . VAL A 1 689 ? 45.332 11.747 -54.835 1.00 70.38 689 VAL A CA 1
ATOM 5387 C C . VAL A 1 689 ? 44.185 12.727 -55.005 1.00 70.38 689 VAL A C 1
ATOM 5389 O O . VAL A 1 689 ? 43.623 12.860 -56.093 1.00 70.38 689 VAL A O 1
ATOM 5392 N N . MET A 1 690 ? 43.834 13.419 -53.926 1.00 64.31 690 MET A N 1
ATOM 5393 C CA . MET A 1 690 ? 42.848 14.486 -53.975 1.00 64.31 690 MET A CA 1
ATOM 5394 C C . MET A 1 690 ? 43.557 15.801 -54.304 1.00 64.31 690 MET A C 1
ATOM 5396 O O . MET A 1 690 ? 44.364 16.309 -53.525 1.00 64.31 690 MET A O 1
ATOM 5400 N N . LEU A 1 691 ? 43.258 16.344 -55.486 1.00 74.00 691 LEU A N 1
ATOM 5401 C CA . LEU A 1 691 ? 43.782 17.624 -55.958 1.00 74.00 691 LEU A CA 1
ATOM 5402 C C . LEU A 1 691 ? 42.748 18.724 -55.728 1.00 74.00 691 LEU A C 1
ATOM 5404 O O . LEU A 1 691 ? 41.608 18.609 -56.179 1.00 74.00 691 LEU A O 1
ATOM 5408 N N . ARG A 1 692 ? 43.148 19.809 -55.061 1.00 66.94 692 ARG A N 1
ATOM 5409 C CA . ARG A 1 692 ? 42.286 20.976 -54.822 1.00 66.94 692 ARG A CA 1
ATOM 5410 C C . ARG A 1 692 ? 42.942 22.252 -55.362 1.00 66.94 692 ARG A C 1
ATOM 5412 O O . ARG A 1 692 ? 44.116 22.488 -55.070 1.00 66.94 692 ARG A O 1
ATOM 5419 N N . PRO A 1 693 ? 42.232 23.094 -56.132 1.00 59.25 693 PRO A N 1
ATOM 5420 C CA . PRO A 1 693 ? 42.745 24.403 -56.526 1.00 59.25 693 PRO A CA 1
ATOM 5421 C C . PRO A 1 693 ? 42.746 25.368 -55.330 1.00 59.25 693 PRO A C 1
ATOM 5423 O O . PRO A 1 693 ? 41.764 25.459 -54.598 1.00 59.25 693 PRO A O 1
ATOM 5426 N N . GLY A 1 694 ? 43.841 26.104 -55.142 1.00 61.50 694 GLY A N 1
ATOM 5427 C CA . GLY A 1 694 ? 43.998 27.150 -54.130 1.00 61.50 694 GLY A CA 1
ATOM 5428 C C . GLY A 1 694 ? 44.617 28.422 -54.718 1.00 61.50 694 GLY A C 1
ATOM 5429 O O . GLY A 1 694 ? 45.151 28.415 -55.826 1.00 61.50 694 GLY A O 1
ATOM 5430 N N . ALA A 1 695 ? 44.567 29.528 -53.970 1.00 50.12 695 ALA A N 1
ATOM 5431 C CA . ALA A 1 695 ? 44.926 30.873 -54.449 1.00 50.12 695 ALA A CA 1
ATOM 5432 C C . ALA A 1 695 ? 46.376 31.037 -54.972 1.00 50.12 695 ALA A C 1
ATOM 5434 O O . ALA A 1 695 ? 46.679 32.048 -55.600 1.00 50.12 695 ALA A O 1
ATOM 5435 N N . GLY A 1 696 ? 47.261 30.059 -54.742 1.00 58.56 696 GLY A N 1
ATOM 5436 C CA . GLY A 1 696 ? 48.646 30.041 -55.228 1.00 58.56 696 GLY A CA 1
ATOM 5437 C C . GLY A 1 696 ? 49.059 28.782 -56.004 1.00 58.56 696 GLY A C 1
ATOM 5438 O O . GLY A 1 696 ? 50.249 28.614 -56.253 1.00 58.56 696 GLY A O 1
ATOM 5439 N N . GLY A 1 697 ? 48.129 27.884 -56.366 1.00 73.38 697 GLY A N 1
ATOM 5440 C CA . GLY A 1 697 ? 48.443 26.635 -57.078 1.00 73.38 697 GLY A CA 1
ATOM 5441 C C . GLY A 1 697 ? 47.512 25.464 -56.739 1.00 73.38 697 GLY A C 1
ATOM 5442 O O . GLY A 1 697 ? 46.392 25.664 -56.278 1.00 73.38 697 GLY A O 1
ATOM 5443 N N . LEU A 1 698 ? 47.974 24.233 -56.975 1.00 71.75 698 LEU A N 1
ATOM 5444 C CA . LEU A 1 698 ? 47.270 22.997 -56.606 1.00 71.75 698 LEU A CA 1
ATOM 5445 C C . LEU A 1 698 ? 47.765 22.489 -55.244 1.00 71.75 698 LEU A C 1
ATOM 5447 O O . LEU A 1 698 ? 48.967 22.328 -55.047 1.00 71.75 698 LEU A O 1
ATOM 5451 N N . SER A 1 699 ? 46.837 22.212 -54.327 1.00 61.59 699 SER A N 1
ATOM 5452 C CA . SER A 1 699 ? 47.090 21.447 -53.103 1.00 61.59 699 SER A CA 1
ATOM 5453 C C . SER A 1 699 ? 46.852 19.963 -53.376 1.00 61.59 699 SER A C 1
ATOM 5455 O O . SER A 1 699 ? 45.886 19.609 -54.058 1.00 61.59 699 SER A O 1
ATOM 5457 N N . MET A 1 700 ? 47.735 19.110 -52.861 1.00 68.50 700 MET A N 1
ATOM 5458 C CA . MET A 1 700 ? 47.693 17.663 -53.048 1.00 68.50 700 MET A CA 1
ATOM 5459 C C . MET A 1 700 ? 47.624 16.968 -51.692 1.00 68.50 700 MET A C 1
ATOM 5461 O O . MET A 1 700 ? 48.537 17.103 -50.880 1.00 68.50 700 MET A O 1
ATOM 5465 N N . GLU A 1 701 ? 46.567 16.190 -51.481 1.00 68.00 701 GLU A N 1
ATOM 5466 C CA . GLU A 1 701 ? 46.424 15.294 -50.336 1.00 68.00 701 GLU A CA 1
ATOM 5467 C C . GLU A 1 701 ? 46.470 13.846 -50.836 1.00 68.00 701 GLU A C 1
ATOM 5469 O O . GLU A 1 701 ? 45.753 13.478 -51.770 1.00 68.00 701 GLU A O 1
ATOM 5474 N N . ILE A 1 702 ? 47.363 13.044 -50.256 1.00 70.06 702 ILE A N 1
ATOM 5475 C CA . ILE A 1 702 ? 47.572 11.643 -50.627 1.00 70.06 702 ILE A CA 1
ATOM 5476 C C . ILE A 1 702 ? 47.053 10.777 -49.485 1.00 70.06 702 ILE A C 1
ATOM 5478 O O . ILE A 1 702 ? 47.553 10.886 -48.365 1.00 70.06 702 ILE A O 1
ATOM 5482 N N . VAL A 1 703 ? 46.093 9.900 -49.778 1.00 63.91 703 VAL A N 1
ATOM 5483 C CA . VAL A 1 703 ? 45.503 8.991 -48.789 1.00 63.91 703 VAL A CA 1
ATOM 5484 C C . VAL A 1 703 ? 45.594 7.548 -49.293 1.00 63.91 703 VAL A C 1
ATOM 5486 O O . VAL A 1 703 ? 45.349 7.270 -50.469 1.00 63.91 703 VAL A O 1
ATOM 5489 N N . LEU A 1 704 ? 45.977 6.640 -48.392 1.00 54.53 704 LEU A N 1
ATOM 5490 C CA . LEU A 1 704 ? 45.762 5.198 -48.530 1.00 54.53 704 LEU A CA 1
ATOM 5491 C C . LEU A 1 704 ? 44.488 4.879 -47.741 1.00 54.53 704 LEU A C 1
ATOM 5493 O O . LEU A 1 704 ? 44.436 5.219 -46.557 1.00 54.53 704 LEU A O 1
ATOM 5497 N N . LEU A 1 705 ? 43.477 4.310 -48.399 1.00 50.81 705 LEU A N 1
ATOM 5498 C CA . LEU A 1 705 ? 42.232 3.889 -47.748 1.00 50.81 705 LEU A CA 1
ATOM 5499 C C . LEU A 1 705 ? 42.362 2.486 -47.162 1.00 50.81 705 LEU A C 1
ATOM 5501 O O . LEU A 1 705 ? 42.952 1.623 -47.850 1.00 50.81 705 LEU A O 1
#

Foldseek 3Di:
DDPDLVNVLVLLVVVLVVDDPLLNVLLLLLLLQQFWAALQLSLQLQQQLVRADPVRHRGHSVNVVVSQVVCVVSVQWDDDPRTIHGNLSCSQVSLVVCVVVVSNVSSLVSSCVSLPFDDDPNDGHDPDLSNLLSQLLSCLQVLVVVSVVVSLVVSCPVPVPCCVVPPSLCRNANPVGPLVSLVVHDPVSLVVSLVVLVVVCQQVLAAHPNSLVSLVVQVVVDPDDDLVSLLVNLVQCVQLLVLLVSVVVCVVPVVRLCLLSVLLSCLQLVNLVSSLVSLVVSVVVVCVVVVDPDDADLDCSRLSNLLSLLVLLPLVSLVVLLVNLVVQLPDPPRPLNLLSLLSNLSSVVSVVNVVSLVVLLVQQQDQDPDGLVSLLSSLLSNLVHPPGDLVSNLVSLVVQLVSCVNRSSNQSNLLSQVSNCSSPVVSVVSNVVSVVSSVVSSGDHSSHPPDDDDNVVSVVVVVVVVPDDDDDDDDDDPDDQKAKFWAWDDAFVDIATWIFMWGADPVGIDPGDTDALVCCQPPVVVDPRADPLSNQLSPQKDWDFDPDPPTDIGIGGPRQSNLVSCAVPQRYAHPVDRPAAAHRHADAKEWEWEQDPQKTKTAIPPQDDPVDQWTWHDDPRHYIYIYGADPLSVVVCVVQPGIDIGHPVCVVVVVVVCQVCCVRHHYHYPPDDPDDPDDDDDQPQDWDWDWDDDPVGIDTDTDRD

Mean predicted aligned error: 16.68 Å

Sequence (705 aa):
MTTTQSDNLTLLLDKVITLHPEEHNALTLLAIMYAPVARSPLAQCLQKAGIKCASGKLMNPSELLPLMDKLVGFNLAFEAGGSYRCNPLLSHFLTRQAQKAGLFENYAKAVQEVVAPRDSWGTDYYRTYAHCLQDLRIALYRGRHVDVSRLLTVCSTSYPGDFAQNHPFSLFCPEPLDVEWIKEMPETVQTAIITFHLDHSLVQLQPADSAFGLLEQLIDSRQERSVDTLRLYLTQLLLRGDIRKAAFIIKNSETVPLDELRGWLAVLEGDDEHAITLFEKGLAVIKKETGKRKVFFRDLSGLFYLLALVRSGLPQQLQSAVELGEWAIKQRNFPQQFAIWMLYQYAEVKLGKNRAKHELEQACNREQKLGPLSQLFHSLVGHWMPKIAATPHLKALEQIQSGATAAGYGWLAAEAATLTARIDPKRKDQATEAEKLFQSEGIVSISGRGESADNWERSLRALMSLGGSAPASGKEVAPKATRIIWMLSGNESYVDIQPIEQKQTARGWSAGRNAALKRLKEEGVKLDFLSPQDREIVACIKISRGYGYYGKEFYEFDTVPAIRAMAGHPLVFNALQHDEQISVAMGEFALQVKREKGKLSIKLSPAINSENNAFFRWEGSGRLLLFEPTADQRRIAGIIGDKLLVPASGEAQVMAAIAAVSPHVTIHSDVAGENAAAEIVEPDSRLQVMLRPGAGGLSMEIVLL

pLDDT: mean 84.45, std 15.42, range [25.97, 98.25]